Protein AF-A0AA36N9N3-F1 (afdb_monomer)

Solvent-accessible surface area (backbone atoms only — not comparable to full-atom values): 29214 Å² total; per-residue (Å²): 139,83,88,82,84,86,78,86,77,82,86,80,82,90,84,90,79,78,95,84,73,91,81,84,90,79,92,77,88,78,84,74,77,82,76,82,70,76,74,69,83,76,78,81,73,62,64,37,37,37,30,51,44,44,46,69,36,32,34,34,67,83,74,54,77,22,31,22,44,39,57,76,48,20,25,28,52,82,56,46,81,46,64,62,75,78,37,65,89,43,48,57,68,55,52,49,47,83,46,40,66,73,33,34,61,45,57,94,61,55,50,84,70,86,76,60,86,42,84,55,78,52,80,93,44,63,49,76,76,13,13,32,69,64,73,63,80,93,68,90,70,96,53,47,71,51,72,74,36,19,72,54,75,46,76,64,41,35,71,38,13,22,38,50,40,39,47,79,47,101,76,60,42,74,66,55,35,45,54,54,21,33,21,69,53,25,49,22,29,29,42,32,68,86,34,32,27,30,14,18,56,47,61,54,31,24,60,65,42,69,78,47,82,76,55,53,15,44,46,69,70,80,64,80,46,64,62,88,44,67,93,78,30,53,23,35,33,34,32,59,51,44,38,27,41,66,36,17,56,49,66,95,59,34,58,92,49,68,69,60,51,38,49,47,45,9,38,54,72,43,43,89,55,71,86,81,81,81,64,84,42,78,43,64,64,48,100,82,75,49,83,48,75,65,69,70,77,74,72,84,71,82,71,92,64,59,74,31,73,45,56,73,83,46,90,44,43,30,32,57,12,34,60,75,77,54,67,38,75,59,63,57,70,84,51,83,79,83,58,80,46,28,33,57,45,49,28,29,52,68,66,78,96,52,39,44,40,50,41,14,49,52,52,17,53,43,58,48,40,74,78,46,50,44,41,69,30,48,47,64,72,89,56,86,72,68,58,30,36,35,42,31,73,43,92,58,57,60,39,27,29,57,4,51,42,84,84,23,23,40,34,39,28,17,73,38,35,34,65,96,26,19,67,59,42,33,46,26,50,36,17,32,50,9,50,64,65,67,60,17,16,48,31,20,64,37,69,39,98,91,35,57,51,76,42,85,76,64,64,91,78,49,55,82,94,47,47,75,69,58,44,58,35,90,45,32,56,69,37,54,77,74,58,58,98,84,57,90,53,71,58,65,82,64,74,78,73,75,81,79,79,78,130

Radius of gyration: 30.16 Å; Cα contacts (8 Å, |Δi|>4): 975; chains: 1; bounding box: 63×49×123 Å

Structure (mmCIF, N/CA/C/O backbone):
data_AF-A0AA36N9N3-F1
#
_entry.id   AF-A0AA36N9N3-F1
#
loop_
_atom_site.group_PDB
_atom_site.id
_atom_site.type_symbol
_atom_site.label_atom_id
_atom_site.label_alt_id
_atom_site.label_comp_id
_atom_site.label_asym_id
_atom_site.label_entity_id
_atom_site.label_seq_id
_atom_site.pdbx_PDB_ins_code
_atom_site.Cartn_x
_atom_site.Cartn_y
_atom_site.Cartn_z
_atom_site.occupancy
_atom_site.B_iso_or_equiv
_atom_site.auth_seq_id
_atom_site.auth_comp_id
_atom_site.auth_asym_id
_atom_site.auth_atom_id
_atom_site.pdbx_PDB_model_num
ATOM 1 N N . MET A 1 1 ? -24.464 -19.890 56.164 1.00 34.03 1 MET A N 1
ATOM 2 C CA . MET A 1 1 ? -23.177 -20.581 55.940 1.00 34.03 1 MET A CA 1
ATOM 3 C C . MET A 1 1 ? -22.220 -19.560 55.349 1.00 34.03 1 MET A C 1
ATOM 5 O O . MET A 1 1 ? -22.551 -18.966 54.335 1.00 34.03 1 MET A O 1
ATOM 9 N N . ARG A 1 2 ? -21.140 -19.232 56.066 1.00 23.78 2 ARG A N 1
ATOM 10 C CA . ARG A 1 2 ? -20.159 -18.199 55.693 1.00 23.78 2 ARG A CA 1
ATOM 11 C C . ARG A 1 2 ? -18.901 -18.904 55.184 1.00 23.78 2 ARG A C 1
ATOM 13 O O . ARG A 1 2 ? -18.385 -19.763 55.892 1.00 23.78 2 ARG A O 1
ATOM 20 N N . CYS A 1 3 ? -18.446 -18.557 53.982 1.00 22.88 3 CYS A N 1
ATOM 21 C CA . CYS A 1 3 ? -17.214 -19.084 53.398 1.00 22.88 3 CYS A CA 1
ATOM 22 C C . CYS A 1 3 ? -16.002 -18.349 53.986 1.00 22.88 3 CYS A C 1
ATOM 24 O O . CYS A 1 3 ? -15.972 -17.120 54.029 1.00 22.88 3 CYS A O 1
ATOM 26 N N . VAL A 1 4 ? -15.040 -19.132 54.469 1.00 25.53 4 VAL A N 1
ATOM 27 C CA . VAL A 1 4 ? -13.780 -18.711 55.087 1.00 25.53 4 VAL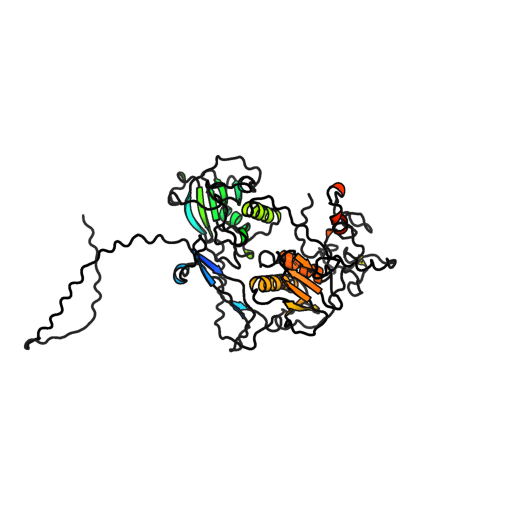 A CA 1
ATOM 28 C C . VAL A 1 4 ? -12.718 -18.571 53.995 1.00 25.53 4 VAL A C 1
ATOM 30 O O . VAL A 1 4 ? -12.548 -19.482 53.188 1.00 25.53 4 VAL A O 1
ATOM 33 N N . LEU A 1 5 ? -12.006 -17.442 53.984 1.00 24.00 5 LEU A N 1
ATOM 34 C CA . LEU A 1 5 ? -10.839 -17.203 53.134 1.00 24.00 5 LEU A CA 1
ATOM 35 C C . LEU A 1 5 ? -9.584 -17.718 53.863 1.00 24.00 5 LEU A C 1
ATOM 37 O O . LEU A 1 5 ? -9.291 -17.273 54.973 1.00 24.00 5 LEU A O 1
ATOM 41 N N . ILE A 1 6 ? -8.864 -18.661 53.256 1.00 27.69 6 ILE A N 1
ATOM 42 C CA . ILE A 1 6 ? -7.607 -19.215 53.777 1.00 27.69 6 ILE A CA 1
ATOM 43 C C . ILE A 1 6 ? -6.457 -18.304 53.333 1.00 27.69 6 ILE A C 1
ATOM 45 O O . ILE A 1 6 ? -6.180 -18.178 52.144 1.00 27.69 6 ILE A O 1
ATOM 49 N N . LEU A 1 7 ? -5.787 -17.670 54.296 1.00 27.50 7 LEU A N 1
ATOM 50 C CA . LEU A 1 7 ? -4.539 -16.932 54.096 1.00 27.50 7 LEU A CA 1
ATOM 51 C C . LEU A 1 7 ? -3.355 -17.878 54.343 1.00 27.50 7 LEU A C 1
ATOM 53 O O . LEU A 1 7 ? -3.098 -18.281 55.476 1.00 27.50 7 LEU A O 1
ATOM 57 N N . CYS A 1 8 ? -2.627 -18.217 53.278 1.00 25.08 8 CYS A N 1
ATOM 58 C CA . CYS A 1 8 ? -1.308 -18.842 53.363 1.00 25.08 8 CYS A CA 1
ATOM 59 C C . CYS A 1 8 ? -0.279 -17.796 53.818 1.00 25.08 8 CYS A C 1
ATOM 61 O O . CYS A 1 8 ? 0.099 -16.912 53.052 1.00 25.08 8 CYS A O 1
ATOM 63 N N . LEU A 1 9 ? 0.190 -17.909 55.061 1.00 29.42 9 LEU A N 1
ATOM 64 C CA . LEU A 1 9 ? 1.391 -17.226 55.537 1.00 29.42 9 LEU A CA 1
ATOM 65 C C . LEU A 1 9 ? 2.616 -18.066 55.164 1.00 29.42 9 LEU A C 1
ATOM 67 O O . LEU A 1 9 ? 2.803 -19.171 55.670 1.00 29.42 9 LEU A O 1
ATOM 71 N N . ILE A 1 10 ? 3.450 -17.525 54.278 1.00 30.34 10 ILE A N 1
ATOM 72 C CA . ILE A 1 10 ? 4.798 -18.029 54.013 1.00 30.34 10 ILE A CA 1
ATOM 73 C C . ILE A 1 10 ? 5.666 -17.650 55.216 1.00 30.34 10 ILE A C 1
ATOM 75 O O . ILE A 1 10 ? 5.854 -16.472 55.518 1.00 30.34 10 ILE A O 1
ATOM 79 N N . ALA A 1 11 ? 6.166 -18.661 55.923 1.00 28.64 11 ALA A N 1
ATOM 80 C CA . ALA A 1 11 ? 7.088 -18.503 57.037 1.00 28.64 11 ALA A CA 1
ATOM 81 C C . ALA A 1 11 ? 8.506 -18.224 56.517 1.00 28.64 11 ALA A C 1
ATOM 83 O O . ALA A 1 11 ? 9.106 -19.074 55.860 1.00 28.64 11 ALA A O 1
ATOM 84 N N . THR A 1 12 ? 9.069 -17.063 56.851 1.00 33.03 12 THR A N 1
ATOM 85 C CA . THR A 1 12 ? 10.507 -16.805 56.715 1.00 33.03 12 THR A CA 1
ATOM 86 C C . THR A 1 12 ? 11.203 -16.973 58.063 1.00 33.03 12 THR A C 1
ATOM 88 O O . THR A 1 12 ? 10.869 -16.320 59.047 1.00 33.03 12 THR A O 1
ATOM 91 N N . ALA A 1 13 ? 12.153 -17.903 58.052 1.00 31.58 13 ALA A N 1
ATOM 92 C CA . ALA A 1 13 ? 13.159 -18.286 59.034 1.00 31.58 13 ALA A CA 1
ATOM 93 C C . ALA A 1 13 ? 13.537 -17.298 60.165 1.00 31.58 13 ALA A C 1
ATOM 95 O O . ALA A 1 13 ? 13.932 -16.164 59.923 1.00 31.58 13 ALA A O 1
ATOM 96 N N . GLY A 1 14 ? 13.641 -17.860 61.378 1.00 32.56 14 GLY A N 1
ATOM 97 C CA . GLY A 1 14 ? 14.922 -17.895 62.094 1.00 32.56 14 GLY A CA 1
ATOM 98 C C . GLY A 1 14 ? 15.170 -16.867 63.201 1.00 32.56 14 GLY A C 1
ATOM 99 O O . GLY A 1 14 ? 15.869 -15.889 62.981 1.00 32.56 14 GLY A O 1
ATOM 100 N N . ALA A 1 15 ? 14.774 -17.192 64.436 1.00 32.19 15 ALA A N 1
ATOM 101 C CA . ALA A 1 15 ? 15.537 -16.826 65.635 1.00 32.19 15 ALA A CA 1
ATOM 102 C C . ALA A 1 15 ? 15.268 -17.842 66.759 1.00 32.19 15 ALA A C 1
ATOM 104 O O . ALA A 1 15 ? 14.127 -18.061 67.161 1.00 32.19 15 ALA A O 1
ATOM 105 N N . ARG A 1 16 ? 16.330 -18.508 67.229 1.00 34.34 16 ARG A N 1
ATOM 106 C CA . ARG A 1 16 ? 16.330 -19.409 68.391 1.00 34.34 16 ARG A CA 1
ATOM 107 C C . ARG A 1 16 ? 16.557 -18.580 69.658 1.00 34.34 16 ARG A C 1
ATOM 109 O O . ARG A 1 16 ? 17.528 -17.834 69.705 1.00 34.34 16 ARG A O 1
ATOM 116 N N . CYS A 1 17 ? 15.758 -18.799 70.700 1.00 34.97 17 CYS A N 1
ATOM 117 C CA . CYS A 1 17 ? 16.059 -18.348 72.062 1.00 34.97 17 CYS A CA 1
ATOM 118 C C . CYS A 1 17 ? 16.070 -19.564 73.004 1.00 34.97 17 CYS A C 1
ATOM 120 O O . CYS A 1 17 ? 15.102 -20.321 73.043 1.00 34.97 17 CYS A O 1
ATOM 122 N N . ASN A 1 18 ? 17.175 -19.766 73.732 1.00 36.22 18 ASN A N 1
ATOM 123 C CA . ASN A 1 18 ? 17.300 -20.772 74.795 1.00 36.22 18 ASN A CA 1
ATOM 124 C C . ASN A 1 18 ? 16.616 -20.288 76.090 1.00 36.22 18 ASN A C 1
ATOM 126 O O . ASN A 1 18 ? 16.544 -19.079 76.325 1.00 36.22 18 ASN A O 1
ATOM 130 N N . PRO A 1 19 ? 16.154 -21.200 76.964 1.00 38.72 19 PRO A N 1
ATOM 131 C CA . PRO A 1 19 ? 15.488 -20.835 78.207 1.00 38.72 19 PRO A CA 1
ATOM 132 C C . PRO A 1 19 ? 16.525 -20.392 79.249 1.00 38.72 19 PRO A C 1
ATOM 134 O O . PRO A 1 19 ? 17.246 -21.215 79.805 1.00 38.72 19 PRO A O 1
ATOM 137 N N . GLY A 1 20 ? 16.590 -19.086 79.515 1.00 48.44 20 GLY A N 1
ATOM 138 C CA . GLY A 1 20 ? 17.347 -18.519 80.638 1.00 48.44 20 GLY A CA 1
ATOM 139 C C . GLY A 1 20 ? 18.315 -17.404 80.247 1.00 48.44 20 GLY A C 1
ATOM 140 O O . GLY A 1 20 ? 19.524 -17.594 80.294 1.00 48.44 20 GLY A O 1
ATOM 141 N N . GLY A 1 21 ? 17.790 -16.231 79.887 1.00 37.22 21 GLY A N 1
ATOM 142 C CA . GLY A 1 21 ? 18.581 -15.013 79.687 1.00 37.22 21 GLY A CA 1
ATOM 143 C C . GLY A 1 21 ? 17.759 -13.895 79.043 1.00 37.22 21 GLY A C 1
ATOM 144 O O . GLY A 1 21 ? 17.067 -14.136 78.059 1.00 37.22 21 GLY A O 1
ATOM 145 N N . GLN A 1 22 ? 17.794 -12.702 79.641 1.00 36.34 22 GLN A N 1
ATOM 146 C CA . GLN A 1 22 ? 17.041 -11.496 79.267 1.00 36.34 22 GLN A CA 1
ATOM 147 C C . GLN A 1 22 ? 17.139 -11.139 77.773 1.00 36.34 22 GLN A C 1
ATOM 149 O O . GLN A 1 22 ? 18.221 -11.152 77.194 1.00 36.34 22 GLN A O 1
ATOM 154 N N . CYS A 1 23 ? 16.006 -10.757 77.175 1.00 36.88 23 CYS A N 1
ATOM 155 C CA . CYS A 1 23 ? 15.946 -10.065 75.887 1.00 36.88 23 CYS A CA 1
ATOM 156 C C . CYS A 1 23 ? 15.558 -8.603 76.144 1.00 36.88 23 CYS A C 1
ATOM 158 O O . CYS A 1 23 ? 14.485 -8.339 76.690 1.00 36.88 23 CYS A O 1
ATOM 160 N N . ASP A 1 24 ? 16.450 -7.680 75.781 1.00 32.53 24 ASP A N 1
ATOM 161 C CA . ASP A 1 24 ? 16.273 -6.235 75.927 1.00 32.53 24 ASP A CA 1
ATOM 162 C C . ASP A 1 24 ? 15.224 -5.665 74.961 1.00 32.53 24 ASP A C 1
ATOM 164 O O . ASP A 1 24 ? 15.046 -6.111 73.826 1.00 32.53 24 ASP A O 1
ATOM 168 N N . SER A 1 25 ? 14.527 -4.641 75.447 1.00 39.62 25 SER A N 1
ATOM 169 C CA . SER A 1 25 ? 13.428 -3.934 74.798 1.00 39.62 25 SER A CA 1
ATOM 170 C C . SER A 1 25 ? 13.877 -3.084 73.604 1.00 39.62 25 SER A C 1
ATOM 172 O O . SER A 1 25 ? 14.555 -2.072 73.777 1.00 39.62 25 SER A O 1
ATOM 174 N N . GLY A 1 26 ? 13.404 -3.431 72.405 1.00 30.14 26 GLY A N 1
ATOM 175 C CA . GLY A 1 26 ? 13.425 -2.572 71.220 1.00 30.14 26 GLY A CA 1
ATOM 176 C C . GLY A 1 26 ? 12.015 -2.106 70.861 1.00 30.14 26 GLY A C 1
ATOM 177 O O . GLY A 1 26 ? 11.265 -2.817 70.196 1.00 30.14 26 GLY A O 1
ATOM 178 N N . SER A 1 27 ? 11.640 -0.912 71.312 1.00 39.69 27 SER A N 1
ATOM 179 C CA . SER A 1 27 ? 10.379 -0.254 70.962 1.00 39.69 27 SER A CA 1
ATOM 180 C C . SER A 1 27 ? 10.393 0.217 69.505 1.00 39.69 27 SER A C 1
ATOM 182 O O . SER A 1 27 ? 11.068 1.189 69.182 1.00 39.69 27 SER A O 1
ATOM 184 N N . ALA A 1 28 ? 9.606 -0.416 68.632 1.00 33.16 28 ALA A N 1
ATOM 185 C CA . ALA A 1 28 ? 9.266 0.134 67.316 1.00 33.16 28 ALA A CA 1
ATOM 186 C C . ALA A 1 28 ? 7.871 -0.327 66.854 1.00 33.16 28 ALA A C 1
ATOM 188 O O . ALA A 1 28 ? 7.717 -1.027 65.856 1.00 33.16 28 ALA A O 1
ATOM 189 N N . PHE A 1 29 ? 6.824 0.082 67.575 1.00 29.06 29 PHE A N 1
ATOM 190 C CA . PHE A 1 29 ? 5.458 0.041 67.047 1.00 29.06 29 PHE A CA 1
ATOM 191 C C . PHE A 1 29 ? 5.221 1.278 66.168 1.00 29.06 29 PHE A C 1
ATOM 193 O O . PHE A 1 29 ? 4.817 2.329 66.658 1.00 29.06 29 PHE A O 1
ATOM 200 N N . ILE A 1 30 ? 5.449 1.158 64.856 1.00 36.28 30 ILE A N 1
ATOM 201 C CA . ILE A 1 30 ? 4.858 2.079 63.876 1.00 36.28 30 ILE A CA 1
ATOM 202 C C . ILE A 1 30 ? 3.537 1.467 63.420 1.00 36.28 30 ILE A C 1
ATOM 204 O O . ILE A 1 30 ? 3.488 0.604 62.544 1.00 36.28 30 ILE A O 1
ATOM 208 N N . GLN A 1 31 ? 2.444 1.929 64.018 1.00 32.94 31 GLN A N 1
ATOM 209 C CA . GLN A 1 31 ? 1.096 1.632 63.555 1.00 32.94 31 GLN A CA 1
ATOM 210 C C . GLN A 1 31 ? 0.845 2.443 62.269 1.00 32.94 31 GLN A C 1
ATOM 212 O O . GLN A 1 31 ? 0.415 3.596 62.311 1.00 32.94 31 GLN A O 1
ATOM 217 N N . ARG A 1 32 ? 1.159 1.876 61.094 1.00 31.94 32 ARG A N 1
ATOM 218 C CA . ARG A 1 32 ? 0.736 2.466 59.814 1.00 31.94 32 ARG A CA 1
ATOM 219 C C . ARG A 1 32 ? -0.788 2.354 59.719 1.00 31.94 32 ARG A C 1
ATOM 221 O O . ARG A 1 32 ? -1.324 1.252 59.648 1.00 31.94 32 ARG A O 1
ATOM 228 N N . ARG A 1 33 ? -1.480 3.500 59.709 1.00 31.23 33 ARG A N 1
ATOM 229 C CA . ARG A 1 33 ? -2.893 3.608 59.309 1.00 31.23 33 ARG A CA 1
ATOM 230 C C . ARG A 1 33 ? -3.090 2.852 57.992 1.00 31.23 33 ARG A C 1
ATOM 232 O O . ARG A 1 33 ? -2.457 3.206 56.998 1.00 31.23 33 ARG A O 1
ATOM 239 N N . SER A 1 34 ? -3.976 1.855 57.965 1.00 32.25 34 SER A N 1
ATOM 240 C CA . SER A 1 34 ? -4.425 1.271 56.702 1.00 32.25 34 SER A CA 1
ATOM 241 C C . SER A 1 34 ? -5.228 2.333 55.955 1.00 32.25 34 SER A C 1
ATOM 243 O O . SER A 1 34 ? -6.368 2.642 56.306 1.00 32.25 34 SER A O 1
ATOM 245 N N . VAL A 1 35 ? -4.623 2.930 54.936 1.00 35.50 35 VAL A N 1
ATOM 246 C CA . VAL A 1 35 ? -5.382 3.669 53.935 1.00 35.50 35 VAL A CA 1
ATOM 247 C C . VAL A 1 35 ? -6.103 2.605 53.117 1.00 35.50 35 VAL A C 1
ATOM 249 O O . VAL A 1 35 ? -5.478 1.925 52.308 1.00 35.50 35 VAL A O 1
ATOM 252 N N . ASN A 1 36 ? -7.406 2.433 53.349 1.00 36.16 36 ASN A N 1
ATOM 253 C CA . ASN A 1 36 ? -8.288 1.750 52.406 1.00 36.16 36 ASN A CA 1
ATOM 254 C C . ASN A 1 36 ? -8.344 2.611 51.137 1.00 36.16 36 ASN A C 1
ATOM 256 O O . ASN A 1 36 ? -9.278 3.383 50.930 1.00 36.16 36 ASN A O 1
ATOM 260 N N . LYS A 1 37 ? -7.308 2.526 50.296 1.00 36.62 37 LYS A N 1
ATOM 261 C CA . LYS A 1 37 ? -7.428 2.926 48.900 1.00 36.62 37 LYS A CA 1
ATOM 262 C C . LYS A 1 37 ? -8.336 1.881 48.277 1.00 36.62 37 LYS A C 1
ATOM 264 O O . LYS A 1 37 ? -7.925 0.750 48.042 1.00 36.62 37 LYS A O 1
ATOM 269 N N . ARG A 1 38 ? -9.595 2.260 48.077 1.00 34.50 38 ARG A N 1
ATOM 270 C CA . ARG A 1 38 ? -10.469 1.608 47.109 1.00 34.50 38 ARG A CA 1
ATOM 271 C C . ARG A 1 38 ? -9.663 1.598 45.805 1.00 34.50 38 ARG A C 1
ATOM 273 O O . ARG A 1 38 ? -9.406 2.665 45.257 1.00 34.50 38 ARG A O 1
ATOM 280 N N . MET A 1 39 ? -9.140 0.439 45.401 1.00 36.53 39 MET A N 1
ATOM 281 C CA . MET A 1 39 ? -8.701 0.264 44.021 1.00 36.53 39 MET A CA 1
ATOM 282 C C . MET A 1 39 ? -9.968 0.466 43.207 1.00 36.53 39 MET A C 1
ATOM 284 O O . MET A 1 39 ? -10.909 -0.320 43.323 1.00 36.53 39 MET A O 1
ATOM 288 N N . GLU A 1 40 ? -10.042 1.586 42.496 1.00 39.34 40 GLU A N 1
ATOM 289 C CA . GLU A 1 40 ? -11.008 1.687 41.415 1.00 39.34 40 GLU A CA 1
ATOM 290 C C . GLU A 1 40 ? -10.722 0.528 40.453 1.00 39.34 40 GLU A C 1
ATOM 292 O O . GLU A 1 40 ? -9.549 0.170 40.284 1.00 39.34 40 GLU A O 1
ATOM 297 N N . PRO A 1 41 ? -11.755 -0.131 39.905 1.00 41.09 41 PRO A N 1
ATOM 298 C CA . PRO A 1 41 ? -11.531 -1.152 38.898 1.00 41.09 41 PRO A CA 1
ATOM 299 C C . PRO A 1 41 ? -10.713 -0.505 37.781 1.00 41.09 41 PRO A C 1
ATOM 301 O O . PRO A 1 41 ? -11.122 0.510 37.222 1.00 41.09 41 PRO A O 1
ATOM 304 N N . VAL A 1 42 ? -9.523 -1.045 37.519 1.00 44.53 42 VAL A N 1
ATOM 305 C CA . VAL A 1 42 ? -8.745 -0.648 36.350 1.00 44.53 42 VAL A CA 1
ATOM 306 C C . VAL A 1 42 ? -9.591 -1.071 35.160 1.00 44.53 42 VAL A C 1
ATOM 308 O O . VAL A 1 42 ? -9.812 -2.262 34.958 1.00 44.53 42 VAL A O 1
ATOM 311 N N . GLU A 1 43 ? -10.150 -0.097 34.449 1.00 55.88 43 GLU A N 1
ATOM 312 C CA . GLU A 1 43 ? -10.822 -0.336 33.180 1.00 55.88 43 GLU A CA 1
ATOM 313 C C . GLU A 1 43 ? -9.757 -0.912 32.240 1.00 55.88 43 GLU A C 1
ATOM 315 O O . GLU A 1 43 ? -8.791 -0.233 31.882 1.00 55.88 43 GLU A O 1
ATOM 320 N N . GLU A 1 44 ? -9.847 -2.214 31.971 1.00 63.91 44 GLU A N 1
ATOM 321 C CA . GLU A 1 44 ? -8.855 -2.934 31.183 1.00 63.91 44 GLU A CA 1
ATOM 322 C C . GLU A 1 44 ? -8.930 -2.406 29.748 1.00 63.91 44 GLU A C 1
ATOM 324 O O . GLU A 1 44 ? -9.912 -2.613 29.033 1.00 63.91 44 GLU A O 1
ATOM 329 N N . LYS A 1 45 ? -7.929 -1.610 29.360 1.00 81.56 45 LYS A N 1
ATOM 330 C CA . LYS A 1 45 ? -7.887 -1.003 28.032 1.00 81.56 45 LYS A CA 1
ATOM 331 C C . LYS A 1 45 ? -7.698 -2.101 26.992 1.00 81.56 45 LYS A C 1
ATOM 333 O O . LYS A 1 45 ? -6.780 -2.910 27.082 1.00 81.56 45 LYS A O 1
ATOM 338 N N . VAL A 1 46 ? -8.537 -2.066 25.966 1.00 90.88 46 VAL A N 1
ATOM 339 C CA . VAL A 1 46 ? -8.429 -2.918 24.783 1.00 90.88 46 VAL A CA 1
ATOM 340 C C . VAL A 1 46 ? -7.191 -2.478 23.989 1.00 90.88 46 VAL A C 1
ATOM 342 O O . VAL A 1 46 ? -7.136 -1.334 23.532 1.00 90.88 46 VAL A O 1
ATOM 345 N N . VAL A 1 47 ? -6.182 -3.350 23.873 1.00 93.94 47 VAL A N 1
ATOM 346 C CA . VAL A 1 47 ? -4.857 -3.033 23.293 1.00 93.94 47 VAL A CA 1
ATOM 347 C C . VAL A 1 47 ? -4.442 -3.981 22.173 1.00 93.94 47 VAL A C 1
ATOM 349 O O . VAL A 1 47 ? -4.879 -5.129 22.158 1.00 93.94 47 VAL A O 1
ATOM 352 N N . SER A 1 48 ? -3.575 -3.522 21.269 1.00 94.06 48 SER A N 1
ATOM 353 C CA . SER A 1 48 ? -2.941 -4.334 20.222 1.00 94.06 48 SER A CA 1
ATOM 354 C C . SER A 1 48 ? -1.484 -3.923 20.003 1.00 94.06 48 SER A C 1
ATOM 356 O O . SER A 1 48 ? -1.081 -2.785 20.272 1.00 94.06 48 SER A O 1
ATOM 358 N N . TRP A 1 49 ? -0.680 -4.852 19.481 1.00 93.69 49 TRP A N 1
ATOM 359 C CA . TRP A 1 49 ? 0.649 -4.520 18.976 1.00 93.69 49 TRP A CA 1
ATOM 360 C C . TRP A 1 49 ? 0.547 -3.716 17.681 1.00 93.69 49 TRP A C 1
ATOM 362 O O . TRP A 1 49 ? -0.267 -4.001 16.806 1.00 93.69 49 TRP A O 1
ATOM 372 N N . THR A 1 50 ? 1.435 -2.741 17.545 1.00 93.12 50 THR A N 1
ATOM 373 C CA . THR A 1 50 ? 1.656 -1.968 16.325 1.00 93.12 50 THR A CA 1
ATOM 374 C C . THR A 1 50 ? 3.133 -2.043 15.963 1.00 93.12 50 THR A C 1
ATOM 376 O O . THR A 1 50 ? 4.004 -2.036 16.838 1.00 93.12 50 THR A O 1
ATOM 379 N N . ALA A 1 51 ? 3.422 -2.142 14.674 1.00 91.62 51 ALA A N 1
ATOM 380 C CA . ALA A 1 51 ? 4.765 -2.228 14.139 1.00 91.62 51 ALA A CA 1
ATOM 381 C C . ALA A 1 51 ? 4.971 -1.134 13.090 1.00 91.62 51 ALA A C 1
ATOM 383 O O . ALA A 1 51 ? 4.178 -0.998 12.156 1.00 91.62 51 ALA A O 1
ATOM 384 N N . GLY A 1 52 ? 6.031 -0.347 13.265 1.00 90.56 52 GLY A N 1
ATOM 385 C CA . GLY A 1 52 ? 6.460 0.651 12.291 1.00 90.56 52 GLY A CA 1
ATOM 386 C C . GLY A 1 52 ? 7.087 0.023 11.046 1.00 90.56 52 GLY A C 1
ATOM 387 O O . GLY A 1 52 ? 7.198 -1.201 10.936 1.00 90.56 52 GLY A O 1
ATOM 388 N N . ALA A 1 53 ? 7.522 0.884 10.129 1.00 91.06 53 ALA A N 1
ATOM 389 C CA . ALA A 1 53 ? 8.260 0.4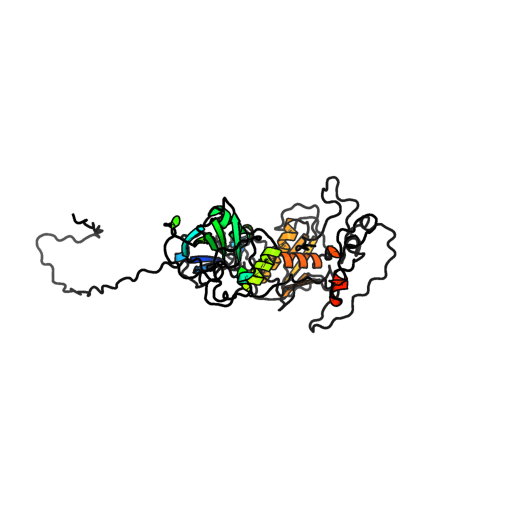58 8.951 1.00 91.06 53 ALA A CA 1
ATOM 390 C C . ALA A 1 53 ? 9.615 -0.158 9.323 1.00 91.06 53 ALA A C 1
ATOM 392 O O . ALA A 1 53 ? 10.203 0.187 10.354 1.00 91.06 53 ALA A O 1
ATOM 393 N N . PHE A 1 54 ? 10.107 -1.059 8.477 1.00 90.94 54 PHE A N 1
ATOM 394 C CA . PHE A 1 54 ? 11.468 -1.579 8.600 1.00 90.94 54 PHE A CA 1
ATOM 395 C C . PHE A 1 54 ? 12.502 -0.524 8.189 1.00 90.94 54 PHE A C 1
ATOM 397 O O . PHE A 1 54 ? 12.374 0.143 7.161 1.00 90.94 54 PHE A O 1
ATOM 404 N N . ASP A 1 55 ? 13.531 -0.378 9.018 1.00 90.25 55 ASP A N 1
ATOM 405 C CA . ASP A 1 55 ? 14.634 0.550 8.810 1.00 90.25 55 ASP A CA 1
ATOM 406 C C . ASP A 1 55 ? 15.639 0.021 7.771 1.00 90.25 55 ASP A C 1
ATOM 408 O O . ASP A 1 55 ? 15.402 -0.943 7.042 1.00 90.25 55 ASP A O 1
ATOM 412 N N . LYS A 1 56 ? 16.785 0.696 7.641 1.00 89.44 56 LYS A N 1
ATOM 413 C CA . LYS A 1 56 ? 17.871 0.258 6.755 1.00 89.44 56 LYS A CA 1
ATOM 414 C C . LYS A 1 56 ? 18.408 -1.112 7.187 1.00 89.44 56 LYS A C 1
ATOM 416 O O . LYS A 1 56 ? 18.436 -1.434 8.371 1.00 89.44 56 LYS A O 1
ATOM 421 N N . CYS A 1 57 ? 18.879 -1.876 6.206 1.00 91.06 57 CYS A N 1
ATOM 422 C CA . CYS A 1 57 ? 19.523 -3.163 6.427 1.00 91.06 57 CYS A CA 1
ATOM 423 C C . CYS A 1 57 ? 20.799 -2.983 7.272 1.00 91.06 57 CYS A C 1
ATOM 425 O O . CYS A 1 57 ? 21.601 -2.077 7.028 1.00 91.06 57 CYS A O 1
ATOM 427 N N . THR A 1 58 ? 20.991 -3.847 8.265 1.00 91.38 58 THR A N 1
ATOM 428 C CA . THR A 1 58 ? 22.114 -3.818 9.207 1.00 91.38 58 THR A CA 1
ATOM 429 C C . THR A 1 58 ? 22.879 -5.134 9.133 1.00 91.38 58 THR A C 1
ATOM 431 O O . THR A 1 58 ? 22.294 -6.214 9.065 1.00 91.38 58 THR A O 1
ATOM 434 N N . ARG A 1 59 ? 24.215 -5.052 9.134 1.00 90.25 59 ARG A N 1
ATOM 435 C CA . ARG A 1 59 ? 25.087 -6.237 9.163 1.00 90.25 59 ARG A CA 1
ATOM 436 C C . ARG A 1 59 ? 25.038 -6.895 10.538 1.00 90.25 59 ARG A C 1
ATOM 438 O O . ARG A 1 59 ? 25.082 -6.186 11.540 1.00 90.25 59 ARG A O 1
ATOM 445 N N . SER A 1 60 ? 25.076 -8.223 10.583 1.00 86.69 60 SER A N 1
ATOM 446 C CA . SER A 1 60 ? 25.355 -8.935 11.833 1.00 86.69 60 SER A CA 1
ATOM 447 C C . SER A 1 60 ? 26.861 -8.983 12.114 1.00 86.69 60 SER A C 1
ATOM 449 O O . SER A 1 60 ? 27.641 -9.197 11.182 1.00 86.69 60 SER A O 1
ATOM 451 N N . CYS A 1 61 ? 27.301 -8.795 13.367 1.00 86.19 61 CYS A N 1
ATOM 452 C CA . CYS A 1 61 ? 28.734 -8.888 13.700 1.00 86.19 61 CYS A CA 1
ATOM 453 C C . CYS A 1 61 ? 29.214 -10.342 13.826 1.00 86.19 61 CYS A C 1
ATOM 455 O O . CYS A 1 61 ? 30.386 -10.633 13.592 1.00 86.19 61 CYS A O 1
ATOM 457 N N . ASN A 1 62 ? 28.313 -11.263 14.162 1.00 82.62 62 ASN A N 1
ATOM 458 C CA . ASN A 1 62 ? 28.606 -12.676 14.407 1.00 82.62 62 ASN A CA 1
ATOM 459 C C . ASN A 1 62 ? 28.587 -13.574 13.146 1.00 82.62 62 ASN A C 1
ATOM 461 O O . ASN A 1 62 ? 28.601 -14.799 13.264 1.00 82.62 62 ASN A O 1
ATOM 465 N N . GLY A 1 63 ? 28.529 -12.991 11.943 1.00 73.38 63 GLY A N 1
ATOM 466 C CA . GLY A 1 63 ? 28.475 -13.737 10.677 1.00 73.38 63 GLY A CA 1
ATOM 467 C C . GLY A 1 63 ? 27.100 -14.317 10.316 1.00 73.38 63 GLY A C 1
ATOM 468 O O . GLY A 1 63 ? 26.996 -15.050 9.334 1.00 73.38 63 GLY A O 1
ATOM 469 N N . GLN A 1 64 ? 26.044 -13.999 11.073 1.00 79.62 64 GLN A N 1
ATOM 470 C CA . GLN A 1 64 ? 24.660 -14.261 10.665 1.00 79.62 64 GLN A CA 1
ATOM 471 C C . GLN A 1 64 ? 24.232 -13.362 9.494 1.00 79.62 64 GLN A C 1
ATOM 473 O O . GLN A 1 64 ? 24.886 -12.369 9.165 1.00 79.62 64 GLN A O 1
ATOM 478 N N . ALA A 1 65 ? 23.105 -13.717 8.871 1.00 82.94 65 ALA A N 1
ATOM 479 C CA . ALA A 1 65 ? 22.501 -12.913 7.817 1.00 82.94 65 ALA A CA 1
ATOM 480 C C . ALA A 1 65 ? 22.210 -11.484 8.304 1.00 82.94 65 ALA A C 1
ATOM 482 O O . ALA A 1 65 ? 21.847 -11.266 9.462 1.00 82.94 65 ALA A O 1
ATOM 483 N N . ALA A 1 66 ? 22.362 -10.515 7.402 1.00 89.06 66 ALA A N 1
ATOM 484 C CA . ALA A 1 66 ? 21.955 -9.144 7.665 1.00 89.06 66 ALA A CA 1
ATOM 485 C C . ALA A 1 66 ? 20.439 -9.065 7.901 1.00 89.06 66 ALA A C 1
ATOM 487 O O . ALA A 1 66 ? 19.669 -9.897 7.406 1.00 89.06 66 ALA A O 1
ATOM 488 N N . PHE A 1 67 ? 20.009 -8.064 8.662 1.00 89.31 67 PHE A N 1
ATOM 489 C CA . PHE A 1 67 ? 18.613 -7.906 9.053 1.00 89.31 67 PHE A CA 1
ATOM 490 C C . PHE A 1 67 ? 18.172 -6.443 9.028 1.00 89.31 67 PHE A C 1
ATOM 492 O O . PHE A 1 67 ? 18.963 -5.526 9.236 1.00 89.31 67 PHE A O 1
ATOM 499 N N . GLU A 1 68 ? 16.887 -6.226 8.776 1.00 89.88 68 GLU A N 1
ATOM 500 C CA . GLU A 1 68 ? 16.214 -4.957 9.028 1.00 89.88 68 GLU A CA 1
ATOM 501 C C . GLU A 1 68 ? 15.473 -5.058 10.362 1.00 89.88 68 GLU A C 1
ATOM 503 O O . GLU A 1 68 ? 14.884 -6.094 10.686 1.00 89.88 68 GLU A O 1
ATOM 508 N N . SER A 1 69 ? 15.483 -3.970 11.124 1.00 90.12 69 SER A N 1
ATOM 509 C CA . SER A 1 69 ? 14.753 -3.831 12.386 1.00 90.12 69 SER A CA 1
ATOM 510 C C . SER A 1 69 ? 13.597 -2.856 12.215 1.00 90.12 69 SER A C 1
ATOM 512 O O . SER A 1 69 ? 13.617 -2.021 11.315 1.00 90.12 69 SER A O 1
ATOM 514 N N . ARG A 1 70 ? 12.599 -2.931 13.093 1.00 90.75 70 ARG A N 1
ATOM 515 C CA . ARG A 1 70 ? 11.524 -1.934 13.170 1.00 90.75 70 ARG A CA 1
ATOM 516 C C . ARG A 1 70 ? 11.159 -1.619 14.608 1.00 90.75 70 ARG A C 1
ATOM 518 O O . ARG A 1 70 ? 11.448 -2.391 15.519 1.00 90.75 70 ARG A O 1
ATOM 525 N N . LYS A 1 71 ? 10.466 -0.503 14.827 1.00 92.00 71 LYS A N 1
ATOM 526 C CA . LYS A 1 71 ? 9.908 -0.176 16.144 1.00 92.00 71 LYS A CA 1
ATOM 527 C C . LYS A 1 71 ? 8.596 -0.931 16.371 1.00 92.00 71 LYS A C 1
ATOM 529 O O . LYS A 1 71 ? 7.713 -0.903 15.517 1.00 92.00 71 LYS A O 1
ATOM 534 N N . LEU A 1 72 ? 8.457 -1.545 17.544 1.00 92.50 72 LEU A N 1
ATOM 535 C CA . LEU A 1 72 ? 7.190 -2.082 18.042 1.00 92.50 72 LEU A CA 1
ATOM 536 C C . LEU A 1 72 ? 6.656 -1.182 19.155 1.00 92.50 72 LEU A C 1
ATOM 538 O O . LEU A 1 72 ? 7.438 -0.727 19.988 1.00 92.50 72 LEU A O 1
ATOM 542 N N . SER A 1 73 ? 5.343 -0.977 19.182 1.00 93.88 73 SER A N 1
ATOM 543 C CA . SER A 1 73 ? 4.633 -0.250 20.238 1.00 93.88 73 SER A CA 1
ATOM 544 C C . SER A 1 73 ? 3.352 -1.000 20.608 1.00 93.88 73 SER A C 1
ATOM 546 O O . SER A 1 73 ? 2.675 -1.549 19.739 1.00 93.88 73 SER A O 1
ATOM 548 N N . CYS A 1 74 ? 2.996 -1.005 21.890 1.00 95.00 74 CYS A N 1
ATOM 549 C CA . CYS A 1 74 ? 1.682 -1.442 22.367 1.00 95.00 74 CYS A CA 1
ATOM 550 C C . CYS A 1 74 ? 0.751 -0.225 22.391 1.00 95.00 74 CYS A C 1
ATOM 552 O O . CYS A 1 74 ? 1.148 0.820 22.906 1.00 95.00 74 CYS A O 1
ATOM 554 N N . GLN A 1 75 ? -0.448 -0.310 21.816 1.00 94.75 75 GLN A N 1
ATOM 555 C CA . GLN A 1 75 ? -1.378 0.825 21.755 1.00 94.75 75 GLN A CA 1
ATOM 556 C C . GLN A 1 75 ? -2.807 0.395 22.092 1.00 94.75 75 GLN A C 1
ATOM 558 O O . GLN A 1 75 ? -3.200 -0.733 21.804 1.00 94.75 75 GLN A O 1
ATOM 563 N N . SER A 1 76 ? -3.585 1.290 22.704 1.00 92.44 76 SER A N 1
ATOM 564 C CA . SER A 1 76 ? -5.027 1.096 22.896 1.00 92.44 76 SER A CA 1
ATOM 565 C C . SER A 1 76 ? -5.791 1.300 21.587 1.00 92.44 76 SER A C 1
ATOM 567 O O . SER A 1 76 ? -5.297 1.970 20.686 1.00 92.44 76 SER A O 1
ATOM 569 N N . MET A 1 77 ? -7.028 0.810 21.494 1.00 88.12 77 MET A N 1
ATOM 570 C CA . MET A 1 77 ? -7.900 1.020 20.320 1.00 88.12 77 MET A CA 1
ATOM 571 C C . MET A 1 77 ? -8.127 2.497 19.953 1.00 88.12 77 MET A C 1
ATOM 573 O O . MET A 1 77 ? -8.477 2.799 18.812 1.00 88.12 77 MET A O 1
ATOM 577 N N . ASP A 1 78 ? -7.906 3.414 20.900 1.00 86.44 78 ASP A N 1
ATOM 578 C CA . ASP A 1 78 ? -7.980 4.863 20.698 1.00 86.44 78 ASP A CA 1
ATOM 579 C C . ASP A 1 78 ? -6.703 5.477 20.094 1.00 86.44 78 ASP A C 1
ATOM 581 O O . ASP A 1 78 ? -6.689 6.670 19.783 1.00 86.44 78 ASP A O 1
ATOM 585 N N . GLY A 1 79 ? -5.640 4.684 19.931 1.00 87.19 79 GLY A N 1
ATOM 586 C CA . GLY A 1 79 ? -4.332 5.118 19.437 1.00 87.19 79 GLY A CA 1
ATOM 587 C C . GLY A 1 79 ? -3.357 5.586 20.521 1.00 87.19 79 GLY A C 1
ATOM 588 O O . GLY A 1 79 ? -2.315 6.152 20.192 1.00 87.19 79 GLY A O 1
ATOM 589 N N . GLU A 1 80 ? -3.661 5.378 21.806 1.00 91.00 80 GLU A N 1
ATOM 590 C CA . GLU A 1 80 ? -2.778 5.793 22.904 1.00 91.00 80 GLU A CA 1
ATOM 591 C C . GLU A 1 80 ? -1.702 4.738 23.179 1.00 91.00 80 GLU A C 1
ATOM 593 O O . GLU A 1 80 ? -2.025 3.580 23.453 1.00 91.00 80 GLU A O 1
ATOM 598 N N . GLU A 1 81 ? -0.428 5.138 23.195 1.00 93.44 81 GLU A N 1
ATOM 599 C CA . GLU A 1 81 ? 0.684 4.247 23.547 1.00 93.44 81 GLU A CA 1
ATOM 600 C C . GLU A 1 81 ? 0.557 3.735 24.990 1.00 93.44 81 GLU A C 1
ATOM 602 O O . GLU A 1 81 ? 0.283 4.491 25.924 1.00 93.44 81 GLU A O 1
ATOM 607 N N . GLN A 1 82 ? 0.731 2.426 25.154 1.00 95.00 82 GLN A N 1
ATOM 608 C CA . GLN A 1 82 ? 0.661 1.707 26.419 1.00 95.00 82 GLN A CA 1
ATOM 609 C C . GLN A 1 82 ? 2.008 1.034 26.727 1.00 95.00 82 GLN A C 1
ATOM 611 O O . GLN A 1 82 ? 2.803 0.767 25.818 1.00 95.00 82 GLN A O 1
ATOM 616 N N . PRO A 1 83 ? 2.276 0.713 28.004 1.00 94.50 83 PRO A N 1
ATOM 617 C CA . PRO A 1 83 ? 3.422 -0.106 28.379 1.00 94.50 83 PRO A CA 1
ATOM 618 C C . PRO A 1 83 ? 3.447 -1.458 27.638 1.00 94.50 83 PRO A C 1
ATOM 620 O O . PRO A 1 83 ? 2.416 -2.095 27.424 1.00 94.50 83 PRO A O 1
ATOM 623 N N . HIS A 1 84 ? 4.638 -1.904 27.224 1.00 91.62 84 HIS A N 1
ATOM 624 C CA . HIS A 1 84 ? 4.814 -3.117 26.406 1.00 91.62 84 HIS A CA 1
ATOM 625 C C . HIS A 1 84 ? 4.352 -4.408 27.097 1.00 91.62 84 HIS A C 1
ATOM 627 O O . HIS A 1 84 ? 3.992 -5.367 26.417 1.00 91.62 84 HIS A O 1
ATOM 633 N N . ASP A 1 85 ? 4.392 -4.454 28.429 1.00 91.25 85 ASP A N 1
ATOM 634 C CA . ASP A 1 85 ? 3.929 -5.580 29.241 1.00 91.25 85 ASP A CA 1
ATOM 635 C C . ASP A 1 85 ? 2.427 -5.835 29.093 1.00 91.25 85 ASP A C 1
ATOM 637 O O . ASP A 1 85 ? 2.008 -6.991 29.098 1.00 91.25 85 ASP A O 1
ATOM 641 N N . VAL A 1 86 ? 1.635 -4.791 28.834 1.00 92.31 86 VAL A N 1
ATOM 642 C CA . VAL A 1 86 ? 0.186 -4.916 28.628 1.00 92.31 86 VAL A CA 1
ATOM 643 C C . VAL A 1 86 ? -0.133 -5.765 27.393 1.00 92.31 86 VAL A C 1
ATOM 645 O O . VAL A 1 86 ? -1.043 -6.583 27.442 1.00 92.31 86 VAL A O 1
ATOM 648 N N . CYS A 1 87 ? 0.647 -5.658 26.312 1.00 91.62 87 CYS A N 1
ATOM 649 C CA . CYS A 1 87 ? 0.436 -6.446 25.091 1.00 91.62 87 CYS A CA 1
ATOM 650 C C . CYS A 1 87 ? 1.145 -7.819 25.094 1.00 91.62 87 CYS A C 1
ATOM 652 O O . CYS A 1 87 ? 1.080 -8.534 24.096 1.00 91.62 87 CYS A O 1
ATOM 654 N N . GLN A 1 88 ? 1.840 -8.231 26.165 1.00 89.19 88 GLN A N 1
ATOM 655 C CA . GLN A 1 88 ? 2.631 -9.480 26.159 1.00 89.19 88 GLN A CA 1
ATOM 656 C C . GLN A 1 88 ? 1.810 -10.752 25.917 1.00 89.19 88 GLN A C 1
ATOM 658 O O . GLN A 1 88 ? 2.359 -11.744 25.444 1.00 89.19 88 GLN A O 1
ATOM 663 N N . HIS A 1 89 ? 0.518 -10.727 26.240 1.00 87.56 89 HIS A N 1
ATOM 664 C CA . HIS A 1 89 ? -0.402 -11.842 26.023 1.00 87.56 89 HIS A CA 1
ATOM 665 C C . HIS A 1 89 ? -0.929 -11.926 24.580 1.00 87.56 89 HIS A C 1
ATOM 667 O O . HIS A 1 89 ? -1.615 -12.888 24.243 1.00 87.56 89 HIS A O 1
ATOM 673 N N . LEU A 1 90 ? -0.631 -10.927 23.743 1.00 89.12 90 LEU A N 1
ATOM 674 C CA . LEU A 1 90 ? -1.095 -10.839 22.363 1.00 89.12 90 LEU A CA 1
ATOM 675 C C . LEU A 1 90 ? -0.018 -11.293 21.372 1.00 89.12 90 LEU A C 1
ATOM 677 O O . LEU A 1 90 ? 1.178 -11.192 21.668 1.00 89.12 90 LEU A O 1
ATOM 681 N N . PRO A 1 91 ? -0.423 -11.723 20.165 1.00 87.12 91 PRO A N 1
ATOM 682 C CA . PRO A 1 91 ? 0.491 -12.068 19.082 1.00 87.12 91 PRO A CA 1
ATOM 683 C C . PRO A 1 91 ? 1.458 -10.919 18.770 1.00 87.12 91 PRO A C 1
ATOM 685 O O . PRO A 1 91 ? 1.065 -9.847 18.303 1.00 87.12 91 PRO A O 1
ATOM 688 N N . LYS A 1 92 ? 2.740 -11.133 19.078 1.00 86.75 92 LYS A N 1
ATOM 689 C CA . LYS A 1 92 ? 3.787 -10.124 18.916 1.00 86.75 92 LYS A CA 1
ATOM 690 C C . LYS A 1 92 ? 4.328 -10.158 17.481 1.00 86.75 92 LYS A C 1
ATOM 692 O O . LYS A 1 92 ? 4.775 -11.216 17.044 1.00 86.75 92 LYS A O 1
ATOM 697 N N . PRO A 1 93 ? 4.362 -9.020 16.770 1.00 87.19 93 PRO A N 1
ATOM 698 C CA . PRO A 1 93 ? 4.906 -8.959 15.419 1.00 87.19 93 PRO A CA 1
ATOM 699 C C . PRO A 1 93 ? 6.426 -9.156 15.423 1.00 87.19 93 PRO A C 1
ATOM 701 O O . PRO A 1 93 ? 7.112 -8.779 16.379 1.00 87.19 93 PRO A O 1
ATOM 704 N N . ALA A 1 94 ? 6.969 -9.677 14.319 1.00 85.75 94 ALA A N 1
ATOM 705 C CA . ALA A 1 94 ? 8.411 -9.843 14.160 1.00 85.75 94 ALA A CA 1
ATOM 706 C C . ALA A 1 94 ? 9.145 -8.505 14.312 1.00 85.75 94 ALA A C 1
ATOM 708 O O . ALA A 1 94 ? 8.782 -7.519 13.670 1.00 85.75 94 ALA A O 1
ATOM 709 N N . LEU A 1 95 ? 10.172 -8.464 15.158 1.00 87.88 95 LEU A N 1
ATOM 710 C CA . LEU A 1 95 ? 10.986 -7.263 15.371 1.00 87.88 95 LEU A CA 1
ATOM 711 C C . LEU A 1 95 ? 12.033 -7.079 14.261 1.00 87.88 95 LEU A C 1
ATOM 713 O O . LEU A 1 95 ? 12.378 -5.949 13.917 1.00 87.88 95 LEU A O 1
ATOM 717 N N . HIS A 1 96 ? 12.491 -8.196 13.695 1.00 87.88 96 HIS A N 1
ATOM 718 C CA . HIS A 1 96 ? 13.535 -8.256 12.682 1.00 87.88 96 HIS A CA 1
ATOM 719 C C . HIS A 1 96 ? 13.073 -9.078 11.483 1.00 87.88 96 HIS A C 1
ATOM 721 O O . HIS A 1 96 ? 12.280 -10.009 11.638 1.00 87.88 96 HIS A O 1
ATOM 727 N N . ARG A 1 97 ? 13.601 -8.762 10.300 1.00 86.44 97 ARG A N 1
ATOM 728 C CA . ARG A 1 97 ? 13.473 -9.593 9.095 1.00 86.44 97 ARG A CA 1
ATOM 729 C C . ARG A 1 97 ? 14.810 -9.668 8.356 1.00 86.44 97 ARG A C 1
ATOM 731 O O . ARG A 1 97 ? 15.585 -8.718 8.452 1.00 86.44 97 ARG A O 1
ATOM 738 N N . PRO A 1 98 ? 15.103 -10.752 7.623 1.00 86.94 98 PRO A N 1
ATOM 739 C CA . PRO A 1 98 ? 16.348 -10.859 6.870 1.00 86.94 98 PRO A CA 1
ATOM 740 C C . PRO A 1 98 ? 16.403 -9.852 5.711 1.00 86.94 98 PRO A C 1
ATOM 742 O O . PRO A 1 98 ? 15.381 -9.531 5.104 1.00 86.94 98 PRO A O 1
ATOM 745 N N . CYS A 1 99 ? 17.609 -9.399 5.374 1.00 88.62 99 CYS A N 1
ATOM 746 C CA . CYS A 1 99 ? 17.897 -8.563 4.207 1.00 88.62 99 CYS A CA 1
ATOM 747 C C . CYS A 1 99 ? 19.279 -8.902 3.617 1.00 88.62 99 CYS A C 1
ATOM 749 O O . CYS A 1 99 ? 20.059 -9.642 4.216 1.00 88.62 99 CYS A O 1
ATOM 751 N N . SER A 1 100 ? 19.593 -8.372 2.428 1.00 89.25 100 SER A N 1
ATOM 752 C CA . SER A 1 100 ? 20.897 -8.554 1.773 1.00 89.25 100 SER A CA 1
ATOM 753 C C . SER A 1 100 ? 21.652 -7.231 1.708 1.00 89.25 100 SER A C 1
ATOM 755 O O . SER A 1 100 ? 21.188 -6.286 1.073 1.00 89.25 100 SER A O 1
ATOM 757 N N . CYS A 1 101 ? 22.853 -7.183 2.290 1.00 89.12 101 CYS A N 1
ATOM 758 C CA . CYS A 1 101 ? 23.753 -6.029 2.170 1.00 89.12 101 CYS A CA 1
ATOM 759 C C . CYS A 1 101 ? 24.362 -5.853 0.773 1.00 89.12 101 CYS A C 1
ATOM 761 O O . CYS A 1 101 ? 25.055 -4.864 0.530 1.00 89.12 101 CYS A O 1
ATOM 763 N N . THR A 1 102 ? 24.150 -6.818 -0.123 1.00 86.94 102 THR A N 1
ATOM 764 C CA . THR A 1 102 ? 24.584 -6.730 -1.519 1.00 86.94 102 THR A CA 1
ATOM 765 C C . THR A 1 102 ? 23.502 -6.100 -2.396 1.00 86.94 102 THR A C 1
ATOM 767 O O . THR A 1 102 ? 23.827 -5.455 -3.392 1.00 86.94 102 THR A O 1
ATOM 770 N N . LEU A 1 103 ? 22.230 -6.230 -2.003 1.00 90.25 103 LEU A N 1
ATOM 771 C CA . LEU A 1 103 ? 21.078 -5.630 -2.686 1.00 90.25 103 LEU A CA 1
ATOM 772 C C . LEU A 1 103 ? 20.638 -4.305 -2.058 1.00 90.25 103 LEU A C 1
ATOM 774 O O . LEU A 1 103 ? 20.153 -3.426 -2.761 1.00 90.25 103 LEU A O 1
ATOM 778 N N . SER A 1 104 ? 20.806 -4.145 -0.748 1.00 91.31 104 SER A N 1
ATOM 779 C CA . SER A 1 104 ? 20.445 -2.942 0.003 1.00 91.31 104 SER A CA 1
ATOM 780 C C . SER A 1 104 ? 21.663 -2.344 0.692 1.00 91.31 104 SER A C 1
ATOM 782 O O . SER A 1 104 ? 22.611 -3.046 1.046 1.00 91.31 104 SER A O 1
ATOM 784 N N . LEU A 1 105 ? 21.632 -1.034 0.937 1.00 90.31 105 LEU A N 1
ATOM 785 C CA . LEU A 1 105 ? 22.716 -0.376 1.655 1.00 90.31 105 LEU A CA 1
ATOM 786 C C . LEU A 1 105 ? 22.725 -0.779 3.124 1.00 90.31 105 LEU A C 1
ATOM 788 O O . LEU A 1 105 ? 21.794 -0.471 3.870 1.00 90.31 105 LEU A O 1
ATOM 792 N N . CYS A 1 106 ? 23.838 -1.379 3.536 1.00 89.38 106 CYS A N 1
ATOM 793 C CA . CYS A 1 106 ? 24.147 -1.604 4.936 1.00 89.38 106 CYS A CA 1
ATOM 794 C C . CYS A 1 106 ? 25.105 -0.560 5.492 1.00 89.38 106 CYS A C 1
ATOM 796 O O . CYS A 1 106 ? 26.092 -0.185 4.854 1.00 89.38 106 CYS A O 1
ATOM 798 N N . GLY A 1 107 ? 24.852 -0.154 6.736 1.00 79.12 107 GLY A N 1
ATOM 799 C CA . GLY A 1 107 ? 25.790 0.660 7.497 1.00 79.12 107 GLY A CA 1
ATOM 800 C C . GLY A 1 107 ? 27.151 -0.026 7.684 1.00 79.12 107 GLY A C 1
ATOM 801 O O . GLY A 1 107 ? 27.289 -1.249 7.620 1.00 79.12 107 GLY A O 1
ATOM 802 N N . ALA A 1 108 ? 28.187 0.778 7.941 1.00 76.88 108 ALA A N 1
ATOM 803 C CA . ALA A 1 108 ? 29.517 0.271 8.295 1.00 76.88 108 ALA A CA 1
ATOM 804 C C . ALA A 1 108 ? 29.539 -0.422 9.669 1.00 76.88 108 ALA A C 1
ATOM 806 O O . ALA A 1 108 ? 30.384 -1.277 9.915 1.00 76.88 108 ALA A O 1
ATOM 807 N N . LYS A 1 109 ? 28.609 -0.051 10.555 1.00 84.25 109 LYS A N 1
ATOM 808 C CA . LYS A 1 109 ? 28.432 -0.681 11.862 1.00 84.25 109 LYS A CA 1
ATOM 809 C C . LYS A 1 109 ? 27.589 -1.944 11.714 1.00 84.25 109 LYS A C 1
ATOM 811 O O . LYS A 1 109 ? 26.630 -1.958 10.946 1.00 84.25 109 LYS A O 1
ATOM 816 N N . CYS A 1 110 ? 27.971 -2.974 12.451 1.00 85.88 110 CYS A N 1
ATOM 817 C CA . CYS A 1 110 ? 27.189 -4.187 12.615 1.00 85.88 110 CYS A CA 1
ATOM 818 C C . CYS A 1 110 ? 26.549 -4.200 14.011 1.00 85.88 110 CYS A C 1
ATOM 820 O O . CYS A 1 110 ? 27.020 -3.504 14.915 1.00 85.88 110 CYS A O 1
ATOM 822 N N . GLU A 1 111 ? 25.490 -4.985 14.173 1.00 85.56 111 GLU A N 1
ATOM 823 C CA . GLU A 1 111 ? 24.799 -5.197 15.444 1.00 85.56 111 GLU A CA 1
ATOM 824 C C . GLU A 1 111 ? 24.587 -6.697 15.669 1.00 85.56 111 GLU A C 1
ATOM 826 O O . GLU A 1 111 ? 24.292 -7.429 14.727 1.00 85.56 111 GLU A O 1
ATOM 831 N N . ASP A 1 112 ? 24.738 -7.156 16.912 1.00 78.31 112 ASP A N 1
ATOM 832 C CA . ASP A 1 112 ? 24.446 -8.537 17.297 1.00 78.31 112 ASP A CA 1
ATOM 833 C C . ASP A 1 112 ? 23.033 -8.612 17.864 1.00 78.31 112 ASP A C 1
ATOM 835 O O . ASP A 1 112 ? 22.776 -8.186 18.993 1.00 78.31 112 ASP A O 1
ATOM 839 N N . VAL A 1 113 ? 22.109 -9.149 17.071 1.00 71.06 113 VAL A N 1
ATOM 840 C CA . VAL A 1 113 ? 20.720 -9.328 17.487 1.00 71.06 113 VAL A CA 1
ATOM 841 C C . VAL A 1 113 ? 20.294 -10.763 17.223 1.00 71.06 113 VAL A C 1
ATOM 843 O O . VAL A 1 113 ? 20.498 -11.292 16.133 1.00 71.06 113 VAL A O 1
ATOM 846 N N . GLU A 1 114 ? 19.684 -11.406 18.220 1.00 62.66 114 GLU A N 1
ATOM 847 C CA . GLU A 1 114 ? 18.998 -12.674 17.990 1.00 62.66 114 GLU A CA 1
ATOM 848 C C . GLU A 1 114 ? 17.791 -12.409 17.087 1.00 62.66 114 GLU A C 1
ATOM 850 O O . GLU A 1 114 ? 16.761 -11.890 17.524 1.00 62.66 114 GLU A O 1
ATOM 855 N N . VAL A 1 115 ? 17.922 -12.763 15.806 1.00 60.44 115 VAL A N 1
ATOM 856 C CA . VAL A 1 115 ? 16.812 -12.762 14.849 1.00 60.44 115 VAL A CA 1
ATOM 857 C C . VAL A 1 115 ? 15.862 -13.899 15.232 1.00 60.44 115 VAL A C 1
ATOM 859 O O . VAL A 1 115 ? 15.877 -14.988 14.660 1.00 60.44 115 VAL A O 1
ATOM 862 N N . ALA A 1 116 ? 15.053 -13.675 16.264 1.00 53.38 116 ALA A N 1
ATOM 863 C CA . ALA A 1 116 ? 13.968 -14.571 16.615 1.00 53.38 116 ALA A CA 1
ATOM 864 C C . ALA A 1 116 ? 12.884 -14.453 15.533 1.00 53.38 116 ALA A C 1
ATOM 866 O O . ALA A 1 116 ? 12.131 -13.479 15.485 1.00 53.38 116 ALA A O 1
ATOM 867 N N . ASN A 1 117 ? 12.818 -15.456 14.656 1.00 48.31 117 ASN A N 1
ATOM 868 C CA . ASN A 1 117 ? 11.727 -15.639 13.706 1.00 48.31 117 ASN A CA 1
ATOM 869 C C . ASN A 1 117 ? 10.453 -16.023 14.469 1.00 48.31 117 ASN A C 1
ATOM 871 O O . ASN A 1 117 ? 10.149 -17.200 14.642 1.00 48.31 117 ASN A O 1
ATOM 875 N N . LEU A 1 118 ? 9.707 -15.029 14.935 1.00 47.53 118 LEU A N 1
ATOM 876 C CA . LEU A 1 118 ? 8.331 -15.211 15.387 1.00 47.53 118 LEU A CA 1
ATOM 877 C C . LEU A 1 118 ? 7.417 -14.463 14.417 1.00 47.53 118 LEU A C 1
ATOM 879 O O . LEU A 1 118 ? 6.868 -13.414 14.736 1.00 47.53 118 LEU A O 1
ATOM 883 N N . ASN A 1 119 ? 7.283 -15.006 13.206 1.00 49.00 119 ASN A N 1
ATOM 884 C CA . ASN A 1 119 ? 6.124 -14.719 12.365 1.00 49.00 119 ASN A CA 1
ATOM 885 C C . ASN A 1 119 ? 5.005 -15.643 12.834 1.00 49.00 119 ASN A C 1
ATOM 887 O O . ASN A 1 119 ? 4.804 -16.722 12.284 1.00 49.00 119 ASN A O 1
ATOM 891 N N . VAL A 1 120 ? 4.330 -15.255 13.910 1.00 51.56 120 VAL A N 1
ATOM 892 C CA . VAL A 1 120 ? 3.016 -15.815 14.210 1.00 51.56 120 VAL A CA 1
ATOM 893 C C . VAL A 1 120 ? 2.025 -14.726 13.855 1.00 51.56 120 VAL A C 1
ATOM 895 O O . VAL A 1 120 ? 1.685 -13.898 14.697 1.00 51.56 120 VAL A O 1
ATOM 898 N N . ASP A 1 121 ? 1.620 -14.696 12.587 1.00 54.97 121 ASP A N 1
ATOM 899 C CA . ASP A 1 121 ? 0.406 -13.986 12.214 1.00 54.97 121 ASP A CA 1
ATOM 900 C C . ASP A 1 121 ? -0.769 -14.807 12.759 1.00 54.97 121 ASP A C 1
ATOM 902 O O . ASP A 1 121 ? -0.918 -15.984 12.414 1.00 54.97 121 ASP A O 1
ATOM 906 N N . PRO A 1 122 ? -1.560 -14.256 13.690 1.00 57.50 122 PRO A N 1
ATOM 907 C CA . PRO A 1 122 ? -2.653 -14.972 14.325 1.00 57.50 122 PRO A CA 1
ATOM 908 C C . PRO A 1 122 ? -3.870 -14.950 13.401 1.00 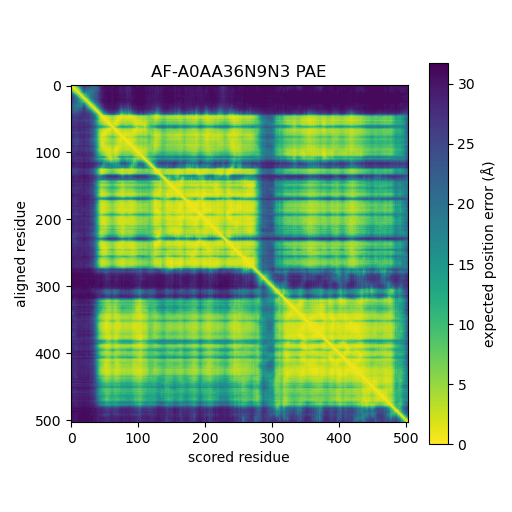57.50 122 PRO A C 1
ATOM 910 O O . PRO A 1 122 ? -4.873 -14.286 13.684 1.00 57.50 122 PRO A O 1
ATOM 913 N N . ASP A 1 123 ? -3.774 -15.637 12.268 1.00 58.34 123 ASP A N 1
ATOM 914 C CA . ASP A 1 123 ? -4.947 -15.863 11.436 1.00 58.34 123 ASP A CA 1
ATOM 915 C C . ASP A 1 123 ? -6.025 -16.577 12.277 1.00 58.34 123 ASP A C 1
ATOM 917 O O . ASP A 1 123 ? -5.739 -17.503 13.045 1.00 58.34 123 ASP A O 1
ATOM 921 N N . GLY A 1 124 ? -7.258 -16.080 12.213 1.00 65.19 124 GLY A N 1
ATOM 922 C CA . GLY A 1 124 ? -8.400 -16.631 12.942 1.00 65.19 124 GLY A CA 1
ATOM 923 C C . GLY A 1 124 ? -8.567 -16.208 14.407 1.00 65.19 124 GLY A C 1
ATOM 924 O O . GLY A 1 124 ? -9.436 -16.766 15.078 1.00 65.19 124 GLY A O 1
ATOM 925 N N . GLN A 1 125 ? -7.794 -15.249 14.937 1.00 85.12 125 GLN A N 1
ATOM 926 C CA . GLN A 1 125 ? -7.973 -14.770 16.319 1.00 85.12 125 GLN A CA 1
ATOM 927 C C . GLN A 1 125 ? -8.746 -13.447 16.389 1.00 85.12 125 GLN A C 1
ATOM 929 O O . GLN A 1 125 ? -8.295 -12.400 15.916 1.00 85.12 125 GLN A O 1
ATOM 934 N N . PHE A 1 126 ? -9.901 -13.486 17.049 1.00 93.25 126 PHE A N 1
ATOM 935 C CA . PHE A 1 126 ? -10.723 -12.322 17.362 1.00 93.25 126 PHE A CA 1
ATOM 936 C C . PHE A 1 126 ? -11.331 -12.455 18.762 1.00 93.25 126 PHE A C 1
ATOM 938 O O . PHE A 1 126 ? -11.486 -13.561 19.282 1.00 93.25 126 PHE A O 1
ATOM 945 N N . GLU A 1 127 ? -11.718 -11.333 19.360 1.00 92.69 127 GLU A N 1
ATOM 946 C CA . GLU A 1 127 ? -12.441 -11.312 20.633 1.00 92.69 127 GLU A CA 1
ATOM 947 C C . GLU A 1 127 ? -13.672 -10.418 20.574 1.00 92.69 127 GLU A C 1
ATOM 949 O O . GLU A 1 127 ? -13.777 -9.529 19.728 1.00 92.69 127 GLU A O 1
ATOM 954 N N . CYS A 1 128 ? -14.617 -10.658 21.482 1.00 93.75 128 CYS A N 1
ATOM 955 C CA . CYS A 1 128 ? -15.829 -9.862 21.549 1.00 93.75 128 CYS A CA 1
ATOM 956 C C . CYS A 1 128 ? -15.627 -8.617 22.412 1.00 93.75 128 CYS A C 1
ATOM 958 O O . CYS A 1 128 ? -15.269 -8.729 23.582 1.00 93.75 128 CYS A O 1
ATOM 960 N N . LEU A 1 129 ? -15.916 -7.444 21.850 1.00 93.94 129 LEU A N 1
ATOM 961 C CA . LEU A 1 129 ? -15.824 -6.162 22.549 1.00 93.94 129 LEU A CA 1
ATOM 962 C C . LEU A 1 129 ? -17.053 -5.875 23.409 1.00 93.94 129 LEU A C 1
ATOM 964 O O . LEU A 1 129 ? -16.959 -5.215 24.441 1.00 93.94 129 LEU A O 1
ATOM 968 N N . GLY A 1 130 ? -18.220 -6.360 22.989 1.00 93.12 130 GLY A N 1
ATOM 969 C CA . GLY A 1 130 ? -19.453 -6.159 23.733 1.00 93.12 130 GLY A CA 1
ATOM 970 C C . GLY A 1 130 ? -20.689 -6.074 22.856 1.00 93.12 130 GLY A C 1
ATOM 971 O O . GLY A 1 130 ? -20.688 -6.382 21.662 1.00 93.12 130 GLY A O 1
ATOM 972 N N . CYS A 1 131 ? -21.758 -5.631 23.501 1.00 92.69 131 CYS A N 1
ATOM 973 C CA . CYS A 1 131 ? -23.032 -5.351 22.881 1.00 92.69 131 CYS A CA 1
ATOM 974 C C . CYS A 1 131 ? -23.233 -3.851 22.661 1.00 92.69 131 CYS A C 1
ATOM 976 O O . CYS A 1 131 ? -23.041 -3.059 23.584 1.00 92.69 131 CYS A O 1
ATOM 978 N N . TYR A 1 132 ? -23.673 -3.467 21.466 1.00 92.62 132 TYR A N 1
ATOM 979 C CA . TYR A 1 132 ? -23.756 -2.083 21.013 1.00 92.62 132 TYR A CA 1
ATOM 980 C C . TYR A 1 132 ? -25.174 -1.727 20.542 1.00 92.62 132 TYR A C 1
ATOM 982 O O . TYR A 1 132 ? -25.945 -2.608 20.145 1.00 92.62 132 TYR A O 1
ATOM 990 N N . PRO A 1 133 ? -25.564 -0.439 20.618 1.00 87.56 133 PRO A N 1
ATOM 991 C CA . PRO A 1 133 ? -26.798 0.025 20.000 1.00 87.56 133 PRO A CA 1
ATOM 992 C C . PRO A 1 133 ? -26.774 -0.136 18.482 1.00 87.56 133 PRO A C 1
ATOM 994 O O . PRO A 1 133 ? -25.760 0.123 17.842 1.00 87.56 133 PRO A O 1
ATOM 997 N N . LEU A 1 134 ? -27.936 -0.455 17.920 1.00 84.38 134 LEU A N 1
ATOM 998 C CA . LEU A 1 134 ? -28.216 -0.286 16.501 1.00 84.38 134 LEU A CA 1
ATOM 999 C C . LEU A 1 134 ? -29.008 1.021 16.348 1.00 84.38 134 LEU A C 1
ATOM 1001 O O . LEU A 1 134 ? -30.127 1.116 16.850 1.00 84.38 134 LEU A O 1
ATOM 1005 N N . SER A 1 135 ? -28.392 2.049 15.768 1.00 67.88 135 SER A N 1
ATOM 1006 C CA . SER A 1 135 ? -28.980 3.389 15.583 1.00 67.88 135 SER A CA 1
ATOM 1007 C C . SER A 1 135 ? -29.899 3.478 14.362 1.00 67.88 135 SER A C 1
ATOM 1009 O O . SER A 1 135 ? -30.810 4.302 14.345 1.00 67.88 135 SER A O 1
ATOM 1011 N N . ASP A 1 136 ? -29.705 2.601 13.376 1.00 69.44 136 ASP A N 1
ATOM 1012 C CA . ASP A 1 136 ? -30.368 2.690 12.076 1.00 69.44 136 ASP A CA 1
ATOM 1013 C C . ASP A 1 136 ? -31.442 1.611 11.902 1.00 69.44 136 ASP A C 1
ATOM 1015 O O . ASP A 1 136 ? -31.256 0.454 12.288 1.00 69.44 136 ASP A O 1
ATOM 1019 N N . ALA A 1 137 ? -32.568 1.980 11.282 1.00 59.03 137 ALA A N 1
ATOM 1020 C CA . ALA A 1 137 ? -33.572 1.015 10.840 1.00 59.03 137 ALA A CA 1
ATOM 1021 C C . ALA A 1 137 ? -32.972 0.078 9.779 1.00 59.03 137 ALA A C 1
ATOM 1023 O O . ALA A 1 137 ? -32.213 0.528 8.918 1.00 59.03 137 ALA A O 1
ATOM 1024 N N . GLU A 1 138 ? -33.326 -1.212 9.813 1.00 59.06 138 GLU A N 1
ATOM 1025 C CA . GLU A 1 138 ? -32.914 -2.169 8.780 1.00 59.06 138 GLU A CA 1
ATOM 1026 C C . GLU A 1 138 ? -33.375 -1.681 7.397 1.00 59.06 138 GLU A C 1
ATOM 1028 O O . GLU A 1 138 ? -34.560 -1.720 7.064 1.00 59.06 138 GLU A O 1
ATOM 1033 N N . LYS A 1 139 ? -32.430 -1.204 6.583 1.00 64.44 139 LYS A N 1
ATOM 1034 C CA . LYS A 1 139 ? -32.650 -0.941 5.158 1.00 64.44 139 LYS A CA 1
ATOM 1035 C C . LYS A 1 139 ? -32.331 -2.201 4.358 1.00 64.44 139 LYS A C 1
ATOM 1037 O O . LYS A 1 139 ? -31.366 -2.896 4.679 1.00 64.44 139 LYS A O 1
ATOM 1042 N N . SER A 1 140 ? -33.124 -2.460 3.315 1.00 65.25 140 SER A N 1
ATOM 1043 C CA . SER A 1 140 ? -32.779 -3.445 2.282 1.00 65.25 140 SER A CA 1
ATOM 1044 C C . SER A 1 140 ? -31.421 -3.084 1.687 1.00 65.25 140 SER A C 1
ATOM 1046 O O . SER A 1 140 ? -31.192 -1.917 1.369 1.00 65.25 140 SER A O 1
ATOM 1048 N N . LEU A 1 141 ? -30.538 -4.071 1.585 1.00 68.88 141 LEU A N 1
ATOM 1049 C CA . LEU A 1 141 ? -29.221 -3.941 0.976 1.00 68.88 141 LEU A CA 1
ATOM 1050 C C . LEU A 1 141 ? -29.237 -4.728 -0.328 1.00 68.88 141 LEU A C 1
ATOM 1052 O O . LEU A 1 141 ? -29.404 -5.947 -0.293 1.00 68.88 141 LEU A O 1
ATOM 1056 N N . ASP A 1 142 ? -29.069 -4.024 -1.442 1.00 70.56 142 ASP A N 1
ATOM 1057 C CA . ASP A 1 142 ? -28.840 -4.644 -2.751 1.00 70.56 142 ASP A CA 1
ATOM 1058 C C . ASP A 1 142 ? -27.332 -4.850 -3.011 1.00 70.56 142 ASP A C 1
ATOM 1060 O O . ASP A 1 142 ? -26.958 -5.662 -3.854 1.00 70.56 142 ASP A O 1
ATOM 1064 N N . ASP A 1 143 ? -26.474 -4.157 -2.250 1.00 83.12 143 ASP A N 1
ATOM 1065 C CA . ASP A 1 143 ? -25.010 -4.162 -2.350 1.00 83.12 143 ASP A CA 1
ATOM 1066 C C . ASP A 1 143 ? -24.370 -4.202 -0.946 1.00 83.12 143 ASP A C 1
ATOM 1068 O O . ASP A 1 143 ? -25.003 -3.849 0.055 1.00 83.12 143 ASP A O 1
ATOM 1072 N N . VAL A 1 144 ? -23.113 -4.646 -0.869 1.00 90.38 144 VAL A N 1
ATOM 1073 C CA . VAL A 1 144 ? -22.300 -4.657 0.350 1.00 90.38 144 VAL A CA 1
ATOM 1074 C C . VAL A 1 144 ? -21.717 -3.290 0.715 1.00 90.38 144 VAL A C 1
ATOM 1076 O O . VAL A 1 144 ? -21.326 -3.083 1.868 1.00 90.38 144 VAL A O 1
ATOM 1079 N N . MET A 1 145 ? -21.647 -2.372 -0.252 1.00 91.69 145 MET A N 1
ATOM 1080 C CA . MET A 1 145 ? -21.210 -0.985 -0.074 1.00 91.69 145 MET A CA 1
ATOM 1081 C C . MET A 1 145 ? -22.419 -0.076 0.180 1.00 91.69 145 MET A C 1
ATOM 1083 O O . MET A 1 145 ? -23.356 -0.031 -0.612 1.00 91.69 145 MET A O 1
ATOM 1087 N N . ASP A 1 146 ? -22.405 0.652 1.299 1.00 88.00 146 ASP A N 1
ATOM 1088 C CA . ASP A 1 146 ? -23.474 1.578 1.688 1.00 88.00 146 ASP A CA 1
ATOM 1089 C C . ASP A 1 146 ? -22.942 3.017 1.742 1.00 88.00 146 ASP A C 1
ATOM 1091 O O . ASP A 1 146 ? -22.232 3.411 2.673 1.00 88.00 146 ASP A O 1
ATOM 1095 N N . ASP A 1 147 ? -23.302 3.831 0.752 1.00 89.31 147 ASP A N 1
ATOM 1096 C CA . ASP A 1 147 ? -22.827 5.215 0.633 1.00 89.31 147 ASP A CA 1
ATOM 1097 C C . ASP A 1 147 ? -23.374 6.152 1.726 1.00 89.31 147 ASP A C 1
ATOM 1099 O O . ASP A 1 147 ? -22.924 7.295 1.852 1.00 89.31 147 ASP A O 1
ATOM 1103 N N . THR A 1 148 ? -24.304 5.683 2.572 1.00 89.44 148 THR A N 1
ATOM 1104 C CA . THR A 1 148 ? -24.903 6.481 3.655 1.00 89.44 148 THR A CA 1
ATOM 1105 C C . THR A 1 148 ? -23.835 7.106 4.562 1.00 89.44 148 THR A C 1
ATOM 1107 O O . THR A 1 148 ? -23.950 8.278 4.932 1.00 89.44 148 THR A O 1
ATOM 1110 N N . CYS A 1 149 ? -22.761 6.374 4.884 1.00 93.06 149 CYS A N 1
ATOM 1111 C CA . CYS A 1 149 ? -21.710 6.883 5.769 1.00 93.06 149 CYS A CA 1
ATOM 1112 C C . CYS A 1 149 ? -20.696 7.810 5.077 1.00 93.06 149 CYS A C 1
ATOM 1114 O O . CYS A 1 149 ? -19.915 8.475 5.767 1.00 93.06 149 CYS A O 1
ATOM 1116 N N . ILE A 1 150 ? -20.718 7.947 3.744 1.00 93.44 150 ILE A N 1
ATOM 1117 C CA . ILE A 1 150 ? -19.817 8.863 3.029 1.00 93.44 150 ILE A CA 1
ATOM 1118 C C . ILE A 1 150 ? -20.077 10.296 3.485 1.00 93.44 150 ILE A C 1
ATOM 1120 O O . ILE A 1 150 ? -19.163 10.974 3.931 1.00 93.44 150 ILE A O 1
ATOM 1124 N N . HIS A 1 151 ? -21.315 10.770 3.509 1.00 91.31 151 HIS A N 1
ATOM 1125 C CA . HIS A 1 151 ? -21.587 12.167 3.877 1.00 91.31 151 HIS A CA 1
ATOM 1126 C C . HIS A 1 151 ? -21.954 12.377 5.353 1.00 91.31 151 HIS A C 1
ATOM 1128 O O . HIS A 1 151 ? -22.255 13.499 5.756 1.00 91.31 151 HIS A O 1
ATOM 1134 N N . HIS A 1 152 ? -21.867 11.329 6.178 1.00 91.12 152 HIS A N 1
ATOM 1135 C CA . HIS A 1 152 ? -22.211 11.391 7.600 1.00 91.12 152 HIS A CA 1
ATOM 1136 C C . HIS A 1 152 ? -21.288 12.321 8.398 1.00 91.12 152 HIS A C 1
ATOM 1138 O O . HIS A 1 152 ? -20.062 12.251 8.290 1.00 91.12 152 HIS A O 1
ATOM 1144 N N . ASN A 1 153 ? -21.864 13.212 9.202 1.00 87.88 153 ASN A N 1
ATOM 1145 C CA . ASN A 1 153 ? -21.113 14.229 9.946 1.00 87.88 153 ASN A CA 1
ATOM 1146 C C . ASN A 1 153 ? -21.709 14.561 11.327 1.00 87.88 153 ASN A C 1
ATOM 1148 O O . ASN A 1 153 ? -21.391 15.608 11.892 1.00 87.88 153 ASN A O 1
ATOM 1152 N N . THR A 1 154 ? -22.562 13.690 11.867 1.00 90.25 154 THR A N 1
ATOM 1153 C CA . THR A 1 154 ? -23.196 13.866 13.182 1.00 90.25 154 THR A CA 1
ATOM 1154 C C . THR A 1 154 ? -22.556 12.961 14.232 1.00 90.25 154 THR A C 1
ATOM 1156 O O . THR A 1 154 ? -21.985 11.934 13.883 1.00 90.25 154 THR A O 1
ATOM 1159 N N . ASP A 1 155 ? -22.726 13.276 15.518 1.00 89.44 155 ASP A N 1
ATOM 1160 C CA . ASP A 1 155 ? -22.254 12.419 16.621 1.00 89.44 155 ASP A CA 1
ATOM 1161 C C . ASP A 1 155 ? -23.007 11.080 16.732 1.00 89.44 155 ASP A C 1
ATOM 1163 O O . ASP A 1 155 ? -22.510 10.145 17.362 1.00 89.44 155 ASP A O 1
ATOM 1167 N N . GLU A 1 156 ? -24.188 10.968 16.115 1.00 90.50 156 GLU A N 1
ATOM 1168 C CA . GLU A 1 156 ? -24.925 9.705 16.061 1.00 90.50 156 GLU A CA 1
ATOM 1169 C C . GLU A 1 156 ? -24.115 8.634 15.312 1.00 90.50 156 GLU A C 1
ATOM 1171 O O . GLU A 1 156 ? -23.576 8.930 14.241 1.00 90.50 156 GLU A O 1
ATOM 1176 N N . PRO A 1 157 ? -24.009 7.395 15.828 1.00 92.25 157 PRO A N 1
ATOM 1177 C CA . PRO A 1 157 ? -23.218 6.353 15.181 1.00 92.25 157 PRO A CA 1
ATOM 1178 C C . PRO A 1 157 ? -23.780 5.981 13.803 1.00 92.25 157 PRO A C 1
ATOM 1180 O O . PRO A 1 157 ? -24.898 5.474 13.713 1.00 92.25 157 PRO A O 1
ATOM 1183 N N . CYS A 1 158 ? -22.999 6.159 12.737 1.00 92.31 158 CYS A N 1
ATOM 1184 C CA . CYS A 1 158 ? -23.350 5.667 11.408 1.00 92.31 158 CYS A CA 1
ATOM 1185 C C . CYS A 1 158 ? -23.190 4.151 11.377 1.00 92.31 158 CYS A C 1
ATOM 1187 O O . CYS A 1 158 ? -22.126 3.628 11.724 1.00 92.31 158 CYS A O 1
ATOM 1189 N N . ASN A 1 159 ? -24.247 3.432 11.007 1.00 91.12 159 ASN A N 1
ATOM 1190 C CA . ASN A 1 159 ? -24.265 1.975 10.983 1.00 91.12 159 ASN A CA 1
ATOM 1191 C C . ASN A 1 159 ? -23.857 1.333 12.324 1.00 91.12 159 ASN A C 1
ATOM 1193 O O . ASN A 1 159 ? -23.342 0.214 12.356 1.00 91.12 159 ASN A O 1
ATOM 1197 N N . GLY A 1 160 ? -24.133 2.002 13.450 1.00 90.12 160 GLY A N 1
ATOM 1198 C CA . GLY A 1 160 ? -23.742 1.538 14.788 1.00 90.12 160 GLY A CA 1
ATOM 11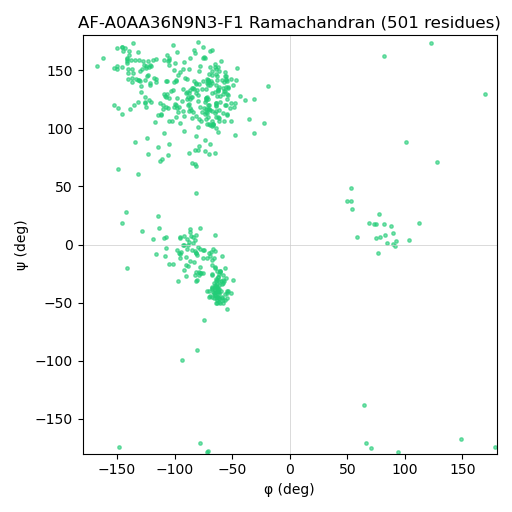99 C C . GLY A 1 160 ? -22.249 1.713 15.107 1.00 90.12 160 GLY A C 1
ATOM 1200 O O . GLY A 1 160 ? -21.750 1.076 16.032 1.00 90.12 160 GLY A O 1
ATOM 1201 N N . GLY A 1 161 ? -21.536 2.558 14.354 1.00 92.44 161 GLY A N 1
ATOM 1202 C CA . GLY A 1 161 ? -20.088 2.764 14.481 1.00 92.44 161 GLY A CA 1
ATOM 1203 C C . GLY A 1 161 ? -19.251 1.788 13.646 1.00 92.44 161 GLY A C 1
ATOM 1204 O O . GLY A 1 161 ? -18.054 1.648 13.882 1.00 92.44 161 GLY A O 1
ATOM 1205 N N . LEU A 1 162 ? -19.878 1.102 12.682 1.00 95.44 162 LEU A N 1
ATOM 1206 C CA . LEU A 1 162 ? -19.248 0.192 11.719 1.00 95.44 162 LEU A CA 1
ATOM 1207 C C . LEU A 1 162 ? -19.590 0.674 10.294 1.00 95.44 162 LEU A C 1
ATOM 1209 O O . LEU A 1 162 ? -20.525 0.161 9.678 1.00 95.44 162 LEU A O 1
ATOM 1213 N N . PRO A 1 163 ? -18.912 1.728 9.803 1.00 95.19 163 PRO A N 1
ATOM 1214 C CA . PRO A 1 163 ? -19.423 2.553 8.709 1.00 95.19 163 PRO A CA 1
ATOM 1215 C C . PRO A 1 163 ? -19.060 2.077 7.298 1.00 95.19 163 PRO A C 1
ATOM 1217 O O . PRO A 1 163 ? -19.413 2.767 6.348 1.00 95.19 163 PRO A O 1
ATOM 1220 N N . PHE A 1 164 ? -18.321 0.975 7.149 1.00 95.62 164 PHE A N 1
ATOM 1221 C CA . PHE A 1 164 ? -17.809 0.540 5.848 1.00 95.62 164 PHE A CA 1
ATOM 1222 C C . PHE A 1 164 ? -18.769 -0.463 5.205 1.00 95.62 164 PHE A C 1
ATOM 1224 O O . PHE A 1 164 ? -19.777 -0.073 4.641 1.00 95.62 164 PHE A O 1
ATOM 1231 N N . PHE A 1 165 ? -18.507 -1.761 5.291 1.00 95.00 165 PHE A N 1
ATOM 1232 C CA . PHE A 1 165 ? -19.317 -2.741 4.566 1.00 95.00 165 PHE A CA 1
ATOM 1233 C C . PHE A 1 165 ? -20.470 -3.289 5.396 1.00 95.00 165 PHE A C 1
ATOM 1235 O O . PHE A 1 165 ? -20.364 -3.428 6.619 1.00 95.00 165 PHE A O 1
ATOM 1242 N N . ARG A 1 166 ? -21.550 -3.670 4.710 1.00 92.94 166 ARG A N 1
ATOM 1243 C CA . ARG A 1 166 ? -22.704 -4.360 5.290 1.00 92.94 166 ARG A CA 1
ATOM 1244 C C . ARG A 1 166 ? -23.068 -5.560 4.428 1.00 92.94 166 ARG A C 1
ATOM 1246 O O . ARG A 1 166 ? -23.375 -5.402 3.263 1.00 92.94 166 ARG A O 1
ATOM 1253 N N . MET A 1 167 ? -23.087 -6.765 4.979 1.00 90.19 167 MET A N 1
ATOM 1254 C CA . MET A 1 167 ? -23.406 -7.978 4.219 1.00 90.19 167 MET A CA 1
ATOM 1255 C C . MET A 1 167 ? -24.541 -8.742 4.896 1.00 90.19 167 MET A C 1
ATOM 1257 O O . MET A 1 167 ? -24.417 -9.152 6.051 1.00 90.19 167 MET A O 1
ATOM 1261 N N . LYS A 1 168 ? -25.635 -8.985 4.168 1.00 85.69 168 LYS A N 1
ATOM 1262 C CA . LYS A 1 168 ? -26.761 -9.802 4.635 1.00 85.69 168 LYS A CA 1
ATOM 1263 C C . LYS A 1 168 ? -26.768 -11.145 3.912 1.00 85.69 168 LYS A C 1
ATOM 1265 O O . LYS A 1 168 ? -26.747 -11.199 2.688 1.00 85.69 168 LYS A O 1
ATOM 1270 N N . SER A 1 169 ? -26.803 -12.237 4.668 1.00 76.06 169 SER A N 1
ATOM 1271 C CA . SER A 1 169 ? -26.944 -13.589 4.121 1.00 76.06 169 SER A CA 1
ATOM 1272 C C . SER A 1 169 ? -27.611 -14.507 5.143 1.00 76.06 169 SER A C 1
ATOM 1274 O O . SER A 1 169 ? -27.478 -14.325 6.351 1.00 76.06 169 SER A O 1
ATOM 1276 N N . ASN A 1 170 ? -28.312 -15.530 4.655 1.00 70.19 170 ASN A N 1
ATOM 1277 C CA . ASN A 1 170 ? -29.073 -16.479 5.474 1.00 70.19 170 ASN A CA 1
ATOM 1278 C C . ASN A 1 170 ? -28.181 -17.369 6.364 1.00 70.19 170 ASN A C 1
ATOM 1280 O O . ASN A 1 170 ? -28.683 -18.207 7.110 1.00 70.19 170 ASN A O 1
ATOM 1284 N N . SER A 1 171 ? -26.855 -17.258 6.244 1.00 73.12 171 SER A N 1
ATOM 1285 C CA . SER A 1 171 ? -25.882 -18.093 6.959 1.00 73.12 171 SER A CA 1
ATOM 1286 C C . SER A 1 171 ? -24.640 -17.314 7.405 1.00 73.12 171 SER A C 1
ATOM 1288 O O . SER A 1 171 ? -23.563 -17.896 7.526 1.00 73.12 171 SER A O 1
ATOM 1290 N N . VAL A 1 172 ? -24.759 -16.001 7.649 1.00 85.25 172 VAL A N 1
ATOM 1291 C CA . VAL A 1 172 ? -23.639 -15.218 8.199 1.00 85.25 172 VAL A CA 1
ATOM 1292 C C . VAL A 1 172 ? -23.308 -15.718 9.604 1.00 85.25 172 VAL A C 1
ATOM 1294 O O . VAL A 1 172 ? -24.095 -15.578 10.538 1.00 85.25 172 VAL A O 1
ATOM 1297 N N . THR A 1 173 ? -22.108 -16.273 9.757 1.00 90.62 173 THR A N 1
ATOM 1298 C CA . THR A 1 173 ? -21.523 -16.589 11.063 1.00 90.62 173 THR A CA 1
ATOM 1299 C C . THR A 1 173 ? -20.562 -15.484 11.495 1.00 90.62 173 THR A C 1
ATOM 1301 O O . THR A 1 173 ? -20.109 -14.682 10.675 1.00 90.62 173 THR A O 1
ATOM 1304 N N . VAL A 1 174 ? -20.184 -15.477 12.777 1.00 91.50 174 VAL A N 1
ATOM 1305 C CA . VAL A 1 174 ? -19.121 -14.594 13.287 1.00 91.50 174 VAL A CA 1
ATOM 1306 C C . VAL A 1 174 ? -17.825 -14.785 12.488 1.00 91.50 174 VAL A C 1
ATOM 1308 O O . VAL A 1 174 ? -17.203 -13.802 12.104 1.00 91.50 174 VAL A O 1
ATOM 1311 N N . GLY A 1 175 ? -17.465 -16.031 12.154 1.00 91.94 175 GLY A N 1
ATOM 1312 C CA . GLY A 1 175 ? -16.268 -16.340 11.363 1.00 91.94 175 GLY A CA 1
ATOM 1313 C C . GLY A 1 175 ? -16.348 -15.859 9.911 1.00 91.94 175 GLY A C 1
ATOM 1314 O O . GLY A 1 175 ? -15.370 -15.347 9.378 1.00 91.94 175 GLY A O 1
ATOM 1315 N N . THR A 1 176 ? -17.518 -15.956 9.275 1.00 92.69 176 THR A N 1
ATOM 1316 C CA . THR A 1 176 ? -17.720 -15.432 7.912 1.00 92.69 176 THR A CA 1
ATOM 1317 C C . THR A 1 176 ? -17.636 -13.907 7.888 1.00 92.69 176 THR A C 1
ATOM 1319 O O . THR A 1 176 ? -17.021 -13.342 6.990 1.00 92.69 176 THR A O 1
ATOM 1322 N N . CYS A 1 177 ? -18.221 -13.240 8.889 1.00 94.81 177 CYS A N 1
ATOM 1323 C CA . CYS A 1 177 ? -18.140 -11.787 9.019 1.00 94.81 177 CYS A CA 1
ATOM 1324 C C . CYS A 1 177 ? -16.703 -11.323 9.305 1.00 94.81 177 CYS A C 1
ATOM 1326 O O . CYS A 1 177 ? -16.229 -10.382 8.679 1.00 94.81 177 CYS A O 1
ATOM 1328 N N . TYR A 1 178 ? -15.989 -12.042 10.176 1.00 94.50 178 TYR A N 1
ATOM 1329 C CA . TYR A 1 178 ? -14.566 -11.834 10.441 1.00 94.50 178 TYR A CA 1
ATOM 1330 C C . TYR A 1 178 ? -13.731 -11.887 9.157 1.00 94.50 178 TYR A C 1
ATOM 1332 O O . TYR A 1 178 ? -13.042 -10.920 8.847 1.00 94.50 178 TYR A O 1
ATOM 1340 N N . ALA A 1 179 ? -13.830 -12.978 8.390 1.00 92.50 179 ALA A N 1
ATOM 1341 C CA . ALA A 1 179 ? -13.054 -13.152 7.164 1.00 92.50 179 ALA A CA 1
ATOM 1342 C C . ALA A 1 179 ? -13.382 -12.077 6.116 1.00 92.50 179 ALA A C 1
ATOM 1344 O O . ALA A 1 179 ? -12.482 -11.545 5.474 1.00 92.50 179 ALA A O 1
ATOM 1345 N N . PHE A 1 180 ? -14.662 -11.717 5.978 1.00 93.38 180 PHE A N 1
ATOM 1346 C CA . PHE A 1 180 ? -15.092 -10.666 5.060 1.00 93.38 180 PHE A CA 1
ATOM 1347 C C . PHE A 1 180 ? -14.526 -9.292 5.443 1.00 93.38 180 PHE A C 1
ATOM 1349 O O . PHE A 1 180 ? -13.935 -8.618 4.602 1.00 93.38 180 PHE A O 1
ATOM 1356 N N . CYS A 1 181 ? -14.661 -8.876 6.705 1.00 95.88 181 CYS A N 1
ATOM 1357 C CA . CYS A 1 181 ? -14.170 -7.569 7.138 1.00 95.88 181 CYS A CA 1
ATOM 1358 C C . CYS A 1 181 ? -12.636 -7.502 7.142 1.00 95.88 181 CYS A C 1
ATOM 1360 O O . CYS A 1 181 ? -12.074 -6.541 6.620 1.00 95.88 181 CYS A O 1
ATOM 1362 N N . LEU A 1 182 ? -11.956 -8.536 7.650 1.00 94.00 182 LEU A N 1
ATOM 1363 C CA . LEU A 1 182 ? -10.492 -8.583 7.665 1.00 94.00 182 LEU A CA 1
ATOM 1364 C C . LEU A 1 182 ? -9.910 -8.607 6.247 1.00 94.00 182 LEU A C 1
ATOM 1366 O O . LEU A 1 182 ? -8.950 -7.889 5.977 1.00 94.00 182 LEU A O 1
ATOM 1370 N N . GLY A 1 183 ? -10.550 -9.348 5.335 1.00 91.94 183 GLY A N 1
ATOM 1371 C CA . GLY A 1 183 ? -10.221 -9.347 3.911 1.00 91.94 183 GLY A CA 1
ATOM 1372 C C . GLY A 1 183 ? -10.330 -7.957 3.279 1.00 91.94 183 GLY A C 1
ATOM 1373 O O . GLY A 1 183 ? -9.551 -7.621 2.403 1.00 91.94 183 GLY A O 1
ATOM 1374 N N . ASN A 1 184 ? -11.215 -7.094 3.774 1.00 92.94 184 ASN A N 1
ATOM 1375 C CA . ASN A 1 184 ? -11.302 -5.695 3.344 1.00 92.94 184 ASN A CA 1
ATOM 1376 C C . ASN A 1 184 ? -10.351 -4.754 4.121 1.00 92.94 184 ASN A C 1
ATOM 1378 O O . ASN A 1 184 ? -10.512 -3.536 4.084 1.00 92.94 184 ASN A O 1
ATOM 1382 N N . GLY A 1 185 ? -9.388 -5.294 4.876 1.00 93.06 185 GLY A N 1
ATOM 1383 C CA . GLY A 1 185 ? -8.427 -4.514 5.660 1.00 93.06 185 GLY A CA 1
ATOM 1384 C C . GLY A 1 185 ? -9.010 -3.862 6.917 1.00 93.06 185 GLY A C 1
ATOM 1385 O O . GLY A 1 185 ? -8.403 -2.940 7.465 1.00 93.06 185 GLY A O 1
ATOM 1386 N N . LEU A 1 186 ? -10.174 -4.321 7.386 1.00 95.81 186 LEU A N 1
ATOM 1387 C CA . LEU A 1 186 ? -10.902 -3.764 8.526 1.00 95.81 186 LEU A CA 1
ATOM 1388 C C . LEU A 1 186 ? -10.730 -4.642 9.773 1.00 95.81 186 LEU A C 1
ATOM 1390 O O . LEU A 1 186 ? -10.886 -5.859 9.730 1.00 95.81 186 LEU A O 1
ATOM 1394 N N . ASP A 1 187 ? -10.415 -4.019 10.906 1.00 95.50 187 ASP A N 1
ATOM 1395 C CA . ASP A 1 187 ? -10.074 -4.705 12.160 1.00 95.50 187 ASP A CA 1
ATOM 1396 C C . ASP A 1 187 ? -11.258 -4.856 13.131 1.00 95.50 187 ASP A C 1
ATOM 1398 O O . ASP A 1 187 ? -11.142 -5.553 14.144 1.00 95.50 187 ASP A O 1
ATOM 1402 N N . LEU A 1 188 ? -12.400 -4.235 12.820 1.00 96.94 188 LEU A N 1
ATOM 1403 C CA . LEU A 1 188 ? -13.646 -4.365 13.570 1.00 96.94 188 LEU A CA 1
ATOM 1404 C C . LEU A 1 188 ? -14.738 -4.974 12.703 1.00 96.94 188 LEU A C 1
ATOM 1406 O O . LEU A 1 188 ? -14.892 -4.652 11.523 1.00 96.94 188 LEU A O 1
ATOM 1410 N N . PHE A 1 189 ? -15.561 -5.803 13.327 1.00 96.75 189 PHE A N 1
ATOM 1411 C CA . PHE A 1 189 ? -16.712 -6.394 12.671 1.00 96.75 189 PHE A CA 1
ATOM 1412 C C . PHE A 1 189 ? -17.825 -6.660 13.673 1.00 96.75 189 PHE A C 1
ATOM 1414 O O . PHE A 1 189 ? -17.583 -6.844 14.865 1.00 96.75 189 PHE A O 1
ATOM 1421 N N . GLY A 1 190 ? -19.064 -6.676 13.204 1.00 94.88 190 GLY A N 1
ATOM 1422 C CA . GLY A 1 190 ? -20.212 -6.903 14.059 1.00 94.88 190 GLY A CA 1
ATOM 1423 C C . GLY A 1 190 ? -21.326 -7.665 13.373 1.00 94.88 190 GLY A C 1
ATOM 1424 O O . GLY A 1 190 ? -21.471 -7.621 12.157 1.00 94.88 190 GLY A O 1
ATOM 1425 N N . LEU A 1 191 ? -22.109 -8.374 14.179 1.00 92.56 191 LEU A N 1
ATOM 1426 C CA . LEU A 1 191 ? -23.243 -9.169 13.730 1.00 92.56 191 LEU A CA 1
ATOM 1427 C C . LEU A 1 191 ? -24.513 -8.661 14.408 1.00 92.56 191 LEU A C 1
ATOM 1429 O O . LEU A 1 191 ? -24.594 -8.624 15.643 1.00 92.56 191 LEU A O 1
ATOM 1433 N N . THR A 1 192 ? -25.496 -8.263 13.605 1.00 90.44 192 THR A N 1
ATOM 1434 C CA . THR A 1 192 ? -26.813 -7.872 14.113 1.00 90.44 192 THR A CA 1
ATOM 1435 C C . THR A 1 192 ? -27.626 -9.100 14.526 1.00 90.44 192 THR A C 1
ATOM 1437 O O . THR A 1 192 ? -27.376 -10.217 14.066 1.00 90.44 192 THR A O 1
ATOM 1440 N N . ALA A 1 193 ? -28.651 -8.898 15.357 1.00 83.75 193 ALA A N 1
ATOM 1441 C CA . ALA A 1 193 ? -29.623 -9.952 15.669 1.00 83.75 193 ALA A CA 1
ATOM 1442 C C . ALA A 1 193 ? -30.342 -10.498 14.411 1.00 83.75 193 ALA A C 1
ATOM 1444 O O . ALA A 1 193 ? -30.753 -11.655 14.390 1.00 83.75 193 ALA A O 1
ATOM 1445 N N . GLY A 1 194 ? -30.454 -9.684 13.354 1.00 80.00 194 GLY A N 1
ATOM 1446 C CA . GLY A 1 194 ? -31.066 -10.038 12.069 1.00 80.00 194 GLY A CA 1
ATOM 1447 C C . GLY A 1 194 ? -30.145 -10.761 11.075 1.00 80.00 194 GLY A C 1
ATOM 1448 O O . GLY A 1 194 ? -30.549 -10.968 9.930 1.00 80.00 194 GLY A O 1
ATOM 1449 N N . GLY A 1 195 ? -28.918 -11.130 11.467 1.00 84.56 195 GLY A N 1
ATOM 1450 C CA . GLY A 1 195 ? -27.977 -11.849 10.596 1.00 84.56 195 GLY A CA 1
ATOM 1451 C C . GLY A 1 195 ? -27.270 -10.970 9.555 1.00 84.56 195 GLY A C 1
ATOM 1452 O O . GLY A 1 195 ? -26.879 -11.455 8.495 1.00 84.56 195 GLY A O 1
ATOM 1453 N N . GLU A 1 196 ? -27.112 -9.675 9.836 1.00 90.56 196 GLU A N 1
ATOM 1454 C CA . GLU A 1 196 ? -26.331 -8.744 9.013 1.00 90.56 196 GLU A CA 1
ATOM 1455 C C . GLU A 1 196 ? -24.922 -8.575 9.602 1.00 90.56 196 GLU A C 1
ATOM 1457 O O . GLU A 1 196 ? -24.771 -8.235 10.777 1.00 90.56 196 GLU A O 1
ATOM 1462 N N . CYS A 1 197 ? -23.895 -8.805 8.784 1.00 93.81 197 CYS A N 1
ATOM 1463 C CA . CYS A 1 197 ? -22.505 -8.472 9.084 1.00 93.81 197 CYS A CA 1
ATOM 1464 C C . CYS A 1 197 ? -22.247 -6.990 8.802 1.00 93.81 197 CYS A C 1
ATOM 1466 O O . CYS A 1 197 ? -22.682 -6.485 7.770 1.00 93.81 197 CYS A O 1
ATOM 1468 N N . ARG A 1 198 ? -21.504 -6.311 9.675 1.00 94.88 198 ARG A N 1
ATOM 1469 C CA . ARG A 1 198 ? -21.059 -4.922 9.502 1.00 94.88 198 ARG A CA 1
ATOM 1470 C C . ARG A 1 198 ? -19.567 -4.806 9.763 1.00 94.88 198 ARG A C 1
ATOM 1472 O O . ARG A 1 198 ? -19.083 -5.426 10.705 1.00 94.88 198 ARG A O 1
ATOM 1479 N N . CYS A 1 199 ? -18.864 -3.986 8.992 1.00 97.06 199 CYS A N 1
ATOM 1480 C CA . CYS A 1 199 ? -17.419 -3.808 9.115 1.00 97.06 199 CYS A CA 1
ATOM 1481 C C . CYS A 1 199 ? -17.037 -2.381 9.530 1.00 97.06 199 CYS A C 1
ATOM 1483 O O . CYS A 1 199 ? -17.631 -1.396 9.090 1.00 97.06 199 CYS A O 1
ATOM 1485 N N . GLY A 1 200 ? -16.013 -2.271 10.372 1.00 96.56 200 GLY A N 1
ATOM 1486 C CA . GLY A 1 200 ? -15.514 -1.023 10.944 1.00 96.56 200 GLY A CA 1
ATOM 1487 C C . GLY A 1 200 ? -13.997 -1.028 11.070 1.00 96.56 200 GLY A C 1
ATOM 1488 O O . GLY A 1 200 ? -13.359 -2.069 10.960 1.00 96.56 200 GLY A O 1
ATOM 1489 N N . ALA A 1 201 ? -13.416 0.125 11.373 1.00 96.12 201 ALA A N 1
ATOM 1490 C CA . ALA A 1 201 ? -11.992 0.221 11.663 1.00 96.12 201 ALA A CA 1
ATOM 1491 C C . ALA A 1 201 ? -11.762 0.973 12.969 1.00 96.12 201 ALA A C 1
ATOM 1493 O O . ALA A 1 201 ? -12.394 2.004 13.210 1.00 96.12 201 ALA A O 1
ATOM 1494 N N . SER A 1 202 ? -10.860 0.480 13.813 1.00 94.88 202 SER A N 1
ATOM 1495 C CA . SER A 1 202 ? -10.439 1.232 14.998 1.00 94.88 202 SER A CA 1
ATOM 1496 C C . SER A 1 202 ? -9.500 2.372 14.618 1.00 94.88 202 SER A C 1
ATOM 1498 O O . SER A 1 202 ? -9.002 2.435 13.491 1.00 94.88 202 SER A O 1
ATOM 1500 N N . ARG A 1 203 ? -9.192 3.270 15.564 1.00 93.00 203 ARG A N 1
ATOM 1501 C CA . ARG A 1 203 ? -8.201 4.334 15.324 1.00 93.00 203 ARG A CA 1
ATOM 1502 C C . ARG A 1 203 ? -6.789 3.794 15.089 1.00 93.00 203 ARG A C 1
ATOM 1504 O O . ARG A 1 203 ? -5.960 4.510 14.533 1.00 93.00 203 ARG A O 1
ATOM 1511 N N . LEU A 1 204 ? -6.506 2.554 15.499 1.00 92.56 204 LEU A N 1
ATOM 1512 C CA . LEU A 1 204 ? -5.217 1.906 15.247 1.00 92.56 204 LEU A CA 1
ATOM 1513 C C . LEU A 1 204 ? -4.988 1.608 13.768 1.00 92.56 204 LEU A C 1
ATOM 1515 O O . LEU A 1 204 ? -3.842 1.578 13.320 1.00 92.56 204 LEU A O 1
ATOM 1519 N N . ASN A 1 205 ? -6.066 1.441 13.006 1.00 93.94 205 ASN A N 1
ATOM 1520 C CA . ASN A 1 205 ? -6.012 1.178 11.581 1.00 93.94 205 ASN A CA 1
ATOM 1521 C C . ASN A 1 205 ? -5.824 2.474 10.784 1.00 93.94 205 ASN A C 1
ATOM 1523 O O . ASN A 1 205 ? -6.704 2.972 10.078 1.00 93.94 205 ASN A O 1
ATOM 1527 N N . LYS A 1 206 ? -4.635 3.051 10.925 1.00 90.88 206 LYS A N 1
ATOM 1528 C CA . LYS A 1 206 ? -4.203 4.266 10.234 1.00 90.88 206 LYS A CA 1
ATOM 1529 C C . LYS A 1 206 ? -4.208 4.116 8.716 1.00 90.88 206 LYS A C 1
ATOM 1531 O O . LYS A 1 206 ? -4.342 5.124 8.037 1.00 90.88 206 LYS A O 1
ATOM 1536 N N . ALA A 1 207 ? -4.104 2.903 8.177 1.00 88.88 207 ALA A N 1
ATOM 1537 C CA . ALA A 1 207 ? -4.238 2.642 6.746 1.00 88.88 207 ALA A CA 1
ATOM 1538 C C . ALA A 1 207 ? -5.633 3.030 6.226 1.00 88.88 207 ALA A C 1
ATOM 1540 O O . ALA A 1 207 ? -5.739 3.688 5.192 1.00 88.88 207 ALA A O 1
ATOM 1541 N N . VAL A 1 208 ? -6.684 2.696 6.982 1.00 92.06 208 VAL A N 1
ATOM 1542 C CA . VAL A 1 208 ? -8.073 3.063 6.669 1.00 92.06 208 VAL A CA 1
ATOM 1543 C C . VAL A 1 208 ? -8.296 4.563 6.862 1.00 92.06 208 VAL A C 1
ATOM 1545 O O . VAL A 1 208 ? -8.857 5.236 5.997 1.00 92.06 208 VAL A O 1
ATOM 1548 N N . TRP A 1 209 ? -7.808 5.115 7.975 1.00 91.31 209 TRP A N 1
ATOM 1549 C CA . TRP A 1 209 ? -8.057 6.514 8.340 1.00 91.31 209 TRP A CA 1
ATOM 1550 C C . TRP A 1 209 ? -7.037 7.519 7.793 1.00 91.31 209 TRP A C 1
ATOM 1552 O O . TRP A 1 209 ? -7.209 8.724 7.965 1.00 91.31 209 TRP A O 1
ATOM 1562 N N . ARG A 1 210 ? -5.989 7.052 7.109 1.00 84.81 210 ARG A N 1
ATOM 1563 C CA . ARG A 1 210 ? -4.882 7.852 6.550 1.00 84.81 210 ARG A CA 1
ATOM 1564 C C . ARG A 1 210 ? -4.214 8.754 7.588 1.00 84.81 210 ARG A C 1
ATOM 1566 O O . ARG A 1 210 ? -4.081 9.957 7.374 1.00 84.81 210 ARG A O 1
ATOM 1573 N N . ASP A 1 211 ? -3.883 8.170 8.738 1.00 82.06 211 ASP A N 1
ATOM 1574 C CA . ASP A 1 211 ? -3.322 8.863 9.910 1.00 82.06 211 ASP A CA 1
ATOM 1575 C C . ASP A 1 211 ? -4.206 9.991 10.486 1.00 82.06 211 ASP A C 1
ATOM 1577 O O . ASP A 1 211 ? -3.794 10.698 11.409 1.00 82.06 211 ASP A O 1
ATOM 1581 N N . ALA A 1 212 ? -5.433 10.161 9.982 1.00 86.25 212 ALA A N 1
ATOM 1582 C CA . ALA A 1 212 ? -6.387 11.136 10.482 1.00 86.25 212 ALA A CA 1
ATOM 1583 C C . ALA A 1 212 ? -7.289 10.526 11.559 1.00 86.25 212 ALA A C 1
ATOM 1585 O O . ALA A 1 212 ? -7.511 9.318 11.627 1.00 86.25 212 ALA A O 1
ATOM 1586 N N . LYS A 1 213 ? -7.855 11.388 12.404 1.00 90.69 213 LYS A N 1
ATOM 1587 C CA . LYS A 1 213 ? -8.915 10.973 13.320 1.00 90.69 213 LYS A CA 1
ATOM 1588 C C . LYS A 1 213 ? -10.202 10.707 12.518 1.00 90.69 213 LYS A C 1
ATOM 1590 O O . LYS A 1 213 ? -10.535 11.538 11.667 1.00 90.69 213 LYS A O 1
ATOM 1595 N N . PRO A 1 214 ? -10.951 9.626 12.807 1.00 92.88 214 PRO A N 1
ATOM 1596 C CA . PRO A 1 214 ? -12.255 9.401 12.192 1.00 92.88 214 PRO A CA 1
ATOM 1597 C C . PRO A 1 214 ? -13.207 10.581 12.433 1.00 92.88 214 PRO A C 1
ATOM 1599 O O . PRO A 1 214 ? -13.145 11.255 13.468 1.00 92.88 214 PRO A O 1
ATOM 1602 N N . ARG A 1 215 ? -14.107 10.830 11.476 1.00 92.88 215 ARG A N 1
ATOM 1603 C CA . ARG A 1 215 ? -15.177 11.826 11.638 1.00 92.88 215 ARG A CA 1
ATOM 1604 C C . ARG A 1 215 ? -16.144 11.399 12.758 1.00 92.88 215 ARG A C 1
ATOM 1606 O O . ARG A 1 215 ? -16.261 10.200 13.026 1.00 92.88 215 ARG A O 1
ATOM 1613 N N . PRO A 1 216 ? -16.864 12.348 13.390 1.00 89.81 216 PRO A N 1
ATOM 1614 C CA . PRO A 1 216 ? -17.900 12.022 14.368 1.00 89.81 216 PRO A CA 1
ATOM 1615 C C . PRO A 1 216 ? -18.896 10.983 13.839 1.00 89.81 216 PRO A C 1
ATOM 1617 O O . PRO A 1 216 ? -19.221 10.975 12.651 1.00 89.81 216 PRO A O 1
ATOM 1620 N N . GLY A 1 217 ? -19.331 10.080 14.719 1.00 90.12 217 GLY A N 1
ATOM 1621 C CA . GLY A 1 217 ? -20.273 9.010 14.384 1.00 90.12 217 GLY A CA 1
ATOM 1622 C C . GLY A 1 217 ? -19.684 7.827 13.604 1.00 90.12 217 GLY A C 1
ATOM 1623 O O . GLY A 1 217 ? -20.374 6.828 13.436 1.00 90.12 217 GLY A O 1
ATOM 1624 N N . LEU A 1 218 ? -18.426 7.882 13.148 1.00 94.06 218 LEU A N 1
ATOM 1625 C CA . LEU A 1 218 ? -17.775 6.761 12.443 1.00 94.06 218 LEU A CA 1
ATOM 1626 C C . LEU A 1 218 ? -17.003 5.812 13.368 1.00 94.06 218 LEU A C 1
ATOM 1628 O O . LEU A 1 218 ? -16.407 4.842 12.909 1.00 94.06 218 LEU A O 1
ATOM 1632 N N . GLU A 1 219 ? -16.998 6.106 14.663 1.00 91.25 219 GLU A N 1
ATOM 1633 C CA . GLU A 1 219 ? -16.299 5.333 15.682 1.00 91.25 219 GLU A CA 1
ATOM 1634 C C . GLU A 1 219 ? -17.285 4.509 16.495 1.00 91.25 219 GLU A C 1
ATOM 1636 O O . GLU A 1 219 ? -18.452 4.883 16.654 1.00 91.25 219 GLU A O 1
ATOM 1641 N N . LEU A 1 220 ? -16.799 3.407 17.064 1.00 91.56 220 LEU A N 1
ATOM 1642 C CA . LEU A 1 220 ? -17.605 2.618 17.979 1.00 91.56 220 LEU A CA 1
ATOM 1643 C C . LEU A 1 220 ? -18.017 3.464 19.198 1.00 91.56 220 LEU A C 1
ATOM 1645 O O . LEU A 1 220 ? -17.152 4.037 19.868 1.00 91.56 220 LEU A O 1
ATOM 1649 N N . PRO A 1 221 ? -19.321 3.529 19.531 1.00 90.81 221 PRO A N 1
ATOM 1650 C CA . PRO A 1 221 ? -19.776 4.170 20.759 1.00 90.81 221 PRO A CA 1
ATOM 1651 C C . PRO A 1 221 ? -19.394 3.321 21.982 1.00 90.81 221 PRO A C 1
ATOM 1653 O O . PRO A 1 221 ? -18.782 2.265 21.869 1.00 90.81 221 PRO A O 1
ATOM 1656 N N . LYS A 1 222 ? -19.772 3.740 23.192 1.00 88.94 222 LYS A N 1
ATOM 1657 C CA . LYS A 1 222 ? -19.551 2.900 24.380 1.00 88.94 222 LYS A CA 1
ATOM 1658 C C . LYS A 1 222 ? -20.432 1.638 24.340 1.00 88.94 222 LYS A C 1
ATOM 1660 O O . LYS A 1 222 ? -21.616 1.751 24.001 1.00 88.94 222 LYS A O 1
ATOM 1665 N N . PRO A 1 223 ? -19.906 0.463 24.733 1.00 89.81 223 PRO A N 1
ATOM 1666 C CA . PRO A 1 223 ? -20.707 -0.751 24.821 1.00 89.81 223 PRO A CA 1
ATOM 1667 C C . PRO A 1 223 ? -21.799 -0.609 25.894 1.00 89.81 223 PRO A C 1
ATOM 1669 O O . PRO A 1 223 ? -21.613 0.038 26.925 1.00 89.81 223 PRO A O 1
ATOM 1672 N N . ARG A 1 224 ? -22.954 -1.237 25.657 1.00 86.44 224 ARG A N 1
ATOM 1673 C CA . ARG A 1 224 ? -24.099 -1.310 26.584 1.00 86.44 224 ARG A CA 1
ATOM 1674 C C . ARG A 1 224 ? -24.112 -2.581 27.435 1.00 86.44 224 ARG A C 1
ATOM 1676 O O . ARG A 1 224 ? -24.898 -2.669 28.374 1.00 86.44 224 ARG A O 1
ATOM 1683 N N . GLY A 1 225 ? -23.279 -3.567 27.111 1.00 85.56 225 GLY A N 1
ATOM 1684 C CA . GLY A 1 225 ? -23.213 -4.838 27.828 1.00 85.56 225 GLY A CA 1
ATOM 1685 C C . GLY A 1 225 ? -22.200 -5.806 27.224 1.00 85.56 225 GLY A C 1
ATOM 1686 O O . GLY A 1 225 ? -21.470 -5.454 26.300 1.00 85.56 225 GLY A O 1
ATOM 1687 N N . SER A 1 226 ? -22.171 -7.033 27.743 1.00 86.94 226 SER A N 1
ATOM 1688 C CA . SER A 1 226 ? -21.343 -8.128 27.229 1.00 86.94 226 SER A CA 1
ATOM 1689 C C . SER A 1 226 ? -22.010 -8.850 26.053 1.00 86.94 226 SER A C 1
ATOM 1691 O O . SER A 1 226 ? -23.209 -8.728 25.809 1.00 86.94 226 SER A O 1
ATOM 1693 N N . CYS A 1 227 ? -21.237 -9.674 25.350 1.00 81.44 227 CYS A N 1
ATOM 1694 C CA . CYS A 1 227 ? -21.721 -10.465 24.214 1.00 81.44 227 CYS A CA 1
ATOM 1695 C C . CYS A 1 227 ? -22.490 -11.739 24.594 1.00 81.44 227 CYS A C 1
ATOM 1697 O O . CYS A 1 227 ? -22.954 -12.457 23.714 1.00 81.44 227 CYS A O 1
ATOM 1699 N N . THR A 1 228 ? -22.618 -12.043 25.887 1.00 73.12 228 THR A N 1
ATOM 1700 C CA . THR A 1 228 ? -23.164 -13.313 26.401 1.00 73.12 228 THR A CA 1
ATOM 1701 C C . THR A 1 228 ? -24.684 -13.441 26.269 1.00 73.12 228 THR A C 1
ATOM 1703 O O . THR A 1 228 ? -25.232 -14.488 26.594 1.00 73.12 228 THR A O 1
ATOM 1706 N N . MET A 1 229 ? -25.371 -12.396 25.802 1.00 63.78 229 MET A N 1
ATOM 1707 C CA . MET A 1 229 ? -26.824 -12.363 25.620 1.00 63.78 229 MET A CA 1
ATOM 1708 C C . MET A 1 229 ? -27.158 -12.322 24.120 1.00 63.78 229 MET A C 1
ATOM 1710 O O . MET A 1 229 ? -27.518 -11.267 23.600 1.00 63.78 229 MET A O 1
ATOM 1714 N N . GLU A 1 230 ? -26.996 -13.449 23.413 1.00 60.16 230 GLU A N 1
ATOM 1715 C CA . GLU A 1 230 ? -27.110 -13.504 21.941 1.00 60.16 230 GLU A CA 1
ATOM 1716 C C . GLU A 1 230 ? -28.435 -12.943 21.405 1.00 60.16 230 GLU A C 1
ATOM 1718 O O . GLU A 1 230 ? -28.426 -12.208 20.423 1.00 60.16 230 GLU A O 1
ATOM 1723 N N . GLU A 1 231 ? -29.556 -13.226 22.073 1.00 64.25 231 GLU A N 1
ATOM 1724 C CA . GLU A 1 231 ? -30.895 -12.812 21.622 1.00 64.25 231 GLU A CA 1
ATOM 1725 C C . GLU A 1 231 ? -31.271 -11.370 22.003 1.00 64.25 231 GLU A C 1
ATOM 1727 O O . GLU A 1 231 ? -32.228 -10.815 21.472 1.00 64.25 231 GLU A O 1
ATOM 1732 N N . GLN A 1 232 ? -30.543 -10.746 22.934 1.00 77.25 232 GLN A N 1
ATOM 1733 C CA . GLN A 1 232 ? -30.881 -9.413 23.461 1.00 77.25 232 GLN A CA 1
ATOM 1734 C C . GLN A 1 232 ? -29.941 -8.325 22.957 1.00 77.25 232 GLN A C 1
ATOM 1736 O O . GLN A 1 232 ? -30.125 -7.153 23.288 1.00 77.25 232 GLN A O 1
ATOM 1741 N N . CYS A 1 233 ? -28.925 -8.704 22.183 1.00 87.88 233 CYS A N 1
ATOM 1742 C CA . CYS A 1 233 ? -27.942 -7.768 21.693 1.00 87.88 233 CYS A CA 1
ATOM 1743 C C . CYS A 1 233 ? -28.262 -7.296 20.267 1.00 87.88 233 CYS A C 1
ATOM 1745 O O . CYS A 1 233 ? -28.162 -8.101 19.340 1.00 87.88 233 CYS A O 1
ATOM 1747 N N . PRO A 1 234 ? -28.581 -6.003 20.051 1.00 89.06 234 PRO A N 1
ATOM 1748 C CA . PRO A 1 234 ? -28.888 -5.492 18.715 1.00 89.06 234 PRO A CA 1
ATOM 1749 C C . PRO A 1 234 ? -27.713 -5.626 17.741 1.00 89.06 234 PRO A C 1
ATOM 1751 O O . PRO A 1 234 ? -27.917 -5.947 16.571 1.00 89.06 234 PRO A O 1
ATOM 1754 N N . LEU A 1 235 ? -26.494 -5.395 18.235 1.00 91.75 235 LEU A N 1
ATOM 1755 C CA . LEU A 1 235 ? -25.251 -5.481 17.477 1.00 91.75 235 LEU A CA 1
ATOM 1756 C C . LEU A 1 235 ? -24.130 -5.997 18.384 1.00 91.75 235 LEU A C 1
ATOM 1758 O O . LEU A 1 235 ? -23.703 -5.307 19.311 1.00 91.75 235 LEU A O 1
ATOM 1762 N N . ARG A 1 236 ? -23.645 -7.210 18.119 1.00 93.69 236 ARG A N 1
ATOM 1763 C CA . ARG A 1 236 ? -22.452 -7.758 18.779 1.00 93.69 236 ARG A CA 1
ATOM 1764 C C . ARG A 1 236 ? -21.233 -7.343 17.985 1.00 93.69 236 ARG A C 1
ATOM 1766 O O . ARG A 1 236 ? -21.209 -7.598 16.787 1.00 93.69 236 ARG A O 1
ATOM 1773 N N . VAL A 1 237 ? -20.248 -6.732 18.633 1.00 95.75 237 VAL A N 1
ATOM 1774 C CA . VAL A 1 237 ? -19.038 -6.244 17.959 1.00 95.75 237 VAL A CA 1
ATOM 1775 C C . VAL A 1 237 ? -17.821 -6.993 18.468 1.00 95.75 237 VAL A C 1
ATOM 1777 O O . VAL A 1 237 ? -17.682 -7.259 19.663 1.00 95.75 237 VAL A O 1
ATOM 1780 N N . TYR A 1 238 ? -16.937 -7.308 17.539 1.00 95.94 238 TYR A N 1
ATOM 1781 C CA . TYR A 1 238 ? -15.713 -8.052 17.726 1.00 95.94 238 TYR A CA 1
ATOM 1782 C C . TYR A 1 238 ? -14.547 -7.262 17.140 1.00 95.94 238 TYR A C 1
ATOM 1784 O O . TYR A 1 238 ? -14.726 -6.415 16.258 1.00 95.94 238 TYR A O 1
ATOM 1792 N N . ARG A 1 239 ? -13.344 -7.569 17.619 1.00 95.00 239 ARG A N 1
ATOM 1793 C CA . ARG A 1 239 ? -12.102 -7.067 17.036 1.00 95.00 239 ARG A CA 1
ATOM 1794 C C . ARG A 1 239 ? -11.166 -8.197 16.666 1.00 95.00 239 ARG A C 1
ATOM 1796 O O . ARG A 1 239 ? -11.148 -9.237 17.324 1.00 95.00 239 ARG A O 1
ATOM 1803 N N . TRP A 1 240 ? -10.341 -7.948 15.665 1.00 94.75 240 TRP A N 1
ATOM 1804 C CA . TRP A 1 240 ? -9.177 -8.765 15.366 1.00 94.75 240 TRP A CA 1
ATOM 1805 C C . TRP A 1 240 ? -8.073 -8.572 16.423 1.00 94.75 240 TRP A C 1
ATOM 1807 O O . TRP A 1 240 ? -7.863 -7.465 16.922 1.00 94.75 240 TRP A O 1
ATOM 1817 N N . LEU A 1 241 ? -7.385 -9.659 16.788 1.00 92.38 241 LEU A N 1
ATOM 1818 C CA . LEU A 1 241 ? -6.367 -9.674 17.851 1.00 92.38 241 LEU A CA 1
ATOM 1819 C C . LEU A 1 241 ? -4.923 -9.555 17.353 1.00 92.38 241 LEU A C 1
ATOM 1821 O O . LEU A 1 241 ? -3.996 -9.511 18.165 1.00 92.38 241 LEU A O 1
ATOM 1825 N N . GLY A 1 242 ? -4.709 -9.545 16.039 1.00 90.44 242 GLY A N 1
ATOM 1826 C CA . GLY A 1 242 ? -3.362 -9.505 15.493 1.00 90.44 242 GLY A CA 1
ATOM 1827 C C . GLY A 1 242 ? -2.710 -8.123 15.484 1.00 90.44 242 GLY A C 1
ATOM 1828 O O . GLY A 1 242 ? -3.314 -7.116 15.870 1.00 90.44 242 GLY A O 1
ATOM 1829 N N . PRO A 1 243 ? -1.424 -8.084 15.102 1.00 91.44 243 PRO A N 1
ATOM 1830 C CA . PRO A 1 243 ? -0.632 -6.870 15.155 1.00 91.44 243 PRO A CA 1
ATOM 1831 C C . PRO A 1 243 ? -0.827 -5.995 13.916 1.00 91.44 243 PRO A C 1
ATOM 1833 O O . PRO A 1 243 ? -0.703 -6.462 12.788 1.00 91.44 243 PRO A O 1
ATOM 1836 N N . PHE A 1 244 ? -1.006 -4.691 14.104 1.00 91.31 244 PHE A N 1
ATOM 1837 C CA . PHE A 1 244 ? -1.024 -3.751 12.983 1.00 91.31 244 PHE A CA 1
ATOM 1838 C C . PHE A 1 244 ? 0.395 -3.558 12.448 1.00 91.31 244 PHE A C 1
ATOM 1840 O O . PHE A 1 244 ? 1.288 -3.134 13.186 1.00 91.31 244 PHE A O 1
ATOM 1847 N N . ALA A 1 245 ? 0.610 -3.837 11.167 1.00 86.69 245 ALA A N 1
ATOM 1848 C CA . ALA A 1 245 ? 1.894 -3.664 10.503 1.00 86.69 245 ALA A CA 1
ATOM 1849 C C . ALA A 1 245 ? 1.819 -2.481 9.539 1.00 86.69 245 ALA A C 1
ATOM 1851 O O . ALA A 1 245 ? 0.901 -2.391 8.726 1.00 86.69 245 ALA A O 1
ATOM 1852 N N . SER A 1 246 ? 2.769 -1.551 9.658 1.00 81.19 246 SER A N 1
ATOM 1853 C CA . SER A 1 246 ? 2.865 -0.368 8.792 1.00 81.19 246 SER A CA 1
ATOM 1854 C C . SER A 1 246 ? 1.556 0.436 8.729 1.00 81.19 246 SER A C 1
ATOM 1856 O O . SER A 1 246 ? 1.181 0.980 7.693 1.00 81.19 246 SER A O 1
ATOM 1858 N N . GLY A 1 247 ? 0.867 0.513 9.874 1.00 84.25 247 GLY A N 1
ATOM 1859 C CA . GLY A 1 247 ? -0.333 1.324 10.074 1.00 84.25 247 GLY A CA 1
ATOM 1860 C C . GLY A 1 247 ? -1.667 0.627 9.801 1.00 84.25 247 GLY A C 1
ATOM 1861 O O . GLY A 1 247 ? -2.692 1.265 10.000 1.00 84.25 247 GLY A O 1
ATOM 1862 N N . GLY A 1 248 ? -1.705 -0.641 9.387 1.00 90.38 248 GLY A N 1
ATOM 1863 C CA . GLY A 1 248 ? -2.967 -1.327 9.088 1.00 90.38 248 GLY A CA 1
ATOM 1864 C C . GLY A 1 248 ? -2.948 -2.822 9.377 1.00 90.38 248 GLY A C 1
ATOM 1865 O O . GLY A 1 248 ? -1.980 -3.356 9.923 1.00 90.38 248 GLY A O 1
ATOM 1866 N N . VAL A 1 249 ? -4.038 -3.493 9.003 1.00 91.31 249 VAL A N 1
ATOM 1867 C CA . VAL A 1 249 ? -4.083 -4.959 8.926 1.00 91.31 249 VAL A CA 1
ATOM 1868 C C . VAL A 1 249 ? -2.990 -5.427 7.945 1.00 91.31 249 VAL A C 1
ATOM 1870 O O . VAL A 1 249 ? -2.852 -4.822 6.882 1.00 91.31 249 VAL A O 1
ATOM 1873 N N . PRO A 1 250 ? -2.188 -6.460 8.259 1.00 87.94 250 PRO A N 1
ATOM 1874 C CA . PRO A 1 250 ? -1.190 -7.002 7.347 1.00 87.94 250 PRO A CA 1
ATOM 1875 C C . PRO A 1 250 ? -1.789 -7.372 5.991 1.00 87.94 250 PRO A C 1
ATOM 1877 O O . PRO A 1 250 ? -2.834 -8.005 5.906 1.00 87.94 250 PRO A O 1
ATOM 1880 N N . GLU A 1 251 ? -1.100 -6.990 4.923 1.00 81.38 251 GLU A N 1
ATOM 1881 C CA . GLU A 1 251 ? -1.613 -7.083 3.556 1.00 81.38 251 GLU A CA 1
ATOM 1882 C C . GLU A 1 251 ? -1.939 -8.513 3.105 1.00 81.38 251 GLU A C 1
ATOM 1884 O O . GLU A 1 251 ? -2.923 -8.728 2.415 1.00 81.38 251 GLU A O 1
ATOM 1889 N N . HIS A 1 252 ? -1.168 -9.510 3.547 1.00 82.50 252 HIS A N 1
ATOM 1890 C CA . HIS A 1 252 ? -1.409 -10.915 3.197 1.00 82.50 252 HIS A CA 1
ATOM 1891 C C . HIS A 1 252 ? -2.729 -11.477 3.761 1.00 82.50 252 HIS A C 1
ATOM 1893 O O . HIS A 1 252 ? -3.128 -12.574 3.381 1.00 82.50 252 HIS A O 1
ATOM 1899 N N . LEU A 1 253 ? -3.380 -10.754 4.681 1.00 87.25 253 LEU A N 1
ATOM 1900 C CA . LEU A 1 253 ? -4.707 -11.076 5.217 1.00 87.25 253 LEU A CA 1
ATOM 1901 C C . LEU A 1 253 ? -5.830 -10.344 4.466 1.00 87.25 253 LEU A C 1
ATOM 1903 O O . LEU A 1 253 ? -7.004 -10.581 4.747 1.00 87.25 253 LEU A O 1
ATOM 1907 N N . GLN A 1 254 ? -5.483 -9.441 3.548 1.00 87.50 254 GLN A N 1
ATOM 1908 C CA . GLN A 1 254 ? -6.425 -8.650 2.768 1.00 87.50 254 GLN A CA 1
ATOM 1909 C C . GLN A 1 254 ? -6.658 -9.297 1.398 1.00 87.50 254 GLN A C 1
ATOM 1911 O O . GLN A 1 254 ? -5.760 -9.877 0.793 1.00 87.50 254 GLN A O 1
ATOM 1916 N N . ALA A 1 255 ? -7.880 -9.172 0.897 1.00 84.06 255 ALA A N 1
ATOM 1917 C CA . ALA A 1 255 ? -8.241 -9.431 -0.482 1.00 84.06 255 ALA A CA 1
ATOM 1918 C C . ALA A 1 255 ? -8.139 -8.106 -1.247 1.00 84.06 255 ALA A C 1
ATOM 1920 O O . ALA A 1 255 ? -8.876 -7.160 -0.970 1.00 84.06 255 ALA A O 1
ATOM 1921 N N . GLU A 1 256 ? -7.207 -8.019 -2.193 1.00 71.75 256 GLU A N 1
ATOM 1922 C CA . GLU A 1 256 ? -7.039 -6.814 -3.003 1.00 71.75 256 GLU A CA 1
ATOM 1923 C C . GLU A 1 256 ? -8.285 -6.557 -3.865 1.00 71.75 256 GLU A C 1
ATOM 1925 O O . GLU A 1 256 ? -8.664 -7.375 -4.704 1.00 71.75 256 GLU A O 1
ATOM 1930 N N . ASN A 1 257 ? -8.923 -5.401 -3.670 1.00 81.56 257 ASN A N 1
ATOM 1931 C CA . ASN A 1 257 ? -10.024 -4.929 -4.503 1.00 81.56 257 ASN A CA 1
ATOM 1932 C C . ASN A 1 257 ? -10.020 -3.394 -4.553 1.00 81.56 257 ASN A C 1
ATOM 1934 O O . ASN A 1 257 ? -10.154 -2.710 -3.537 1.00 81.56 257 ASN A O 1
ATOM 1938 N N . GLU A 1 258 ? -9.837 -2.841 -5.749 1.00 76.81 258 GLU A N 1
ATOM 1939 C CA . GLU A 1 258 ? -9.667 -1.400 -5.935 1.00 76.81 258 GLU A CA 1
ATOM 1940 C C . GLU A 1 258 ? -10.961 -0.609 -5.710 1.00 76.81 258 GLU A C 1
ATOM 1942 O O . GLU A 1 258 ? -10.931 0.429 -5.049 1.00 76.81 258 GLU A O 1
ATOM 1947 N N . GLU A 1 259 ? -12.102 -1.125 -6.167 1.00 83.06 259 GLU A N 1
ATOM 1948 C CA . GLU A 1 259 ? -13.410 -0.500 -5.955 1.00 83.06 259 GLU A CA 1
ATOM 1949 C C . GLU A 1 259 ? -13.733 -0.407 -4.456 1.00 83.06 259 GLU A C 1
ATOM 1951 O O . GLU A 1 259 ? -14.078 0.663 -3.949 1.00 83.06 259 GLU A O 1
ATOM 1956 N N . GLN A 1 260 ? -13.503 -1.495 -3.717 1.00 88.25 260 GLN A N 1
ATOM 1957 C CA . GLN A 1 260 ? -13.668 -1.534 -2.262 1.00 88.25 260 GLN A CA 1
ATOM 1958 C C . GLN A 1 260 ? -12.705 -0.568 -1.558 1.00 88.25 260 GLN A C 1
ATOM 1960 O O . GLN A 1 260 ? -13.104 0.150 -0.639 1.00 88.25 260 GLN A O 1
ATOM 1965 N N . ASN A 1 261 ? -11.457 -0.465 -2.020 1.00 85.25 261 ASN A N 1
ATOM 1966 C CA . ASN A 1 261 ? -10.486 0.495 -1.493 1.00 85.25 261 ASN A CA 1
ATOM 1967 C C . ASN A 1 261 ? -10.893 1.957 -1.748 1.00 85.25 261 ASN A C 1
ATOM 1969 O O . ASN A 1 261 ? -10.703 2.812 -0.876 1.00 85.25 261 ASN A O 1
ATOM 1973 N N . ILE A 1 262 ? -11.453 2.270 -2.920 1.00 85.12 262 ILE A N 1
ATOM 1974 C CA . ILE A 1 262 ? -11.998 3.599 -3.242 1.00 85.12 262 ILE A CA 1
ATOM 1975 C C . ILE A 1 262 ? -13.199 3.908 -2.346 1.00 85.12 262 ILE A C 1
ATOM 1977 O O . ILE A 1 262 ? -13.303 5.018 -1.810 1.00 85.12 262 ILE A O 1
ATOM 1981 N N . TYR A 1 263 ? -14.073 2.928 -2.127 1.00 91.69 263 TYR A N 1
ATOM 1982 C CA . TYR A 1 263 ? -15.209 3.057 -1.225 1.00 91.69 263 TYR A CA 1
ATOM 1983 C C . TYR A 1 263 ? -14.766 3.342 0.221 1.00 91.69 263 TYR A C 1
ATOM 1985 O O . TYR A 1 263 ? -15.189 4.345 0.804 1.00 91.69 263 TYR A O 1
ATOM 1993 N N . ILE A 1 264 ? -13.827 2.558 0.771 1.00 92.81 264 ILE A N 1
ATOM 1994 C CA . ILE A 1 264 ? -13.246 2.793 2.107 1.00 92.81 264 ILE A CA 1
ATOM 1995 C C . ILE A 1 264 ? -12.687 4.216 2.204 1.00 92.81 264 ILE A C 1
ATOM 1997 O O . ILE A 1 264 ? -12.966 4.940 3.164 1.00 92.81 264 ILE A O 1
ATOM 2001 N N . GLN A 1 265 ? -11.935 4.660 1.191 1.00 88.94 265 GLN A N 1
ATOM 2002 C CA . GLN A 1 265 ? -11.393 6.017 1.158 1.00 88.94 265 GLN A CA 1
ATOM 2003 C C . GLN A 1 265 ? -12.485 7.090 1.090 1.00 88.94 265 GLN A C 1
ATOM 2005 O O . GLN A 1 265 ? -12.320 8.154 1.692 1.00 88.94 265 GLN A O 1
ATOM 2010 N N . SER A 1 266 ? -13.589 6.832 0.390 1.00 91.06 266 SER A N 1
ATOM 2011 C CA . SER A 1 266 ? -14.722 7.755 0.294 1.00 91.06 266 SER A CA 1
ATOM 2012 C C . SER A 1 266 ? -15.407 7.936 1.647 1.00 91.06 266 SER A C 1
ATOM 2014 O O . SER A 1 266 ? -15.610 9.072 2.092 1.00 91.06 266 SER A O 1
ATOM 2016 N N . VAL A 1 267 ? -15.655 6.832 2.362 1.00 94.25 267 VAL A N 1
ATOM 2017 C CA . VAL A 1 267 ? -16.188 6.845 3.733 1.00 94.25 267 VAL A CA 1
ATOM 2018 C C . VAL A 1 267 ? -15.223 7.546 4.693 1.00 94.25 267 VAL A C 1
ATOM 2020 O O . VAL A 1 267 ? -15.640 8.415 5.460 1.00 94.25 267 VAL A O 1
ATOM 2023 N N . ALA A 1 268 ? -13.923 7.251 4.631 1.00 92.56 268 ALA A N 1
ATOM 2024 C CA . ALA A 1 268 ? -12.937 7.876 5.511 1.00 92.56 268 ALA A CA 1
ATOM 2025 C C . ALA A 1 268 ? -12.796 9.393 5.263 1.00 92.56 268 ALA A C 1
ATOM 2027 O O . ALA A 1 268 ? -12.763 10.176 6.214 1.00 92.56 268 ALA A O 1
ATOM 2028 N N . ARG A 1 269 ? -12.753 9.836 3.993 1.00 89.62 269 ARG A N 1
ATOM 2029 C CA . ARG A 1 269 ? -12.591 11.259 3.617 1.00 89.62 269 ARG A CA 1
ATOM 2030 C C . ARG A 1 269 ? -13.871 12.079 3.752 1.00 89.62 269 ARG A C 1
ATOM 2032 O O . ARG A 1 269 ? -13.801 13.301 3.860 1.00 89.62 269 ARG A O 1
ATOM 2039 N N . GLY A 1 270 ? -15.024 11.431 3.688 1.00 90.94 270 GLY A N 1
ATOM 2040 C CA . GLY A 1 270 ? -16.321 12.087 3.740 1.00 90.94 270 GLY A CA 1
ATOM 2041 C C . GLY A 1 270 ? -16.835 12.677 2.431 1.00 90.94 270 GLY A C 1
ATOM 2042 O O . GLY A 1 270 ? -17.718 13.539 2.422 1.00 90.94 270 GLY A O 1
ATOM 2043 N N . LYS A 1 271 ? -16.248 12.243 1.320 1.00 89.00 271 LYS A N 1
ATOM 2044 C CA . LYS A 1 271 ? -16.585 12.673 -0.034 1.00 89.00 271 LYS A CA 1
ATOM 2045 C C . LYS A 1 271 ? -16.306 11.530 -0.993 1.00 89.00 271 LYS A C 1
ATOM 2047 O O . LYS A 1 271 ? -15.369 10.774 -0.744 1.00 89.00 271 LYS A O 1
ATOM 2052 N N . GLN A 1 272 ? -17.053 11.465 -2.091 1.00 85.56 272 GLN A N 1
ATOM 2053 C CA . GLN A 1 272 ? -16.769 10.507 -3.152 1.00 85.56 272 GLN A CA 1
ATOM 2054 C C . GLN A 1 272 ? -15.328 10.696 -3.630 1.00 85.56 272 GLN A C 1
ATOM 2056 O O . GLN A 1 272 ? -14.936 11.787 -4.060 1.00 85.56 272 GLN A O 1
ATOM 2061 N N . VAL A 1 273 ? -14.532 9.645 -3.500 1.00 79.25 273 VAL A N 1
ATOM 2062 C CA . VAL A 1 273 ? -13.239 9.531 -4.159 1.00 79.25 273 VAL A CA 1
ATOM 2063 C C . VAL A 1 273 ? -13.517 8.883 -5.501 1.00 79.25 273 VAL A C 1
ATOM 2065 O O . VAL A 1 273 ? -14.163 7.843 -5.571 1.00 79.25 273 VAL A O 1
ATOM 2068 N N . LEU A 1 274 ? -13.085 9.540 -6.567 1.00 65.69 274 LEU A N 1
ATOM 2069 C CA . LEU A 1 274 ? -13.020 8.916 -7.880 1.00 65.69 274 LEU A CA 1
ATOM 2070 C C . LEU A 1 274 ? -11.663 8.224 -7.986 1.00 65.69 274 LEU A C 1
ATOM 2072 O O . LEU A 1 274 ? -10.710 8.664 -7.336 1.00 65.69 274 LEU A O 1
ATOM 2076 N N . GLN A 1 275 ? -11.594 7.146 -8.765 1.00 59.72 275 GLN A N 1
ATOM 2077 C CA . GLN A 1 275 ? -10.322 6.530 -9.128 1.00 59.72 275 GLN A CA 1
ATOM 2078 C C . GLN A 1 275 ? -9.411 7.639 -9.672 1.00 59.72 275 GLN A C 1
ATOM 2080 O O . GLN A 1 275 ? -9.813 8.393 -10.559 1.00 59.72 275 GLN A O 1
ATOM 2085 N N . GLU A 1 276 ? -8.248 7.832 -9.049 1.00 53.50 276 GLU A N 1
ATOM 2086 C CA . GLU A 1 276 ? -7.250 8.762 -9.573 1.00 53.50 276 GLU A CA 1
ATOM 2087 C C . GLU A 1 276 ? -6.640 8.057 -10.792 1.00 53.50 276 GLU A C 1
ATOM 2089 O O . GLU A 1 276 ? -6.057 6.988 -10.648 1.00 53.50 276 GLU A O 1
ATOM 2094 N N . GLU A 1 277 ? -6.883 8.588 -11.992 1.00 49.06 277 GLU A N 1
ATOM 2095 C CA . GLU A 1 277 ? -6.321 8.043 -13.229 1.00 49.06 277 GLU A CA 1
ATOM 2096 C C . GLU A 1 277 ? -4.823 8.370 -13.278 1.00 49.06 277 GLU A C 1
ATOM 2098 O O . GLU A 1 277 ? -4.426 9.529 -13.126 1.00 49.06 277 GLU A O 1
ATOM 2103 N N . ASP A 1 278 ? -3.987 7.350 -13.463 1.00 48.47 278 ASP A N 1
ATOM 2104 C CA . ASP A 1 278 ? -2.539 7.516 -13.576 1.00 48.47 278 ASP A CA 1
ATOM 2105 C C . ASP A 1 278 ? -2.175 8.077 -14.967 1.00 48.47 278 ASP A C 1
ATOM 2107 O O . ASP A 1 278 ? -2.759 7.712 -15.993 1.00 48.47 278 ASP 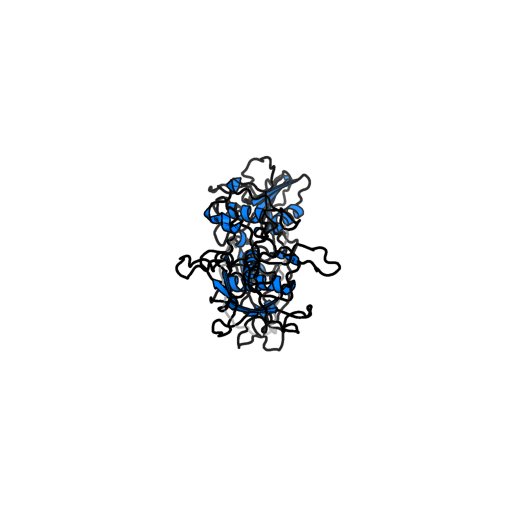A O 1
ATOM 2111 N N . THR A 1 279 ? -1.203 8.992 -15.025 1.00 48.59 279 THR A N 1
ATOM 2112 C CA . THR A 1 279 ? -0.711 9.606 -16.270 1.00 48.59 279 THR A CA 1
ATOM 2113 C C . THR A 1 279 ? 0.662 9.073 -16.646 1.00 48.59 279 THR A C 1
ATOM 2115 O O . THR A 1 279 ? 1.613 9.153 -15.872 1.00 48.59 279 THR A O 1
ATOM 2118 N N . ASP A 1 280 ? 0.812 8.634 -17.895 1.00 44.50 280 ASP A N 1
ATOM 2119 C CA . ASP A 1 280 ? 2.120 8.334 -18.462 1.00 44.50 280 ASP A CA 1
ATOM 2120 C C . ASP A 1 280 ? 2.770 9.655 -18.888 1.00 44.50 280 ASP A C 1
ATOM 2122 O O . ASP A 1 280 ? 2.414 10.270 -19.906 1.00 44.50 280 ASP A O 1
ATOM 2126 N N . HIS A 1 281 ? 3.684 10.152 -18.058 1.00 45.56 281 HIS A N 1
ATOM 2127 C CA . HIS A 1 281 ? 4.468 11.335 -18.376 1.00 45.56 281 HIS A CA 1
ATOM 2128 C C . HIS A 1 281 ? 5.621 10.953 -19.315 1.00 45.56 281 HIS A C 1
ATOM 2130 O O . HIS A 1 281 ? 6.783 10.875 -18.922 1.00 45.56 281 HIS A O 1
ATOM 2136 N N . SER A 1 282 ? 5.311 10.837 -20.607 1.00 37.41 282 SER A N 1
ATOM 2137 C CA . SER A 1 282 ? 6.310 10.979 -21.685 1.00 37.41 282 SER A CA 1
ATOM 2138 C C . SER A 1 282 ? 6.909 12.398 -21.760 1.00 37.41 282 SER A C 1
ATOM 2140 O O . SER A 1 282 ? 7.851 12.646 -22.513 1.00 37.41 282 SER A O 1
ATOM 2142 N N . VAL A 1 283 ? 6.389 13.329 -20.953 1.00 32.72 283 VAL A N 1
ATOM 2143 C CA . VAL A 1 283 ? 6.821 14.722 -20.848 1.00 32.72 283 VAL A CA 1
ATOM 2144 C C . VAL A 1 283 ? 7.408 14.948 -19.457 1.00 32.72 283 VAL A C 1
ATOM 2146 O O . VAL A 1 283 ? 6.693 14.910 -18.455 1.00 32.72 283 VAL A O 1
ATOM 2149 N N . LEU A 1 284 ? 8.722 15.162 -19.394 1.00 33.53 284 LEU A N 1
ATOM 2150 C CA . LEU A 1 284 ? 9.415 15.551 -18.170 1.00 33.53 284 LEU A CA 1
ATOM 2151 C C . LEU A 1 284 ? 8.869 16.913 -17.710 1.00 33.53 284 LEU A C 1
ATOM 2153 O O . LEU A 1 284 ? 9.110 17.936 -18.341 1.00 33.53 284 LEU A O 1
ATOM 2157 N N . GLU A 1 285 ? 8.124 16.930 -16.606 1.00 30.08 285 GLU A N 1
ATOM 2158 C CA . GLU A 1 285 ? 7.885 18.167 -15.862 1.00 30.08 285 GLU A CA 1
ATOM 2159 C C . GLU A 1 285 ? 9.185 18.574 -15.166 1.00 30.08 285 GLU A C 1
ATOM 2161 O O . GLU A 1 285 ? 9.703 17.829 -14.321 1.00 30.08 285 GLU A O 1
ATOM 2166 N N . ASN A 1 286 ? 9.687 19.762 -15.498 1.00 31.72 286 ASN A N 1
ATOM 2167 C CA . ASN A 1 286 ? 10.808 20.365 -14.787 1.00 31.72 286 ASN A CA 1
ATOM 2168 C C . ASN A 1 286 ? 10.409 20.751 -13.355 1.00 31.72 286 ASN A C 1
ATOM 2170 O O . ASN A 1 286 ? 9.228 20.776 -13.003 1.00 31.72 286 ASN A O 1
ATOM 2174 N N . GLU A 1 287 ? 11.406 21.068 -12.521 1.00 34.97 287 GLU A N 1
ATOM 2175 C CA . GLU A 1 287 ? 11.251 21.349 -11.081 1.00 34.97 287 GLU A CA 1
ATOM 2176 C C . GLU A 1 287 ? 10.294 22.518 -10.754 1.00 34.97 287 GLU A C 1
ATOM 2178 O O . GLU A 1 287 ? 9.861 22.645 -9.611 1.00 34.97 287 GLU A O 1
ATOM 2183 N N . ASP A 1 288 ? 9.880 23.277 -11.775 1.00 31.33 288 ASP A N 1
ATOM 2184 C CA . ASP A 1 288 ? 8.996 24.443 -11.693 1.00 31.33 288 ASP A CA 1
ATOM 2185 C C . ASP A 1 288 ? 7.570 24.195 -12.238 1.00 31.33 288 ASP A C 1
ATOM 2187 O O . ASP A 1 288 ? 6.779 25.131 -12.359 1.00 31.33 288 ASP A O 1
ATOM 2191 N N . GLY A 1 289 ? 7.219 22.954 -12.604 1.00 33.03 289 GLY A N 1
ATOM 2192 C CA . GLY A 1 289 ? 5.877 22.610 -13.101 1.00 33.03 289 GLY A CA 1
ATOM 2193 C C . GLY A 1 289 ? 5.537 23.183 -14.485 1.00 33.03 289 GLY A C 1
ATOM 2194 O O . GLY A 1 289 ? 4.364 23.263 -14.848 1.00 33.03 289 GLY A O 1
ATOM 2195 N N . GLN A 1 290 ? 6.541 23.595 -15.267 1.00 25.62 290 GLN A N 1
ATOM 2196 C CA . GLN A 1 290 ? 6.361 23.942 -16.677 1.00 25.62 290 GLN A CA 1
ATOM 2197 C C . GLN A 1 290 ? 6.634 22.732 -17.576 1.00 25.62 290 GLN A C 1
ATOM 2199 O O . GLN A 1 290 ? 7.624 22.018 -17.404 1.00 25.62 290 GLN A O 1
ATOM 2204 N N . LEU A 1 291 ? 5.728 22.531 -18.537 1.00 32.16 291 LEU A N 1
ATOM 2205 C CA . LEU A 1 291 ? 5.811 21.537 -19.604 1.00 32.16 291 LEU A CA 1
ATOM 2206 C C . LEU A 1 291 ? 6.976 21.900 -20.537 1.00 32.16 291 LEU A C 1
ATOM 2208 O O . LEU A 1 291 ? 6.837 22.807 -21.360 1.00 32.16 291 LEU A O 1
ATOM 2212 N N . GLU A 1 292 ? 8.115 21.216 -20.434 1.00 26.81 292 GLU A N 1
ATOM 2213 C CA . GLU A 1 292 ? 9.085 21.226 -21.531 1.00 26.81 292 GLU A CA 1
ATOM 2214 C C . GLU A 1 292 ? 8.627 20.267 -22.626 1.00 26.81 292 GLU A C 1
ATOM 2216 O O . GLU A 1 292 ? 8.082 19.206 -22.348 1.00 26.81 292 GLU A O 1
ATOM 2221 N N . GLY A 1 293 ? 8.776 20.700 -23.879 1.00 27.97 293 GLY A N 1
ATOM 2222 C CA . GLY A 1 293 ? 8.187 20.076 -25.059 1.00 27.97 293 GLY A CA 1
ATOM 2223 C C . GLY A 1 293 ? 8.356 18.560 -25.119 1.00 27.97 293 GLY A C 1
ATOM 2224 O O . GLY A 1 293 ? 9.408 18.024 -24.775 1.00 27.97 293 GLY A O 1
ATOM 2225 N N . ALA A 1 294 ? 7.299 17.900 -25.603 1.00 26.95 294 ALA A N 1
ATOM 2226 C CA . ALA A 1 294 ? 7.299 16.493 -25.969 1.00 26.95 294 ALA A CA 1
ATOM 2227 C C . ALA A 1 294 ? 8.628 16.135 -26.639 1.00 26.95 294 ALA A C 1
ATOM 2229 O O . ALA A 1 294 ? 9.020 16.776 -27.621 1.00 26.95 294 ALA A O 1
ATOM 2230 N N . LEU A 1 295 ? 9.325 15.127 -26.104 1.00 29.30 295 LEU A N 1
ATOM 2231 C CA . LEU A 1 295 ? 10.365 14.466 -26.877 1.00 29.30 295 LEU A CA 1
ATOM 2232 C C . LEU A 1 295 ? 9.701 14.079 -28.191 1.00 29.30 295 LEU A C 1
ATOM 2234 O O . LEU A 1 295 ? 8.692 13.377 -28.180 1.00 29.30 295 LEU A O 1
ATOM 2238 N N . ALA A 1 296 ? 10.212 14.659 -29.278 1.00 26.02 296 ALA A N 1
ATOM 2239 C CA . ALA A 1 296 ? 9.666 14.496 -30.608 1.00 26.02 296 ALA A CA 1
ATOM 2240 C C . ALA A 1 296 ? 9.317 13.025 -30.823 1.00 26.02 296 ALA A C 1
ATOM 2242 O O . ALA A 1 296 ? 10.174 12.165 -30.596 1.00 26.02 296 ALA A O 1
ATOM 2243 N N . GLU A 1 297 ? 8.071 12.771 -31.241 1.00 28.86 297 GLU A N 1
ATOM 2244 C CA . GLU A 1 297 ? 7.692 11.567 -31.975 1.00 28.86 297 GLU A CA 1
ATOM 2245 C C . GLU A 1 297 ? 8.876 11.223 -32.883 1.00 28.86 297 GLU A C 1
ATOM 2247 O O . GLU A 1 297 ? 9.166 12.002 -33.801 1.00 28.86 297 GLU A O 1
ATOM 2252 N N . PRO A 1 298 ? 9.654 10.159 -32.603 1.00 29.84 298 PRO A N 1
ATOM 2253 C CA . PRO A 1 298 ? 10.678 9.754 -33.538 1.00 29.84 298 PRO A CA 1
ATOM 2254 C C . PRO A 1 298 ? 9.903 9.408 -34.794 1.00 29.84 298 PRO A C 1
ATOM 2256 O O . PRO A 1 298 ? 9.052 8.518 -34.729 1.00 29.84 298 PRO A O 1
ATOM 2259 N N . GLU A 1 299 ? 10.154 10.172 -35.859 1.00 25.97 299 GLU A N 1
ATOM 2260 C CA . GLU A 1 299 ? 9.576 9.997 -37.186 1.00 25.97 299 GLU A CA 1
ATOM 2261 C C . GLU A 1 299 ? 9.316 8.516 -37.423 1.00 25.97 299 GLU A C 1
ATOM 2263 O O . GLU A 1 299 ? 10.224 7.700 -37.231 1.00 25.97 299 GLU A O 1
ATOM 2268 N N . ALA A 1 300 ? 8.069 8.189 -37.767 1.00 29.88 300 ALA A N 1
ATOM 2269 C CA . ALA A 1 300 ? 7.625 6.850 -38.099 1.00 29.88 300 ALA A CA 1
ATOM 2270 C C . ALA A 1 300 ? 8.608 6.222 -39.097 1.00 29.88 300 ALA A C 1
ATOM 2272 O O . ALA A 1 300 ? 8.530 6.423 -40.310 1.00 29.88 300 ALA A O 1
ATOM 2273 N N . LEU A 1 301 ? 9.580 5.476 -38.573 1.00 29.23 301 LEU A N 1
ATOM 2274 C CA . LEU A 1 301 ? 10.387 4.570 -39.359 1.00 29.23 301 LEU A CA 1
ATOM 2275 C C . LEU A 1 301 ? 9.405 3.498 -39.785 1.00 29.23 301 LEU A C 1
ATOM 2277 O O . LEU A 1 301 ? 9.039 2.676 -38.957 1.00 29.23 301 LEU A O 1
ATOM 2281 N N . LEU A 1 302 ? 8.948 3.577 -41.036 1.00 33.56 302 LEU A N 1
ATOM 2282 C CA . LEU A 1 302 ? 8.212 2.546 -41.765 1.00 33.56 302 LEU A CA 1
ATOM 2283 C C . LEU A 1 302 ? 8.657 1.152 -41.287 1.00 33.56 302 LEU A C 1
ATOM 2285 O O . LEU A 1 302 ? 9.703 0.653 -41.708 1.00 33.56 302 LEU A O 1
ATOM 2289 N N . GLN A 1 303 ? 7.911 0.564 -40.347 1.00 42.44 303 GLN A N 1
ATOM 2290 C CA . GLN A 1 303 ? 8.226 -0.750 -39.798 1.00 42.44 303 GLN A CA 1
ATOM 2291 C C . GLN A 1 303 ? 7.696 -1.774 -40.801 1.00 42.44 303 GLN A C 1
ATOM 2293 O O . GLN A 1 303 ? 6.494 -1.878 -41.015 1.00 42.44 303 GLN A O 1
ATOM 2298 N N . ASN A 1 304 ? 8.607 -2.478 -41.473 1.00 42.88 304 ASN A N 1
ATOM 2299 C CA . ASN A 1 304 ? 8.287 -3.490 -42.488 1.00 42.88 304 ASN A CA 1
ATOM 2300 C C . ASN A 1 304 ? 7.948 -4.870 -41.883 1.00 42.88 304 ASN A C 1
ATOM 2302 O O . ASN A 1 304 ? 7.759 -5.823 -42.636 1.00 42.88 304 ASN A O 1
ATOM 2306 N N . GLU A 1 305 ? 7.903 -4.996 -40.554 1.00 54.41 305 GLU A N 1
ATOM 2307 C CA . GLU A 1 305 ? 7.713 -6.263 -39.838 1.00 54.41 305 GLU A CA 1
ATOM 2308 C C . GLU A 1 305 ? 6.610 -6.134 -38.789 1.00 54.41 305 GLU A C 1
ATOM 2310 O O . GLU A 1 305 ? 6.384 -5.050 -38.240 1.00 54.41 305 GLU A O 1
ATOM 2315 N N . ALA A 1 306 ? 5.912 -7.240 -38.525 1.00 57.22 306 ALA A N 1
ATOM 2316 C CA . ALA A 1 306 ? 4.792 -7.232 -37.608 1.00 57.22 306 ALA A CA 1
ATOM 2317 C C . ALA A 1 306 ? 5.263 -6.980 -36.156 1.00 57.22 306 ALA A C 1
ATOM 2319 O O . ALA A 1 306 ? 6.334 -7.436 -35.750 1.00 57.22 306 ALA A O 1
ATOM 2320 N N . PRO A 1 307 ? 4.465 -6.284 -35.333 1.00 55.88 307 PRO A N 1
ATOM 2321 C CA . PRO A 1 307 ? 4.800 -5.895 -33.961 1.00 55.88 307 PRO A CA 1
ATOM 2322 C C . PRO A 1 307 ? 5.336 -6.992 -33.033 1.00 55.88 307 PRO A C 1
ATOM 2324 O O . PRO A 1 307 ? 6.100 -6.677 -32.121 1.00 55.88 307 PRO A O 1
ATOM 2327 N N . TRP A 1 308 ? 4.911 -8.236 -33.249 1.00 59.00 308 TRP A N 1
ATOM 2328 C CA . TRP A 1 308 ? 5.260 -9.439 -32.485 1.00 59.00 308 TRP A CA 1
ATOM 2329 C C . TRP A 1 308 ? 6.491 -10.180 -33.014 1.00 59.00 308 TRP A C 1
ATOM 2331 O O . TRP A 1 308 ? 7.008 -11.070 -32.340 1.00 59.00 308 TRP A O 1
ATOM 2341 N N . ASP A 1 309 ? 6.981 -9.807 -34.196 1.00 55.66 309 ASP A N 1
ATOM 2342 C CA . ASP A 1 309 ? 8.265 -10.265 -34.733 1.00 55.66 309 ASP A CA 1
ATOM 2343 C C . ASP A 1 309 ? 9.430 -9.403 -34.203 1.00 55.66 309 ASP A C 1
ATOM 2345 O O . ASP A 1 309 ? 10.601 -9.717 -34.423 1.00 55.66 309 ASP A O 1
ATOM 2349 N N . ARG A 1 310 ? 9.121 -8.337 -33.441 1.00 56.47 310 ARG A N 1
ATOM 2350 C CA . ARG A 1 310 ? 10.107 -7.454 -32.811 1.00 56.47 310 ARG A CA 1
ATOM 2351 C C . ARG A 1 310 ? 10.919 -8.215 -31.766 1.00 56.47 310 ARG A C 1
ATOM 2353 O O . ARG A 1 310 ? 10.423 -8.551 -30.692 1.00 56.47 310 ARG A O 1
ATOM 2360 N N . LEU A 1 311 ? 12.213 -8.391 -32.031 1.00 53.72 311 LEU A N 1
ATOM 2361 C CA . LEU A 1 311 ? 13.157 -8.796 -30.996 1.00 53.72 311 LEU A CA 1
ATOM 2362 C C . LEU A 1 311 ? 13.168 -7.724 -29.897 1.00 53.72 311 LEU A C 1
ATOM 2364 O O . LEU A 1 311 ? 13.490 -6.560 -30.138 1.00 53.72 311 LEU A O 1
ATOM 2368 N N . CYS A 1 312 ? 12.869 -8.120 -28.660 1.00 55.25 312 CYS A N 1
ATOM 2369 C CA . CYS A 1 312 ? 12.877 -7.240 -27.483 1.00 55.25 312 CYS A CA 1
ATOM 2370 C C . CYS A 1 312 ? 14.266 -6.686 -27.101 1.00 55.25 312 CYS A C 1
ATOM 2372 O O . CYS A 1 312 ? 14.430 -6.058 -26.054 1.00 55.25 312 CYS A O 1
ATOM 2374 N N . ASN A 1 313 ? 15.267 -6.919 -27.947 1.00 51.56 313 ASN A N 1
ATOM 2375 C CA . ASN A 1 313 ? 16.678 -6.670 -27.695 1.00 51.56 313 ASN A CA 1
ATOM 2376 C C . ASN A 1 313 ? 17.181 -5.425 -28.446 1.00 51.56 313 ASN A C 1
ATOM 2378 O O . ASN A 1 313 ? 18.243 -4.903 -28.107 1.00 51.56 313 ASN A O 1
ATOM 2382 N N . ASP A 1 314 ? 16.430 -4.950 -29.446 1.00 51.03 314 ASP A N 1
ATOM 2383 C CA . ASP A 1 314 ? 16.755 -3.741 -30.203 1.00 51.03 314 ASP A CA 1
ATOM 2384 C C . ASP A 1 314 ? 16.204 -2.492 -29.494 1.00 51.03 314 ASP A C 1
ATOM 2386 O O . ASP A 1 314 ? 15.347 -2.588 -28.623 1.00 51.03 314 ASP A O 1
ATOM 2390 N N . ASN A 1 315 ? 16.723 -1.298 -29.796 1.00 52.03 315 ASN A N 1
ATOM 2391 C CA . ASN A 1 315 ? 16.311 -0.051 -29.137 1.00 52.03 315 ASN A CA 1
ATOM 2392 C C . ASN A 1 315 ? 15.425 0.791 -30.079 1.00 52.03 315 ASN A C 1
ATOM 2394 O O . ASN A 1 315 ? 15.933 1.228 -31.113 1.00 52.03 315 ASN A O 1
ATOM 2398 N N . PRO A 1 316 ? 14.147 1.071 -29.748 1.00 50.25 316 PRO A N 1
ATOM 2399 C CA . PRO A 1 316 ? 13.441 0.694 -28.515 1.00 50.25 316 PRO A CA 1
ATOM 2400 C C . PRO A 1 316 ? 12.897 -0.750 -28.521 1.00 50.25 316 PRO A C 1
ATOM 2402 O O . PRO A 1 316 ? 12.438 -1.233 -27.487 1.00 50.25 316 PRO A O 1
ATOM 2405 N N . GLY A 1 317 ? 12.980 -1.451 -29.658 1.00 59.03 317 GLY A N 1
ATOM 2406 C CA . GLY A 1 317 ? 12.577 -2.855 -29.769 1.00 59.03 317 GLY A CA 1
ATOM 2407 C C . GLY A 1 317 ? 11.081 -3.017 -29.534 1.00 59.03 317 GLY A C 1
ATOM 2408 O O . GLY A 1 317 ? 10.287 -2.211 -30.016 1.00 59.03 317 GLY A O 1
ATOM 2409 N N . CYS A 1 318 ? 10.705 -4.056 -28.789 1.00 57.66 318 CYS A N 1
ATOM 2410 C CA . CYS A 1 318 ? 9.322 -4.358 -28.415 1.00 57.66 318 CYS A CA 1
ATOM 2411 C C . CYS A 1 318 ? 8.786 -3.484 -27.256 1.00 57.66 318 CYS A C 1
ATOM 2413 O O . CYS A 1 318 ? 7.621 -3.615 -26.886 1.00 57.66 318 CYS A O 1
ATOM 2415 N N . ASN A 1 319 ? 9.623 -2.618 -26.667 1.00 62.53 319 ASN A N 1
ATOM 2416 C CA . ASN A 1 319 ? 9.286 -1.839 -25.479 1.00 62.53 319 ASN A CA 1
ATOM 2417 C C . ASN A 1 319 ? 8.906 -0.398 -25.829 1.00 62.53 319 ASN A C 1
ATOM 2419 O O . ASN A 1 319 ? 9.438 0.211 -26.758 1.00 62.53 319 ASN A O 1
ATOM 2423 N N . ALA A 1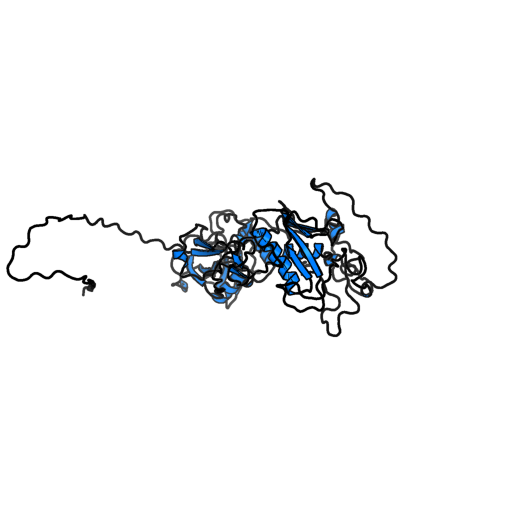 320 ? 8.031 0.175 -25.007 1.00 69.19 320 ALA A N 1
ATOM 2424 C CA . ALA A 1 320 ? 7.641 1.571 -25.121 1.00 69.19 320 ALA A CA 1
ATOM 2425 C C . ALA A 1 320 ? 8.775 2.532 -24.731 1.00 69.19 320 ALA A C 1
ATOM 2427 O O . ALA A 1 320 ? 8.994 3.555 -25.380 1.00 69.19 320 ALA A O 1
ATOM 2428 N N . GLY A 1 321 ? 9.514 2.181 -23.676 1.00 74.44 321 GLY A N 1
ATOM 2429 C CA . GLY A 1 321 ? 10.727 2.869 -23.244 1.00 74.44 321 GLY A CA 1
ATOM 2430 C C . GLY A 1 321 ? 11.991 2.070 -23.556 1.00 74.44 321 GLY A C 1
ATOM 2431 O O . GLY A 1 321 ? 11.954 0.860 -23.767 1.00 74.44 321 GLY A O 1
ATOM 2432 N N . LYS A 1 322 ? 13.148 2.739 -23.533 1.00 78.62 322 LYS A N 1
ATOM 2433 C CA . LYS A 1 322 ? 14.444 2.064 -23.682 1.00 78.62 322 LYS A CA 1
ATOM 2434 C C . LYS A 1 322 ? 14.662 1.083 -22.513 1.00 78.62 322 LYS A C 1
ATOM 2436 O O . LYS A 1 322 ? 14.579 1.517 -21.363 1.00 78.62 322 LYS A O 1
ATOM 2441 N N . PRO A 1 323 ? 14.978 -0.198 -22.761 1.00 78.69 323 PRO A N 1
ATOM 2442 C CA . PRO A 1 323 ? 15.126 -1.178 -21.690 1.00 78.69 323 PRO A CA 1
ATOM 2443 C C . PRO A 1 323 ? 16.421 -0.995 -20.888 1.00 78.69 323 PRO A C 1
ATOM 2445 O O . PRO A 1 323 ? 17.413 -0.417 -21.352 1.00 78.69 323 PRO A O 1
ATOM 2448 N N . TRP A 1 324 ? 16.430 -1.558 -19.679 1.00 86.12 324 TRP A N 1
ATOM 2449 C CA . TRP A 1 324 ? 17.650 -1.768 -18.904 1.00 86.12 324 TRP A CA 1
ATOM 2450 C C . TRP A 1 324 ? 18.381 -3.008 -19.418 1.00 86.12 324 TRP A C 1
ATOM 2452 O O . TRP A 1 324 ? 17.814 -4.091 -19.497 1.00 86.12 324 TRP A O 1
ATOM 2462 N N . THR A 1 325 ? 19.640 -2.834 -19.814 1.00 83.31 325 THR A N 1
ATOM 2463 C CA . THR A 1 325 ? 20.404 -3.833 -20.584 1.00 83.31 325 THR A CA 1
ATOM 2464 C C . THR A 1 325 ? 21.652 -4.345 -19.871 1.00 83.31 325 THR A C 1
ATOM 2466 O O . THR A 1 325 ? 22.410 -5.122 -20.446 1.00 83.31 325 THR A O 1
ATOM 2469 N N . ASP A 1 326 ? 21.867 -3.936 -18.619 1.00 85.81 326 ASP A N 1
ATOM 2470 C CA . ASP A 1 326 ? 23.035 -4.324 -17.830 1.00 85.81 326 ASP A CA 1
ATOM 2471 C C . ASP A 1 326 ? 22.832 -5.748 -17.284 1.00 85.81 326 ASP A C 1
ATOM 2473 O O . ASP A 1 326 ? 22.318 -5.950 -16.181 1.00 85.81 326 ASP A O 1
ATOM 2477 N N . ARG A 1 327 ? 23.172 -6.737 -18.123 1.00 88.06 327 ARG A N 1
ATOM 2478 C CA . ARG A 1 327 ? 22.967 -8.168 -17.869 1.00 88.06 327 ARG A CA 1
ATOM 2479 C C . ARG A 1 327 ? 24.163 -8.825 -17.181 1.00 88.06 327 ARG A C 1
ATOM 2481 O O . ARG A 1 327 ? 25.314 -8.532 -17.504 1.00 88.06 327 ARG A O 1
ATOM 2488 N N . VAL A 1 328 ? 23.891 -9.759 -16.273 1.00 90.50 328 VAL A N 1
ATOM 2489 C CA . VAL A 1 328 ? 24.884 -10.615 -15.608 1.00 90.50 328 VAL A CA 1
ATOM 2490 C C . VAL A 1 328 ? 24.453 -12.077 -15.691 1.00 90.50 328 VAL A C 1
ATOM 2492 O O . VAL A 1 328 ? 23.280 -12.390 -15.539 1.00 90.50 328 VAL A O 1
ATOM 2495 N N . SER A 1 329 ? 25.400 -12.986 -15.921 1.00 89.75 329 SER A N 1
ATOM 2496 C CA . SER A 1 329 ? 25.127 -14.418 -16.137 1.00 89.75 329 SER A CA 1
ATOM 2497 C C . SER A 1 329 ? 25.016 -15.243 -14.849 1.00 89.75 329 SER A C 1
ATOM 2499 O O . SER A 1 329 ? 25.054 -16.465 -14.896 1.00 89.75 329 SER A O 1
ATOM 2501 N N . ALA A 1 330 ? 25.024 -14.594 -13.687 1.00 90.31 330 ALA A N 1
ATOM 2502 C CA . ALA A 1 330 ? 24.909 -15.249 -12.393 1.00 90.31 330 ALA A CA 1
ATOM 2503 C C . ALA A 1 330 ? 24.023 -14.400 -11.489 1.00 90.31 330 ALA A C 1
ATOM 2505 O O . ALA A 1 330 ? 24.121 -13.168 -11.514 1.00 90.31 330 ALA A O 1
ATOM 2506 N N . ALA A 1 331 ? 23.204 -15.060 -10.672 1.00 89.62 331 ALA A N 1
ATOM 2507 C CA . ALA A 1 331 ? 22.372 -14.388 -9.690 1.00 89.62 331 ALA A CA 1
ATOM 2508 C C . ALA A 1 331 ? 23.230 -13.494 -8.776 1.00 89.62 331 ALA A C 1
ATOM 2510 O O . ALA A 1 331 ? 24.185 -13.978 -8.156 1.00 89.62 331 ALA A O 1
ATOM 2511 N N . PRO A 1 332 ? 22.914 -12.191 -8.664 1.00 89.06 332 PRO A N 1
ATOM 2512 C CA . PRO A 1 332 ? 23.546 -11.337 -7.672 1.00 89.06 332 PRO A CA 1
ATOM 2513 C C . PRO A 1 332 ? 23.378 -11.918 -6.262 1.00 89.06 332 PRO A C 1
ATOM 2515 O O . PRO A 1 332 ? 22.348 -12.503 -5.932 1.00 89.06 332 PRO A O 1
ATOM 2518 N N . GLU A 1 333 ? 24.384 -11.747 -5.406 1.00 84.75 333 GLU A N 1
ATOM 2519 C CA . GLU A 1 333 ? 24.359 -12.291 -4.045 1.00 84.75 333 GLU A CA 1
ATOM 2520 C C . GLU A 1 333 ? 23.106 -11.842 -3.266 1.00 84.75 333 GLU A C 1
ATOM 2522 O O . GLU A 1 333 ? 22.772 -10.655 -3.192 1.00 84.75 333 GLU A O 1
ATOM 2527 N N . GLY A 1 334 ? 22.412 -12.806 -2.659 1.00 80.12 334 GLY A N 1
ATOM 2528 C CA . GLY A 1 334 ? 21.139 -12.585 -1.969 1.00 80.12 334 GLY A CA 1
ATOM 2529 C C . GLY A 1 334 ? 19.899 -12.734 -2.858 1.00 80.12 334 GLY A C 1
ATOM 2530 O O . GLY A 1 334 ? 18.787 -12.600 -2.352 1.00 80.12 334 GLY A O 1
ATOM 2531 N N . VAL A 1 335 ? 20.069 -13.043 -4.145 1.00 87.12 335 VAL A N 1
ATOM 2532 C CA . VAL A 1 335 ? 18.997 -13.457 -5.061 1.00 87.12 335 VAL A CA 1
ATOM 2533 C C . VAL A 1 335 ? 19.029 -14.979 -5.207 1.00 87.12 335 VAL A C 1
ATOM 2535 O O . VAL A 1 335 ? 20.098 -15.583 -5.271 1.00 87.12 335 VAL A O 1
ATOM 2538 N N . VAL A 1 336 ? 17.857 -15.617 -5.235 1.00 86.69 336 VAL A N 1
ATOM 2539 C CA . VAL A 1 336 ? 17.760 -17.056 -5.520 1.00 86.69 336 VAL A CA 1
ATOM 2540 C C . VAL A 1 336 ? 18.036 -17.279 -7.005 1.00 86.69 336 VAL A C 1
ATOM 2542 O O . VAL A 1 336 ? 17.381 -16.664 -7.849 1.00 86.69 336 VAL A O 1
ATOM 2545 N N . ASP A 1 337 ? 18.986 -18.161 -7.310 1.00 90.00 337 ASP A N 1
ATOM 2546 C CA . ASP A 1 337 ? 19.363 -18.478 -8.686 1.00 90.00 337 ASP A CA 1
ATOM 2547 C C . ASP A 1 337 ? 18.263 -19.301 -9.378 1.00 90.00 337 ASP A C 1
ATOM 2549 O O . ASP A 1 337 ? 17.941 -20.411 -8.948 1.00 90.00 337 ASP A O 1
ATOM 2553 N N . ARG A 1 338 ? 17.613 -18.710 -10.382 1.00 89.50 338 ARG A N 1
ATOM 2554 C CA . ARG A 1 338 ? 16.421 -19.238 -11.076 1.00 89.50 338 ARG A CA 1
ATOM 2555 C C . ARG A 1 338 ? 16.439 -18.983 -12.580 1.00 89.50 338 ARG A C 1
ATOM 2557 O O . ARG A 1 338 ? 15.687 -19.637 -13.295 1.00 89.50 338 ARG A O 1
ATOM 2564 N N . TRP A 1 339 ? 17.233 -18.022 -13.040 1.00 87.44 339 TRP A N 1
ATOM 2565 C CA . TRP A 1 339 ? 17.203 -17.511 -14.408 1.00 87.44 339 TRP A CA 1
ATOM 2566 C C . TRP A 1 339 ? 18.577 -17.676 -15.057 1.00 87.44 339 TRP A C 1
ATOM 2568 O O . TRP A 1 339 ? 19.589 -17.683 -14.364 1.00 87.44 339 TRP A O 1
ATOM 2578 N N . GLU A 1 340 ? 18.621 -17.806 -16.384 1.00 84.88 340 GLU A N 1
ATOM 2579 C CA . GLU A 1 340 ? 19.884 -17.977 -17.125 1.00 84.88 340 GLU A CA 1
ATOM 2580 C C . GLU A 1 340 ? 20.791 -16.742 -17.035 1.00 84.88 340 GLU A C 1
ATOM 2582 O O . GLU A 1 340 ? 22.018 -16.850 -16.984 1.00 84.88 340 GLU A O 1
ATOM 2587 N N . ASP A 1 341 ? 20.180 -15.562 -17.011 1.00 86.00 341 ASP A N 1
ATOM 2588 C CA . ASP A 1 341 ? 20.833 -14.288 -16.780 1.00 86.00 341 ASP A CA 1
ATOM 2589 C C . ASP A 1 341 ? 19.904 -13.336 -16.014 1.00 86.00 341 ASP A C 1
ATOM 2591 O O . ASP A 1 341 ? 18.727 -13.619 -15.786 1.00 86.00 341 ASP A O 1
ATOM 2595 N N . TYR A 1 342 ? 20.461 -12.213 -15.571 1.00 89.25 342 TYR A N 1
ATOM 2596 C CA . TYR A 1 342 ? 19.782 -11.227 -14.739 1.00 89.25 342 TYR A CA 1
ATOM 2597 C C . TYR A 1 342 ? 20.028 -9.822 -15.257 1.00 89.25 342 TYR A C 1
ATOM 2599 O O . TYR A 1 342 ? 21.151 -9.502 -15.635 1.00 89.25 342 TYR A O 1
ATOM 2607 N N . VAL A 1 343 ? 19.020 -8.953 -15.197 1.00 91.81 343 VAL A N 1
ATOM 2608 C CA . VAL A 1 343 ? 19.164 -7.516 -15.481 1.00 91.81 343 VAL A CA 1
ATOM 2609 C C . VAL A 1 343 ? 19.295 -6.760 -14.164 1.00 91.81 343 VAL A C 1
ATOM 2611 O O . VAL A 1 343 ? 18.381 -6.790 -13.344 1.00 91.81 343 VAL A O 1
ATOM 2614 N N . VAL A 1 344 ? 20.406 -6.051 -13.955 1.00 93.44 344 VAL A N 1
ATOM 2615 C CA . VAL A 1 344 ? 20.628 -5.274 -12.726 1.00 93.44 344 VAL A CA 1
ATOM 2616 C C . VAL A 1 344 ? 20.233 -3.816 -12.941 1.00 93.44 344 VAL A C 1
ATOM 2618 O O . VAL A 1 344 ? 20.845 -3.110 -13.739 1.00 93.44 344 VAL A O 1
ATOM 2621 N N . ILE A 1 345 ? 19.242 -3.345 -12.183 1.00 95.12 345 ILE A N 1
ATOM 2622 C CA . ILE A 1 345 ? 18.822 -1.942 -12.159 1.00 95.12 345 ILE A CA 1
ATOM 2623 C C . ILE A 1 345 ? 19.381 -1.287 -10.888 1.00 95.12 345 ILE A C 1
ATOM 2625 O O . ILE A 1 345 ? 18.890 -1.557 -9.784 1.00 95.12 345 ILE A O 1
ATOM 2629 N N . PRO A 1 346 ? 20.415 -0.430 -11.000 1.00 95.69 346 PRO A N 1
ATOM 2630 C CA . PRO A 1 346 ? 20.881 0.345 -9.862 1.00 95.69 346 PRO A CA 1
ATOM 2631 C C . PRO A 1 346 ? 19.830 1.400 -9.505 1.00 95.69 346 PRO A C 1
ATOM 2633 O O . PRO A 1 346 ? 19.254 2.032 -10.395 1.00 95.69 346 PRO A O 1
ATOM 2636 N N . TYR A 1 347 ? 19.600 1.627 -8.213 1.00 96.69 347 TYR A N 1
ATOM 2637 C CA . TYR A 1 347 ? 18.726 2.699 -7.746 1.00 96.69 347 TYR A CA 1
ATOM 2638 C C . TYR A 1 347 ? 19.254 3.379 -6.484 1.00 96.69 347 TYR A C 1
ATOM 2640 O O . TYR A 1 347 ? 20.039 2.797 -5.743 1.00 96.69 347 TYR A O 1
ATOM 2648 N N . TYR A 1 348 ? 18.791 4.594 -6.202 1.00 95.88 348 TYR A N 1
ATOM 2649 C CA . TYR A 1 348 ? 18.996 5.244 -4.907 1.00 95.88 348 TYR A CA 1
ATOM 2650 C C . TYR A 1 348 ? 17.782 6.090 -4.506 1.00 95.88 348 TYR A C 1
ATOM 2652 O O . TYR A 1 348 ? 16.892 6.370 -5.313 1.00 95.88 348 TYR A O 1
ATOM 2660 N N . PHE A 1 349 ? 17.745 6.493 -3.237 1.00 95.56 349 PHE A N 1
ATOM 2661 C CA . PHE A 1 349 ? 16.696 7.346 -2.683 1.00 95.56 349 PHE A CA 1
ATOM 2662 C C . PHE A 1 349 ? 17.152 8.806 -2.634 1.00 95.56 349 PHE A C 1
ATOM 2664 O O . PHE A 1 349 ? 18.063 9.122 -1.876 1.00 95.56 349 PHE A O 1
ATOM 2671 N N . MET A 1 350 ? 16.466 9.694 -3.359 1.00 94.00 350 MET A N 1
ATOM 2672 C CA . MET A 1 350 ? 16.661 11.154 -3.329 1.00 94.00 350 MET A CA 1
ATOM 2673 C C . MET A 1 350 ? 15.935 11.803 -2.136 1.00 94.00 350 MET A C 1
ATOM 2675 O O . MET A 1 350 ? 15.192 12.773 -2.297 1.00 94.00 350 MET A O 1
ATOM 2679 N N . PHE A 1 351 ? 16.039 11.194 -0.955 1.00 92.44 351 PHE A N 1
ATOM 2680 C CA . PHE A 1 351 ? 15.455 11.690 0.293 1.00 92.44 351 PHE A CA 1
ATOM 2681 C C . PHE A 1 351 ? 16.009 10.931 1.504 1.00 92.44 351 PHE A C 1
ATOM 2683 O O . PHE A 1 351 ? 16.369 9.751 1.429 1.00 92.44 351 PHE A O 1
ATOM 2690 N N . GLU A 1 352 ? 16.012 11.583 2.663 1.00 89.06 352 GLU A N 1
ATOM 2691 C CA . GLU A 1 352 ? 16.476 11.015 3.930 1.00 89.06 352 GLU A CA 1
ATOM 2692 C C . GLU A 1 352 ? 15.343 10.903 4.959 1.00 89.06 352 GLU A C 1
ATOM 2694 O O . GLU A 1 352 ? 14.322 11.573 4.855 1.00 89.06 352 GLU A O 1
ATOM 2699 N N . GLY A 1 353 ? 15.520 10.037 5.962 1.00 86.56 353 GLY A N 1
ATOM 2700 C CA . GLY A 1 353 ? 14.652 9.995 7.148 1.00 86.56 353 GLY A CA 1
ATOM 2701 C C . GLY A 1 353 ? 13.255 9.379 6.980 1.00 86.56 353 GLY A C 1
ATOM 2702 O O . GLY A 1 353 ? 12.488 9.407 7.934 1.00 86.56 353 GLY A O 1
ATOM 2703 N N . ASP A 1 354 ? 12.920 8.806 5.821 1.00 92.00 354 ASP A N 1
ATOM 2704 C CA . ASP A 1 354 ? 11.591 8.232 5.555 1.00 92.00 354 ASP A CA 1
ATOM 2705 C C . ASP A 1 354 ? 11.655 6.708 5.349 1.00 92.00 354 ASP A C 1
ATOM 2707 O O . ASP A 1 354 ? 11.758 6.210 4.223 1.00 92.00 354 ASP A O 1
ATOM 2711 N N . SER A 1 355 ? 11.642 5.958 6.457 1.00 92.00 355 SER A N 1
ATOM 2712 C CA . SER A 1 355 ? 11.663 4.487 6.440 1.00 92.00 355 SER A CA 1
ATOM 2713 C C . SER A 1 355 ? 10.393 3.896 5.815 1.00 92.00 355 SER A C 1
ATOM 2715 O O . SER A 1 355 ? 10.483 2.889 5.121 1.00 92.00 355 SER A O 1
ATOM 2717 N N . THR A 1 356 ? 9.232 4.545 5.969 1.00 91.06 356 THR A N 1
ATOM 2718 C CA . THR A 1 356 ? 7.956 4.086 5.390 1.00 91.06 356 THR A CA 1
ATOM 2719 C C . THR A 1 356 ? 8.007 4.075 3.865 1.00 91.06 356 THR A C 1
ATOM 2721 O O . THR A 1 356 ? 7.719 3.051 3.244 1.00 91.06 356 THR A O 1
ATOM 2724 N N . ARG A 1 357 ? 8.443 5.181 3.250 1.00 93.69 357 ARG A N 1
ATOM 2725 C CA . ARG A 1 357 ? 8.570 5.279 1.791 1.00 93.69 357 ARG A CA 1
ATOM 2726 C C . ARG A 1 357 ? 9.676 4.370 1.252 1.00 93.69 357 ARG A C 1
ATOM 2728 O O . ARG A 1 357 ? 9.508 3.763 0.196 1.00 93.69 357 ARG A O 1
ATOM 2735 N N . ARG A 1 358 ? 10.790 4.227 1.983 1.00 94.44 358 ARG A N 1
ATOM 2736 C CA . ARG A 1 358 ? 11.885 3.306 1.621 1.00 94.44 358 ARG A CA 1
ATOM 2737 C C . ARG A 1 358 ? 11.437 1.851 1.629 1.00 94.44 358 ARG A C 1
ATOM 2739 O O . ARG A 1 358 ? 11.704 1.137 0.665 1.00 94.44 358 ARG A O 1
ATOM 2746 N N . GLU A 1 359 ? 10.752 1.426 2.687 1.00 93.62 359 GLU A N 1
ATOM 2747 C CA . GLU A 1 359 ? 10.193 0.081 2.775 1.00 93.62 359 GLU A CA 1
ATOM 2748 C C . GLU A 1 359 ? 9.216 -0.175 1.625 1.00 93.62 359 GLU A C 1
ATOM 2750 O O . GLU A 1 359 ? 9.320 -1.208 0.968 1.00 93.62 359 GLU A O 1
ATOM 2755 N N . ALA A 1 360 ? 8.314 0.770 1.351 1.00 92.88 360 ALA A N 1
ATOM 2756 C CA . ALA A 1 360 ? 7.326 0.636 0.287 1.00 92.88 360 ALA A CA 1
ATOM 2757 C C . ALA A 1 360 ? 7.977 0.442 -1.093 1.00 92.88 360 ALA A C 1
ATOM 2759 O O . ALA A 1 360 ? 7.599 -0.469 -1.828 1.00 92.88 360 ALA A O 1
ATOM 2760 N N . PHE A 1 361 ? 9.003 1.238 -1.420 1.00 96.19 361 PHE A N 1
ATOM 2761 C CA . PHE A 1 361 ? 9.755 1.078 -2.667 1.00 96.19 361 PHE A CA 1
ATOM 2762 C C . PHE A 1 361 ? 10.488 -0.263 -2.735 1.00 96.19 361 PHE A C 1
ATOM 2764 O O . PHE A 1 361 ? 10.408 -0.951 -3.748 1.00 96.19 361 PHE A O 1
ATOM 2771 N N . ARG A 1 362 ? 11.178 -0.669 -1.659 1.00 95.12 362 ARG A N 1
ATOM 2772 C CA . ARG A 1 362 ? 11.879 -1.965 -1.608 1.00 95.12 362 ARG A CA 1
ATOM 2773 C C . ARG A 1 362 ? 10.910 -3.136 -1.771 1.00 95.12 362 ARG A C 1
ATOM 2775 O O . ARG A 1 362 ? 11.227 -4.086 -2.478 1.00 95.12 362 ARG A O 1
ATOM 2782 N N . ALA A 1 363 ? 9.733 -3.064 -1.153 1.00 91.62 363 ALA A N 1
ATOM 2783 C CA . ALA A 1 363 ? 8.694 -4.078 -1.292 1.00 91.62 363 ALA A CA 1
ATOM 2784 C C . ALA A 1 363 ? 8.147 -4.145 -2.727 1.00 91.62 363 ALA A C 1
ATOM 2786 O O . ALA A 1 363 ? 8.022 -5.237 -3.273 1.00 91.62 363 ALA A O 1
ATOM 2787 N N . ALA A 1 364 ? 7.891 -2.997 -3.359 1.00 94.19 364 ALA A N 1
ATOM 2788 C CA . ALA A 1 364 ? 7.461 -2.921 -4.756 1.00 94.19 364 ALA A CA 1
ATOM 2789 C C . ALA A 1 364 ? 8.528 -3.456 -5.729 1.00 94.19 364 ALA A C 1
ATOM 2791 O O . ALA A 1 364 ? 8.230 -4.264 -6.604 1.00 94.19 364 ALA A O 1
ATOM 2792 N N . ALA A 1 365 ? 9.794 -3.079 -5.537 1.00 95.38 365 ALA A N 1
ATOM 2793 C CA . ALA A 1 365 ? 10.921 -3.622 -6.294 1.00 95.38 365 ALA A CA 1
ATOM 2794 C C . ALA A 1 365 ? 11.039 -5.144 -6.116 1.00 95.38 365 ALA A C 1
ATOM 2796 O O . ALA A 1 365 ? 11.263 -5.876 -7.079 1.00 95.38 365 ALA A O 1
ATOM 2797 N N . LYS A 1 366 ? 10.820 -5.644 -4.894 1.00 91.69 366 LYS A N 1
ATOM 2798 C CA . LYS A 1 366 ? 10.828 -7.078 -4.603 1.00 91.69 366 LYS A CA 1
ATOM 2799 C C . LYS A 1 366 ? 9.728 -7.849 -5.345 1.00 91.69 366 LYS A C 1
ATOM 2801 O O . LYS A 1 366 ? 9.999 -8.971 -5.760 1.00 91.69 366 LYS A O 1
ATOM 2806 N N . MET A 1 367 ? 8.545 -7.266 -5.572 1.00 89.12 367 MET A N 1
ATOM 2807 C CA . MET A 1 367 ? 7.489 -7.909 -6.377 1.00 89.12 367 MET A CA 1
ATOM 2808 C C . MET A 1 367 ? 7.998 -8.273 -7.777 1.00 89.12 367 MET A C 1
ATOM 2810 O O . MET A 1 367 ? 7.772 -9.385 -8.250 1.00 89.12 367 MET A O 1
ATOM 2814 N N . TRP A 1 368 ? 8.759 -7.370 -8.399 1.00 90.94 368 TRP A N 1
ATOM 2815 C CA . TRP A 1 368 ? 9.413 -7.617 -9.682 1.00 90.94 368 TRP A CA 1
ATOM 2816 C C . TRP A 1 368 ? 10.525 -8.666 -9.579 1.00 90.94 368 TRP A C 1
ATOM 2818 O O . TRP A 1 368 ? 10.573 -9.588 -10.392 1.00 90.94 368 TRP A O 1
ATOM 2828 N N . MET A 1 369 ? 11.388 -8.576 -8.564 1.00 90.12 369 MET A N 1
ATOM 2829 C CA . MET A 1 369 ? 12.499 -9.523 -8.364 1.00 90.12 369 MET A CA 1
ATOM 2830 C C . MET A 1 369 ? 12.034 -10.957 -8.088 1.00 90.12 369 MET A C 1
ATOM 2832 O O . MET A 1 369 ? 12.736 -11.912 -8.414 1.00 90.12 369 MET A O 1
ATOM 2836 N N . ASP A 1 370 ? 10.865 -11.127 -7.469 1.00 85.75 370 ASP A N 1
ATOM 2837 C CA . ASP A 1 370 ? 10.343 -12.448 -7.124 1.00 85.75 370 ASP A CA 1
ATOM 2838 C C . ASP A 1 370 ? 9.792 -13.207 -8.340 1.00 85.75 370 ASP A C 1
ATOM 2840 O O . ASP A 1 370 ? 9.781 -14.440 -8.310 1.00 85.75 370 ASP A O 1
ATOM 2844 N N . GLN A 1 371 ? 9.375 -12.489 -9.391 1.00 86.06 371 GLN A N 1
ATOM 2845 C CA . GLN A 1 371 ? 8.686 -13.037 -10.569 1.00 86.06 371 GLN A CA 1
ATOM 2846 C C . GLN A 1 371 ? 9.473 -12.892 -11.879 1.00 86.06 371 GLN A C 1
ATOM 2848 O O . GLN A 1 371 ? 9.067 -13.439 -12.899 1.00 86.06 371 GLN A O 1
ATOM 2853 N N . THR A 1 372 ? 10.592 -12.166 -11.878 1.00 87.06 372 THR A N 1
ATOM 2854 C CA . THR A 1 372 ? 11.375 -11.879 -13.090 1.00 87.06 372 THR A CA 1
ATOM 2855 C C . THR A 1 372 ? 12.873 -12.047 -12.844 1.00 87.06 372 THR A C 1
ATOM 2857 O O . THR A 1 372 ? 13.316 -12.233 -11.708 1.00 87.06 372 THR A O 1
ATOM 2860 N N . CYS A 1 373 ? 13.675 -11.950 -13.906 1.00 86.44 373 CYS A N 1
ATOM 2861 C CA . CYS A 1 373 ? 15.136 -11.904 -13.816 1.00 86.44 373 CYS A CA 1
ATOM 2862 C C . CYS A 1 373 ? 15.698 -10.508 -13.486 1.00 86.44 373 CYS A C 1
ATOM 2864 O O . CYS A 1 373 ? 16.910 -10.285 -13.538 1.00 86.44 373 CYS A O 1
ATOM 2866 N N . ILE A 1 374 ? 14.837 -9.543 -13.159 1.00 92.81 374 ILE A N 1
ATOM 2867 C CA . ILE A 1 374 ? 15.236 -8.171 -12.849 1.00 92.81 374 ILE A CA 1
ATOM 2868 C C . ILE A 1 374 ? 15.662 -8.087 -11.385 1.00 92.81 374 ILE A C 1
ATOM 2870 O O . ILE A 1 374 ? 14.979 -8.585 -10.495 1.00 92.81 374 ILE A O 1
ATOM 2874 N N . VAL A 1 375 ? 16.791 -7.431 -11.124 1.00 94.94 375 VAL A N 1
ATOM 2875 C CA . VAL A 1 375 ? 17.360 -7.255 -9.785 1.00 94.94 375 VAL A CA 1
ATOM 2876 C C . VAL A 1 375 ? 17.570 -5.778 -9.507 1.00 94.94 375 VAL A C 1
ATOM 2878 O O . VAL A 1 375 ? 18.383 -5.123 -10.158 1.00 94.94 375 VAL A O 1
ATOM 2881 N N . PHE A 1 376 ? 16.887 -5.259 -8.490 1.00 95.81 376 PHE A N 1
ATOM 2882 C CA . PHE A 1 376 ? 17.107 -3.900 -8.006 1.00 95.81 376 PHE A CA 1
ATOM 2883 C C . PHE A 1 376 ? 18.224 -3.882 -6.966 1.00 95.81 376 PHE A C 1
ATOM 2885 O O . PHE A 1 376 ? 18.206 -4.655 -6.007 1.00 95.81 376 PHE A O 1
ATOM 2892 N N . LYS A 1 377 ? 19.191 -2.979 -7.147 1.00 95.12 377 LYS A N 1
ATOM 2893 C CA . LYS A 1 377 ? 20.331 -2.820 -6.237 1.00 95.12 377 LYS A CA 1
ATOM 2894 C C . LYS A 1 377 ? 20.454 -1.380 -5.751 1.00 95.12 377 LYS A C 1
ATOM 2896 O O . LYS A 1 377 ? 20.619 -0.472 -6.561 1.00 95.12 377 LYS A O 1
ATOM 2901 N N . GLU A 1 378 ? 20.399 -1.185 -4.436 1.00 95.25 378 GLU A N 1
ATOM 2902 C CA . GLU A 1 378 ? 20.486 0.126 -3.790 1.00 95.25 378 GLU A CA 1
ATOM 2903 C C . GLU A 1 378 ? 21.929 0.648 -3.780 1.00 95.25 378 GLU A C 1
ATOM 2905 O O . GLU A 1 378 ? 22.865 -0.058 -3.396 1.00 95.25 378 GLU A O 1
ATOM 2910 N N . TYR A 1 379 ? 22.088 1.917 -4.140 1.00 93.62 379 TYR A N 1
ATOM 2911 C CA . TYR A 1 379 ? 23.330 2.676 -4.102 1.00 93.62 379 TYR A CA 1
ATOM 2912 C C . TYR A 1 379 ? 23.175 3.942 -3.251 1.00 93.62 379 TYR A C 1
ATOM 2914 O O . TYR A 1 379 ? 22.052 4.402 -3.023 1.00 93.62 379 TYR A O 1
ATOM 2922 N N . PRO A 1 380 ? 24.284 4.503 -2.737 1.00 90.62 380 PRO A N 1
ATOM 2923 C CA . PRO A 1 380 ? 24.266 5.783 -2.031 1.00 90.62 380 PRO A CA 1
ATOM 2924 C C . PRO A 1 380 ? 23.854 6.940 -2.955 1.00 90.62 380 PRO A C 1
ATOM 2926 O O . PRO A 1 380 ? 24.124 6.881 -4.149 1.00 90.62 380 PRO A O 1
ATOM 2929 N N . ASP A 1 381 ? 23.241 7.995 -2.410 1.00 83.56 381 ASP A N 1
ATOM 2930 C CA . ASP A 1 381 ? 22.813 9.190 -3.172 1.00 83.56 381 ASP A CA 1
ATOM 2931 C C . ASP A 1 381 ? 23.999 9.920 -3.837 1.00 83.56 381 ASP A C 1
ATOM 2933 O O . ASP A 1 381 ? 23.903 10.412 -4.956 1.00 83.56 381 ASP A O 1
ATOM 2937 N N . ASP A 1 382 ? 25.181 9.879 -3.219 1.00 79.12 382 ASP A N 1
ATOM 2938 C CA . ASP A 1 382 ? 26.416 10.473 -3.745 1.00 79.12 382 ASP A CA 1
ATOM 2939 C C . ASP A 1 382 ? 27.100 9.641 -4.849 1.00 79.12 382 ASP A C 1
ATOM 2941 O O . ASP A 1 382 ? 28.258 9.889 -5.202 1.00 79.12 382 ASP A O 1
ATOM 2945 N N . THR A 1 383 ? 26.408 8.651 -5.421 1.00 78.00 383 THR A N 1
ATOM 2946 C CA . THR A 1 383 ? 26.965 7.841 -6.501 1.00 78.00 383 THR A CA 1
ATOM 2947 C C . THR A 1 383 ? 27.097 8.624 -7.813 1.00 78.00 383 THR A C 1
ATOM 2949 O O . THR A 1 383 ? 26.216 9.376 -8.218 1.00 78.00 383 THR A O 1
ATOM 2952 N N . THR A 1 384 ? 28.198 8.412 -8.539 1.00 83.75 384 THR A N 1
ATOM 2953 C CA . THR A 1 384 ? 28.389 8.943 -9.902 1.00 83.75 384 THR A CA 1
ATOM 2954 C C . THR A 1 384 ? 27.869 7.993 -10.985 1.00 83.75 384 THR A C 1
ATOM 2956 O O . THR A 1 384 ? 28.064 8.245 -12.176 1.00 83.75 384 THR A O 1
ATOM 2959 N N . LEU A 1 385 ? 27.228 6.885 -10.590 1.00 85.81 385 LEU A N 1
ATOM 2960 C CA . LEU A 1 385 ? 26.681 5.901 -11.516 1.00 85.81 385 LEU A CA 1
ATOM 2961 C C . LEU A 1 385 ? 25.571 6.525 -12.359 1.00 85.81 385 LEU A C 1
ATOM 2963 O O . LEU A 1 385 ? 24.556 6.990 -11.846 1.00 85.81 385 LEU A O 1
ATOM 2967 N N . THR A 1 386 ? 25.754 6.481 -13.674 1.00 84.19 386 THR A N 1
ATOM 2968 C CA . THR A 1 386 ? 24.730 6.848 -14.644 1.00 84.19 386 THR A CA 1
ATOM 2969 C C . THR A 1 386 ? 24.726 5.832 -15.781 1.00 84.19 386 THR A C 1
ATOM 2971 O O . THR A 1 386 ? 25.797 5.418 -16.234 1.00 84.19 386 THR A O 1
ATOM 2974 N N . PRO A 1 387 ? 23.550 5.440 -16.281 1.00 90.06 387 PRO A N 1
ATOM 2975 C CA . PRO A 1 387 ? 22.217 5.806 -15.788 1.00 90.06 387 PRO A CA 1
ATOM 2976 C C . PRO A 1 387 ? 21.784 5.001 -14.551 1.00 90.06 387 PRO A C 1
ATOM 2978 O O . PRO A 1 387 ? 22.169 3.849 -14.380 1.00 90.06 387 PRO A O 1
ATOM 2981 N N . ILE A 1 388 ? 20.969 5.621 -13.692 1.00 94.50 388 ILE A N 1
ATOM 2982 C CA . ILE A 1 388 ? 20.499 5.060 -12.415 1.00 94.50 388 ILE A CA 1
ATOM 2983 C C . ILE A 1 388 ? 19.026 5.406 -12.161 1.00 94.50 388 ILE A C 1
ATOM 2985 O O . ILE A 1 388 ? 18.555 6.463 -12.584 1.00 94.50 388 ILE A O 1
ATOM 2989 N N . LEU A 1 389 ? 18.284 4.528 -11.488 1.00 96.75 389 LEU A N 1
ATOM 2990 C CA . LEU A 1 389 ? 16.904 4.787 -11.084 1.00 96.75 389 LEU A CA 1
ATOM 2991 C C . LEU A 1 389 ? 16.852 5.631 -9.797 1.00 96.75 389 LEU A C 1
ATOM 2993 O O . LEU A 1 389 ? 17.493 5.322 -8.797 1.00 96.75 389 LEU A O 1
ATOM 2997 N N . LYS A 1 390 ? 16.061 6.698 -9.803 1.00 96.00 390 LYS A N 1
ATOM 2998 C CA . LYS A 1 390 ? 15.953 7.667 -8.711 1.00 96.00 390 LYS A CA 1
ATOM 2999 C C . LYS A 1 390 ? 14.580 7.562 -8.065 1.00 96.00 390 LYS A C 1
ATOM 3001 O O . LYS A 1 390 ? 13.586 7.943 -8.678 1.00 96.00 390 LYS A O 1
ATOM 3006 N N . ALA A 1 391 ? 14.507 7.086 -6.828 1.00 96.50 391 ALA A N 1
ATOM 3007 C CA . ALA A 1 391 ? 13.281 7.155 -6.037 1.00 96.50 391 ALA A CA 1
ATOM 3008 C C . ALA A 1 391 ? 13.217 8.528 -5.349 1.00 96.50 391 ALA A C 1
ATOM 3010 O O . ALA A 1 391 ? 14.000 8.804 -4.438 1.00 96.50 391 ALA A O 1
ATOM 3011 N N . LYS A 1 392 ? 12.314 9.406 -5.794 1.00 94.62 392 LYS A N 1
ATOM 3012 C CA . LYS A 1 392 ? 12.196 10.796 -5.322 1.00 94.62 392 LYS A CA 1
ATOM 3013 C C . LYS A 1 392 ? 10.937 10.967 -4.481 1.00 94.62 392 LYS A C 1
ATOM 3015 O O . LYS A 1 392 ? 9.847 10.617 -4.920 1.00 94.62 392 LYS A O 1
ATOM 3020 N N . SER A 1 393 ? 11.058 11.546 -3.288 1.00 93.12 393 SER A N 1
ATOM 3021 C CA . SER A 1 393 ? 9.885 11.956 -2.511 1.00 93.12 393 SER A CA 1
ATOM 3022 C C . SER A 1 393 ? 9.224 13.175 -3.153 1.00 93.12 393 SER A C 1
ATOM 3024 O O . SER A 1 393 ? 9.921 14.112 -3.545 1.00 93.12 393 SER A O 1
ATOM 3026 N N . ALA A 1 394 ? 7.895 13.203 -3.192 1.00 87.75 394 ALA A N 1
ATOM 3027 C CA . ALA A 1 394 ? 7.123 14.362 -3.633 1.00 87.75 394 ALA A CA 1
ATOM 3028 C C . ALA A 1 394 ? 6.002 14.690 -2.630 1.00 87.75 394 ALA A C 1
ATOM 3030 O O . ALA A 1 394 ? 5.689 13.886 -1.748 1.00 87.75 394 ALA A O 1
ATOM 3031 N N . SER A 1 395 ? 5.411 15.881 -2.746 1.00 79.25 395 SER A N 1
ATOM 3032 C CA . SER A 1 395 ? 4.227 16.282 -1.970 1.00 79.25 395 SER A CA 1
ATOM 3033 C C . SER A 1 395 ? 2.919 15.756 -2.572 1.00 79.25 395 SER A C 1
ATOM 3035 O O . SER A 1 395 ? 1.945 15.564 -1.847 1.00 79.25 395 SER A O 1
ATOM 3037 N N . SER A 1 396 ? 2.895 15.503 -3.882 1.00 79.31 396 SER A N 1
ATOM 3038 C CA . SER A 1 396 ? 1.755 14.979 -4.637 1.00 79.31 396 SER A CA 1
ATOM 3039 C C . SER A 1 396 ? 2.224 14.146 -5.836 1.00 79.31 396 SER A C 1
ATOM 3041 O O . SER A 1 396 ? 3.410 14.141 -6.171 1.00 79.31 396 SER A O 1
ATOM 3043 N N . GLY A 1 397 ? 1.281 13.434 -6.458 1.00 78.25 397 GLY A N 1
ATOM 3044 C CA . GLY A 1 397 ? 1.512 12.581 -7.626 1.00 78.25 397 GLY A CA 1
ATOM 3045 C C . GLY A 1 397 ? 2.060 11.186 -7.307 1.00 78.25 397 GLY A C 1
ATOM 3046 O O . GLY A 1 397 ? 2.586 10.926 -6.220 1.00 78.25 397 GLY A O 1
ATOM 3047 N N . CYS A 1 398 ? 1.920 10.300 -8.282 1.00 84.12 398 CYS A N 1
ATOM 3048 C CA . CYS A 1 398 ? 2.651 9.051 -8.435 1.00 84.12 398 CYS A CA 1
ATOM 3049 C C . CYS A 1 398 ? 2.955 8.962 -9.929 1.00 84.12 398 CYS A C 1
ATOM 3051 O O . CYS A 1 398 ? 2.031 9.082 -10.725 1.00 84.12 398 CYS A O 1
ATOM 3053 N N . SER A 1 399 ? 4.230 8.972 -10.309 1.00 85.44 399 SER A N 1
ATOM 3054 C CA . SER A 1 399 ? 4.610 8.953 -11.725 1.00 85.44 399 SER A CA 1
ATOM 3055 C C . SER A 1 399 ? 6.063 8.547 -11.913 1.00 85.44 399 SER A C 1
ATOM 3057 O O . SER A 1 399 ? 6.889 8.697 -11.004 1.00 85.44 399 SER A O 1
ATOM 3059 N N . ALA A 1 400 ? 6.409 8.103 -13.117 1.00 89.31 400 ALA A N 1
ATOM 3060 C CA . ALA A 1 400 ? 7.769 7.740 -13.462 1.00 89.31 400 ALA A CA 1
ATOM 3061 C C . ALA A 1 400 ? 8.175 8.150 -14.877 1.00 89.31 400 ALA A C 1
ATOM 3063 O O . ALA A 1 400 ? 7.360 8.419 -15.753 1.00 89.31 400 ALA A O 1
ATOM 3064 N N . THR A 1 401 ? 9.489 8.205 -15.091 1.00 89.94 401 THR A N 1
ATOM 3065 C CA . THR A 1 401 ? 10.079 8.295 -16.429 1.00 89.94 401 THR A CA 1
ATOM 3066 C C . THR A 1 401 ? 9.866 6.981 -17.176 1.00 89.94 401 THR A C 1
ATOM 3068 O O . THR A 1 401 ? 10.114 5.926 -16.604 1.00 89.94 401 THR A O 1
ATOM 3071 N N . LEU A 1 402 ? 9.504 7.031 -18.458 1.00 85.00 402 LEU A N 1
ATOM 3072 C CA . LEU A 1 402 ? 9.335 5.831 -19.277 1.00 85.00 402 LEU A CA 1
ATOM 3073 C C . LEU A 1 402 ? 10.684 5.255 -19.759 1.00 85.00 402 LEU A C 1
ATOM 3075 O O . LEU A 1 402 ? 11.334 5.800 -20.653 1.00 85.00 402 LEU A O 1
ATOM 3079 N N . GLY A 1 403 ? 11.091 4.117 -19.192 1.00 84.75 403 GLY A N 1
ATOM 3080 C CA . GLY A 1 403 ? 12.326 3.400 -19.531 1.00 84.75 403 GLY A CA 1
ATOM 3081 C C . GLY A 1 403 ? 13.619 4.093 -19.079 1.00 84.75 403 GLY A C 1
ATOM 3082 O O . GLY A 1 403 ? 13.606 5.123 -18.404 1.00 84.75 403 GLY A O 1
ATOM 3083 N N . LYS A 1 404 ? 14.767 3.517 -19.461 1.00 86.25 404 LYS A N 1
ATOM 3084 C CA . LYS A 1 404 ? 16.140 3.970 -19.166 1.00 86.25 404 LYS A CA 1
ATOM 3085 C C . LYS A 1 404 ? 16.518 5.190 -20.011 1.00 86.25 404 LYS A C 1
ATOM 3087 O O . LYS A 1 404 ? 16.666 5.085 -21.227 1.00 86.25 404 LYS A O 1
ATOM 3092 N N . THR A 1 405 ? 16.799 6.330 -19.379 1.00 87.25 405 THR A N 1
ATOM 3093 C CA . THR A 1 405 ? 17.371 7.505 -20.075 1.00 87.25 405 THR A CA 1
ATOM 3094 C C . THR A 1 405 ? 18.879 7.635 -19.839 1.00 87.25 405 THR A C 1
ATOM 3096 O O . THR A 1 405 ? 19.443 6.922 -19.012 1.00 87.25 405 THR A O 1
ATOM 3099 N N . ASN A 1 406 ? 19.558 8.549 -20.542 1.00 85.00 406 ASN A N 1
ATOM 3100 C CA . ASN A 1 406 ? 21.000 8.779 -20.364 1.00 85.00 406 ASN A CA 1
ATOM 3101 C C . ASN A 1 406 ? 21.368 9.301 -18.963 1.00 85.00 406 ASN A C 1
ATOM 3103 O O . ASN A 1 406 ? 22.460 9.006 -18.480 1.00 85.00 406 ASN A O 1
ATOM 3107 N N . SER A 1 407 ? 20.477 10.062 -18.317 1.00 82.81 407 SER A N 1
ATOM 3108 C CA . SER A 1 407 ? 20.680 10.630 -16.973 1.00 82.81 407 SER A CA 1
ATOM 3109 C C . SER A 1 407 ? 20.071 9.772 -15.855 1.00 82.81 407 SER A C 1
ATOM 3111 O O . SER A 1 407 ? 20.070 10.182 -14.687 1.00 82.81 407 SER A O 1
ATOM 3113 N N . GLY A 1 408 ? 19.547 8.593 -16.209 1.00 86.62 408 GLY A N 1
ATOM 3114 C CA . GLY A 1 408 ? 18.745 7.757 -15.326 1.00 86.62 408 GLY A CA 1
ATOM 3115 C C . GLY A 1 408 ? 17.241 7.983 -15.465 1.00 86.62 408 GLY A C 1
ATOM 3116 O O . GLY A 1 408 ? 16.779 8.787 -16.270 1.00 86.62 408 GLY A O 1
ATOM 3117 N N . SER A 1 409 ? 16.469 7.264 -14.668 1.00 92.25 409 SER A N 1
ATOM 3118 C CA . SER A 1 409 ? 15.002 7.333 -14.665 1.00 92.25 409 SER A CA 1
ATOM 3119 C C . SER A 1 409 ? 14.545 7.736 -13.275 1.00 92.25 409 SER A C 1
ATOM 3121 O O . SER A 1 409 ? 15.273 7.517 -12.311 1.00 92.25 409 SER A O 1
ATOM 3123 N N . THR A 1 410 ? 13.377 8.353 -13.138 1.00 94.19 410 THR A N 1
ATOM 3124 C CA . THR A 1 410 ? 12.862 8.776 -11.828 1.00 94.19 410 THR A CA 1
ATOM 3125 C C . THR A 1 410 ? 11.519 8.125 -11.559 1.00 94.19 410 THR A C 1
ATOM 3127 O O . THR A 1 410 ? 10.696 8.075 -12.460 1.00 94.19 410 THR A O 1
ATOM 3130 N N . VAL A 1 411 ? 11.301 7.681 -10.322 1.00 94.38 411 VAL A N 1
ATOM 3131 C CA . VAL A 1 411 ? 9.993 7.320 -9.761 1.00 94.38 411 VAL A CA 1
ATOM 3132 C C . VAL A 1 411 ? 9.667 8.360 -8.689 1.00 94.38 411 VAL A C 1
ATOM 3134 O O . VAL A 1 411 ? 10.364 8.460 -7.674 1.00 94.38 411 VAL A O 1
ATOM 3137 N N . LYS A 1 412 ? 8.645 9.182 -8.933 1.00 93.75 412 LYS A N 1
ATOM 3138 C CA . LYS A 1 412 ? 8.145 10.211 -8.016 1.00 93.75 412 LYS A CA 1
ATOM 3139 C C . LYS A 1 412 ? 7.110 9.583 -7.078 1.00 93.75 412 LYS A C 1
ATOM 3141 O O . LYS A 1 412 ? 6.033 9.181 -7.495 1.00 93.75 412 LYS A O 1
ATOM 3146 N N . MET A 1 413 ? 7.431 9.545 -5.790 1.00 92.69 413 MET A N 1
ATOM 3147 C CA . MET A 1 413 ? 6.624 8.936 -4.733 1.00 92.69 413 MET A CA 1
ATOM 3148 C C . MET A 1 413 ? 5.947 10.018 -3.886 1.00 92.69 413 MET A C 1
ATOM 3150 O O . MET A 1 413 ? 6.409 10.351 -2.787 1.00 92.69 413 MET A O 1
ATOM 3154 N N . GLY A 1 414 ? 4.874 10.611 -4.405 1.00 87.94 414 GLY A N 1
ATOM 3155 C CA . GLY A 1 414 ? 4.073 11.603 -3.691 1.00 87.94 414 GLY A CA 1
ATOM 3156 C C . GLY A 1 414 ? 3.095 10.945 -2.732 1.00 87.94 414 GLY A C 1
ATOM 3157 O O . GLY A 1 414 ? 3.445 10.690 -1.579 1.00 87.94 414 GLY A O 1
ATOM 3158 N N . TRP A 1 415 ? 1.884 10.654 -3.212 1.00 81.94 415 TRP A N 1
ATOM 3159 C CA . TRP A 1 415 ? 0.860 9.957 -2.424 1.00 81.94 415 TRP A CA 1
ATOM 3160 C C . TRP A 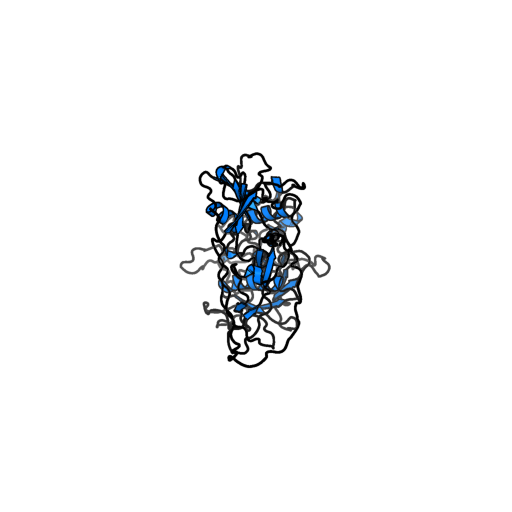1 415 ? 1.097 8.441 -2.347 1.00 81.94 415 TRP A C 1
ATOM 3162 O O . TRP A 1 415 ? 0.652 7.808 -1.390 1.00 81.94 415 TRP A O 1
ATOM 3172 N N . CYS A 1 416 ? 1.825 7.858 -3.306 1.00 84.88 416 CYS A N 1
ATOM 3173 C CA . CYS A 1 416 ? 2.220 6.448 -3.313 1.00 84.88 416 CYS A CA 1
ATOM 3174 C C . CYS A 1 416 ? 3.504 6.239 -2.494 1.00 84.88 416 CYS A C 1
ATOM 3176 O O . CYS A 1 416 ? 4.602 6.054 -3.012 1.00 84.88 416 CYS A O 1
ATOM 3178 N N . ASN A 1 417 ? 3.387 6.377 -1.174 1.00 87.75 417 ASN A N 1
ATOM 3179 C CA . ASN A 1 417 ? 4.541 6.519 -0.281 1.00 87.75 417 ASN A CA 1
ATOM 3180 C C . ASN A 1 417 ? 4.551 5.550 0.911 1.00 87.75 417 ASN A C 1
ATOM 3182 O O . ASN A 1 417 ? 5.356 5.715 1.823 1.00 87.75 417 ASN A O 1
ATOM 3186 N N . SER A 1 418 ? 3.680 4.545 0.911 1.00 86.88 418 SER A N 1
ATOM 3187 C CA . SER A 1 418 ? 3.533 3.581 2.002 1.00 86.88 418 SER A CA 1
ATOM 3188 C C . SER A 1 418 ? 3.324 2.167 1.466 1.00 86.88 418 SER A C 1
ATOM 3190 O O . SER A 1 418 ? 3.043 1.978 0.281 1.00 86.88 418 SER A O 1
ATOM 3192 N N . ILE A 1 419 ? 3.451 1.158 2.336 1.00 84.81 419 ILE A N 1
ATOM 3193 C CA . ILE A 1 419 ? 3.309 -0.249 1.931 1.00 84.81 419 ILE A CA 1
ATOM 3194 C C . ILE A 1 419 ? 1.931 -0.544 1.324 1.00 84.81 419 ILE A C 1
ATOM 3196 O O . ILE A 1 419 ? 1.827 -1.332 0.392 1.00 84.81 419 ILE A O 1
ATOM 3200 N N . THR A 1 420 ? 0.888 0.165 1.768 1.00 78.06 420 THR A N 1
ATOM 3201 C CA . THR A 1 420 ? -0.473 0.035 1.225 1.00 78.06 420 THR A CA 1
ATOM 3202 C C . THR A 1 420 ? -0.603 0.577 -0.199 1.00 78.06 420 THR A C 1
ATOM 3204 O O . THR A 1 420 ? -1.627 0.372 -0.840 1.00 78.06 420 THR A O 1
ATOM 3207 N N . LYS A 1 421 ? 0.426 1.273 -0.700 1.00 81.75 421 LYS A N 1
ATOM 3208 C CA . LYS A 1 421 ? 0.544 1.798 -2.067 1.00 81.75 421 LYS A CA 1
ATOM 3209 C C . LYS A 1 421 ? 1.658 1.119 -2.863 1.00 81.75 421 LYS A C 1
ATOM 3211 O O . LYS A 1 421 ? 2.047 1.626 -3.913 1.00 81.75 421 LYS A O 1
ATOM 3216 N N . LYS A 1 422 ? 2.186 -0.020 -2.393 1.00 85.56 422 LYS A N 1
ATOM 3217 C CA . LYS A 1 422 ? 3.269 -0.734 -3.086 1.00 85.56 422 LYS A CA 1
ATOM 3218 C C . LYS A 1 422 ? 2.892 -1.136 -4.515 1.00 85.56 422 LYS A C 1
ATOM 3220 O O . LYS A 1 422 ? 3.768 -1.113 -5.364 1.00 85.56 422 LYS A O 1
ATOM 3225 N N . GLY A 1 423 ? 1.617 -1.446 -4.781 1.00 83.62 423 GLY A N 1
ATOM 3226 C CA . GLY A 1 423 ? 1.119 -1.756 -6.126 1.00 83.62 423 GLY A CA 1
ATOM 3227 C C . GLY A 1 423 ? 1.293 -0.577 -7.083 1.00 83.62 423 GLY A C 1
ATOM 3228 O O . GLY A 1 423 ? 1.886 -0.739 -8.142 1.00 83.62 423 GLY A O 1
ATOM 3229 N N . ASN A 1 424 ? 0.913 0.634 -6.657 1.00 83.81 424 ASN A N 1
ATOM 3230 C CA . ASN A 1 424 ? 1.161 1.857 -7.430 1.00 83.81 424 ASN A CA 1
ATOM 3231 C C . ASN A 1 424 ? 2.664 2.109 -7.613 1.00 83.81 424 ASN A C 1
ATOM 3233 O O . ASN A 1 424 ? 3.114 2.433 -8.700 1.00 83.81 424 ASN A O 1
ATOM 3237 N N . ILE A 1 425 ? 3.484 1.886 -6.583 1.00 91.06 425 ILE A N 1
ATOM 3238 C CA . ILE A 1 425 ? 4.941 2.028 -6.731 1.00 91.06 425 ILE A CA 1
ATOM 3239 C C . ILE A 1 425 ? 5.502 0.975 -7.707 1.00 91.06 425 ILE A C 1
ATOM 3241 O O . ILE A 1 425 ? 6.413 1.274 -8.475 1.00 91.06 425 ILE A O 1
ATOM 3245 N N . ALA A 1 426 ? 4.971 -0.250 -7.705 1.00 92.50 426 ALA A N 1
ATOM 3246 C CA . ALA A 1 426 ? 5.369 -1.313 -8.624 1.00 92.50 426 ALA A CA 1
ATOM 3247 C C . ALA A 1 426 ? 4.965 -0.990 -10.069 1.00 92.50 426 ALA A C 1
ATOM 3249 O O . ALA A 1 426 ? 5.753 -1.259 -10.977 1.00 92.50 426 ALA A O 1
ATOM 3250 N N . HIS A 1 427 ? 3.800 -0.369 -10.265 1.00 87.56 427 HIS A N 1
ATOM 3251 C CA . HIS A 1 427 ? 3.349 0.203 -11.535 1.00 87.56 427 HIS A CA 1
ATOM 3252 C C . HIS A 1 427 ? 4.334 1.256 -12.055 1.00 87.56 427 HIS A C 1
ATOM 3254 O O . HIS A 1 427 ? 4.843 1.125 -13.167 1.00 87.56 427 HIS A O 1
ATOM 3260 N N . GLU A 1 428 ? 4.727 2.214 -11.210 1.00 91.81 428 GLU A N 1
ATOM 3261 C CA . GLU A 1 428 ? 5.729 3.225 -11.575 1.00 91.81 428 GLU A CA 1
ATOM 3262 C C . GLU A 1 428 ? 7.110 2.634 -11.880 1.00 91.81 428 GLU A C 1
ATOM 3264 O O . GLU A 1 428 ? 7.822 3.087 -12.779 1.00 91.81 428 GLU A O 1
ATOM 3269 N N . ILE A 1 429 ? 7.508 1.588 -11.154 1.00 94.06 429 ILE A N 1
ATOM 3270 C CA . ILE A 1 429 ? 8.713 0.824 -11.485 1.00 94.06 429 ILE A CA 1
ATOM 3271 C C . ILE A 1 429 ? 8.562 0.169 -12.870 1.00 94.06 429 ILE A C 1
ATOM 3273 O O . ILE A 1 429 ? 9.517 0.176 -13.644 1.00 94.06 429 ILE A O 1
ATOM 3277 N N . GLY A 1 430 ? 7.373 -0.330 -13.223 1.00 89.88 430 GLY A N 1
ATOM 3278 C CA . GLY A 1 430 ? 7.043 -0.830 -14.563 1.00 89.88 430 GLY A CA 1
ATOM 3279 C C . GLY A 1 430 ? 7.271 0.215 -15.657 1.00 89.88 430 GLY A C 1
ATOM 3280 O O . GLY A 1 430 ? 7.968 -0.059 -16.640 1.00 89.88 430 GLY A O 1
ATOM 3281 N N . HIS A 1 431 ? 6.785 1.440 -15.453 1.00 87.94 431 HIS A N 1
ATOM 3282 C CA . HIS A 1 431 ? 7.082 2.571 -16.336 1.00 87.94 431 HIS A CA 1
ATOM 3283 C C . HIS A 1 431 ? 8.585 2.834 -16.446 1.00 87.94 431 HIS A C 1
ATOM 3285 O O . HIS A 1 431 ? 9.117 2.898 -17.556 1.00 87.94 431 HIS A O 1
ATOM 3291 N N . ALA A 1 432 ? 9.307 2.875 -15.323 1.00 90.38 432 ALA A N 1
ATOM 3292 C CA . ALA A 1 432 ? 10.760 3.056 -15.305 1.00 90.38 432 ALA A CA 1
ATOM 3293 C C . ALA A 1 432 ? 11.538 1.952 -16.038 1.00 90.38 432 ALA A C 1
ATOM 3295 O O . ALA A 1 432 ? 12.664 2.184 -16.492 1.00 90.38 432 ALA A O 1
ATOM 3296 N N . MET A 1 433 ? 10.951 0.765 -16.190 1.00 88.06 433 MET A N 1
ATOM 3297 C CA . MET A 1 433 ? 11.505 -0.332 -16.985 1.00 88.06 433 MET A CA 1
ATOM 3298 C C . MET A 1 433 ? 11.122 -0.272 -18.467 1.00 88.06 433 MET A C 1
ATOM 3300 O O . MET A 1 433 ? 11.783 -0.916 -19.279 1.00 88.06 433 MET A O 1
ATOM 3304 N N . GLY A 1 434 ? 10.136 0.551 -18.828 1.00 81.06 434 GLY A N 1
ATOM 3305 C CA . GLY A 1 434 ? 9.741 0.821 -20.209 1.00 81.06 434 GLY A CA 1
ATOM 3306 C C . GLY A 1 434 ? 8.368 0.283 -20.601 1.00 81.06 434 GLY A C 1
ATOM 3307 O O . GLY A 1 434 ? 8.112 0.166 -21.797 1.00 81.06 434 GLY A O 1
ATOM 3308 N N . ALA A 1 435 ? 7.497 -0.041 -19.641 1.00 80.00 435 ALA A N 1
ATOM 3309 C CA . ALA A 1 435 ? 6.117 -0.423 -19.920 1.00 80.00 435 ALA A CA 1
ATOM 3310 C C . ALA A 1 435 ? 5.204 0.810 -20.048 1.00 80.00 435 ALA A C 1
ATOM 3312 O O . ALA A 1 435 ? 5.257 1.711 -19.215 1.00 80.00 435 ALA A O 1
ATOM 3313 N N . HIS A 1 436 ? 4.351 0.838 -21.073 1.00 78.94 436 HIS A N 1
ATOM 3314 C CA . HIS A 1 436 ? 3.235 1.787 -21.170 1.00 78.94 436 HIS A CA 1
ATOM 3315 C C . HIS A 1 436 ? 2.031 1.285 -20.370 1.00 78.94 436 HIS A C 1
ATOM 3317 O O . HIS A 1 436 ? 1.924 0.095 -20.065 1.00 78.94 436 HIS A O 1
ATOM 3323 N N . HIS A 1 437 ? 1.074 2.176 -20.122 1.00 82.38 437 HIS A N 1
ATOM 3324 C CA . HIS A 1 437 ? -0.259 1.751 -19.724 1.00 82.38 437 HIS A CA 1
ATOM 3325 C C . HIS A 1 437 ? -0.872 0.780 -20.744 1.00 82.38 437 HIS A C 1
ATOM 3327 O O . HIS A 1 437 ? -0.843 1.028 -21.952 1.00 82.38 437 HIS A O 1
ATOM 3333 N N . THR A 1 438 ? -1.480 -0.304 -20.260 1.00 80.75 438 THR A N 1
ATOM 3334 C CA . THR A 1 438 ? -1.994 -1.394 -21.105 1.00 80.75 438 THR A CA 1
ATOM 3335 C C . THR A 1 438 ? -3.036 -0.929 -22.126 1.00 80.75 438 THR A C 1
ATOM 3337 O O . THR A 1 438 ? -3.050 -1.435 -23.246 1.00 80.75 438 THR A O 1
ATOM 3340 N N . MET A 1 439 ? -3.868 0.072 -21.803 1.00 79.25 439 MET A N 1
ATOM 3341 C CA . MET A 1 439 ? -4.860 0.600 -22.754 1.00 79.25 439 MET A CA 1
ATOM 3342 C C . MET A 1 439 ? -4.245 1.338 -23.949 1.00 79.25 439 MET A C 1
ATOM 3344 O O . MET A 1 439 ? -4.946 1.585 -24.923 1.00 79.25 439 MET A O 1
ATOM 3348 N N . LYS A 1 440 ? -2.949 1.674 -23.904 1.00 83.56 440 LYS A N 1
ATOM 3349 C CA . LYS A 1 440 ? -2.234 2.293 -25.028 1.00 83.56 440 LYS A CA 1
ATOM 3350 C C . LYS A 1 440 ? -1.718 1.274 -26.040 1.00 83.56 440 LYS A C 1
ATOM 3352 O O . LYS A 1 440 ? -1.075 1.671 -27.008 1.00 83.56 440 LYS A O 1
ATOM 3357 N N . ARG A 1 441 ? -1.965 -0.026 -25.852 1.00 81.88 441 ARG A N 1
ATOM 3358 C CA . ARG A 1 441 ? -1.691 -1.025 -26.891 1.00 81.88 441 ARG A CA 1
ATOM 3359 C C . ARG A 1 441 ? -2.413 -0.658 -28.189 1.00 81.88 441 ARG A C 1
ATOM 3361 O O . ARG A 1 441 ? -3.559 -0.215 -28.161 1.00 81.88 441 ARG A O 1
ATOM 3368 N N . ALA A 1 442 ? -1.759 -0.886 -29.324 1.00 82.44 442 ALA A N 1
ATOM 3369 C CA . ALA A 1 442 ? -2.344 -0.598 -30.633 1.00 82.44 442 ALA A CA 1
ATOM 3370 C C . ALA A 1 442 ? -3.614 -1.422 -30.922 1.00 82.44 442 ALA A C 1
ATOM 3372 O O . ALA A 1 442 ? -4.507 -0.932 -31.602 1.00 82.44 442 ALA A O 1
ATOM 3373 N N . ASP A 1 443 ? -3.734 -2.622 -30.342 1.00 80.12 443 ASP A N 1
ATOM 3374 C CA . ASP A 1 443 ? -4.912 -3.495 -30.441 1.00 80.12 443 ASP A CA 1
ATOM 3375 C C . ASP A 1 443 ? -5.948 -3.283 -29.315 1.00 80.12 443 ASP A C 1
ATOM 3377 O O . ASP A 1 443 ? -6.903 -4.052 -29.186 1.00 80.12 443 ASP A O 1
ATOM 3381 N N . ALA A 1 444 ? -5.777 -2.268 -28.458 1.00 84.75 444 ALA A N 1
ATOM 3382 C CA . ALA A 1 444 ? -6.700 -2.020 -27.353 1.00 84.75 444 ALA A CA 1
ATOM 3383 C C . ALA A 1 444 ? -8.017 -1.404 -27.840 1.00 84.75 444 ALA A C 1
ATOM 3385 O O . ALA A 1 444 ? -9.063 -2.031 -27.713 1.00 84.75 444 ALA A O 1
ATOM 3386 N N . GLY A 1 445 ? -7.979 -0.182 -28.379 1.00 84.56 445 GLY A N 1
ATOM 3387 C CA . GLY A 1 445 ? -9.180 0.550 -28.802 1.00 84.56 445 GLY A CA 1
ATOM 3388 C C . GLY A 1 445 ? -9.619 0.283 -30.244 1.00 84.56 445 GLY A C 1
ATOM 3389 O O . GLY A 1 445 ? -10.769 0.548 -30.591 1.00 84.56 445 GLY A O 1
ATOM 3390 N N . GLU A 1 446 ? -8.724 -0.245 -31.078 1.00 83.69 446 GLU A N 1
ATOM 3391 C CA . GLU A 1 446 ? -8.960 -0.509 -32.499 1.00 83.69 446 GLU A CA 1
ATOM 3392 C C . GLU A 1 446 ? -8.453 -1.904 -32.881 1.00 83.69 446 GLU A C 1
ATOM 3394 O O . GLU A 1 446 ? -7.635 -2.497 -32.178 1.00 83.69 446 GLU A O 1
ATOM 3399 N N . ALA A 1 447 ? -8.964 -2.449 -33.989 1.00 83.38 447 ALA A N 1
ATOM 3400 C CA . ALA A 1 447 ? -8.419 -3.679 -34.547 1.00 83.38 447 ALA A CA 1
ATOM 3401 C C . ALA A 1 447 ? -7.055 -3.383 -35.179 1.00 83.38 447 ALA A C 1
ATOM 3403 O O . ALA A 1 447 ? -6.946 -2.512 -36.043 1.00 83.38 447 ALA A O 1
ATOM 3404 N N . TYR A 1 448 ? -6.035 -4.135 -34.788 1.00 77.62 448 TYR A N 1
ATOM 3405 C CA . TYR A 1 448 ? -4.668 -3.947 -35.249 1.00 77.62 448 TYR A CA 1
ATOM 3406 C C . TYR A 1 448 ? -4.052 -5.298 -35.602 1.00 77.62 448 TYR A C 1
ATOM 3408 O O . TYR A 1 448 ? -4.002 -6.204 -34.773 1.00 77.62 448 TYR A O 1
ATOM 3416 N N . GLU A 1 449 ? -3.652 -5.450 -36.868 1.00 73.94 449 GLU A N 1
ATOM 3417 C CA . GLU A 1 449 ? -3.029 -6.665 -37.415 1.00 73.94 449 GLU A CA 1
ATOM 3418 C C . GLU A 1 449 ? -3.796 -7.974 -37.095 1.00 73.94 449 GLU A C 1
ATOM 3420 O O . GLU A 1 449 ? -3.223 -9.026 -36.832 1.00 73.94 449 GLU A O 1
ATOM 3425 N N . GLY A 1 450 ? -5.134 -7.924 -37.106 1.00 72.94 450 GLY A N 1
ATOM 3426 C CA . GLY A 1 450 ? -5.996 -9.086 -36.834 1.00 72.94 450 GLY A CA 1
ATOM 3427 C C . GLY A 1 450 ? -6.267 -9.372 -35.351 1.00 72.94 450 GLY A C 1
ATOM 3428 O O . GLY A 1 450 ? -7.004 -10.310 -35.048 1.00 72.94 450 GLY A O 1
ATOM 3429 N N . HIS A 1 451 ? -5.734 -8.552 -34.443 1.00 73.94 451 HIS A N 1
ATOM 3430 C CA . HIS A 1 451 ? -6.020 -8.572 -33.009 1.00 73.94 451 HIS A CA 1
ATOM 3431 C C . HIS A 1 451 ? -6.916 -7.396 -32.600 1.00 73.94 451 HIS A C 1
ATOM 3433 O O . HIS A 1 451 ? -6.973 -6.376 -33.288 1.00 73.94 451 HIS A O 1
ATOM 3439 N N . GLY A 1 452 ? -7.605 -7.535 -31.464 1.00 80.19 452 GLY A N 1
ATOM 3440 C CA . GLY A 1 452 ? -8.469 -6.490 -30.916 1.00 80.19 452 GLY A CA 1
ATOM 3441 C C . GLY A 1 452 ? -9.710 -6.171 -31.773 1.00 80.19 452 GLY A C 1
ATOM 3442 O O . GLY A 1 452 ? -10.024 -6.890 -32.727 1.00 80.19 452 GLY A O 1
ATOM 3443 N N . PRO A 1 453 ? -10.442 -5.094 -31.441 1.00 85.50 453 PRO A N 1
ATOM 3444 C CA . PRO A 1 453 ? -10.253 -4.271 -30.248 1.00 85.50 453 PRO A CA 1
ATOM 3445 C C . PRO A 1 453 ? -10.618 -5.045 -28.974 1.00 85.50 453 PRO A C 1
ATOM 3447 O O . PRO A 1 453 ? -11.602 -5.786 -28.947 1.00 85.50 453 PRO A O 1
ATOM 3450 N N . HIS A 1 454 ? -9.844 -4.854 -27.909 1.00 84.31 454 HIS A N 1
ATOM 3451 C CA . HIS A 1 454 ? -10.138 -5.427 -26.585 1.00 84.31 454 HIS A CA 1
ATOM 3452 C C . HIS A 1 454 ? -10.964 -4.486 -25.705 1.00 84.31 454 HIS A C 1
ATOM 3454 O O . HIS A 1 454 ? -11.626 -4.926 -24.769 1.00 84.31 454 HIS A O 1
ATOM 3460 N N . LEU A 1 455 ? -10.928 -3.189 -26.007 1.00 85.62 455 LEU A N 1
ATOM 3461 C CA . LEU A 1 455 ? -11.564 -2.117 -25.258 1.00 85.62 455 LEU A CA 1
ATOM 3462 C C . LEU A 1 455 ? -12.513 -1.329 -26.156 1.00 85.62 455 LEU A C 1
ATOM 3464 O O . LEU A 1 455 ? -12.236 -1.071 -27.326 1.00 85.62 455 LEU A O 1
ATOM 3468 N N . LYS A 1 456 ? -13.615 -0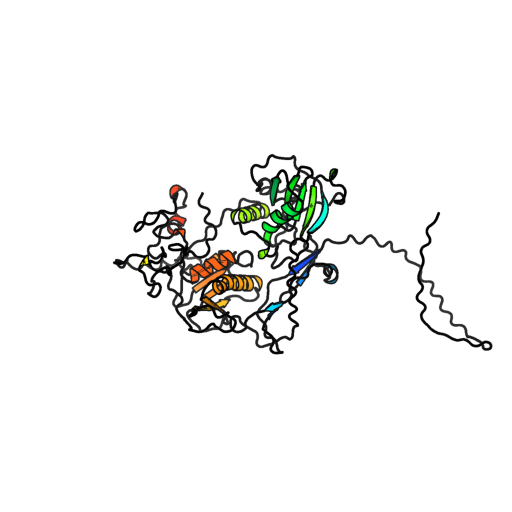.861 -25.569 1.00 88.88 456 LYS A N 1
ATOM 3469 C CA . LYS A 1 456 ? -14.472 0.156 -26.177 1.00 88.88 456 LYS A CA 1
ATOM 3470 C C . LYS A 1 456 ? -14.241 1.485 -25.469 1.00 88.88 456 LYS A C 1
ATOM 3472 O O . LYS A 1 456 ? -14.691 1.673 -24.343 1.00 88.88 456 LYS A O 1
ATOM 3477 N N . VAL A 1 457 ? -13.551 2.406 -26.135 1.00 83.69 457 VAL A N 1
ATOM 3478 C CA . VAL A 1 457 ? -13.274 3.741 -25.592 1.00 83.69 457 VAL A CA 1
ATOM 3479 C C . VAL A 1 457 ? -14.435 4.683 -25.919 1.00 83.69 457 VAL A C 1
ATOM 3481 O O . VAL A 1 457 ? -14.728 4.942 -27.086 1.00 83.69 457 VAL A O 1
ATOM 3484 N N . TYR A 1 458 ? -15.102 5.197 -24.886 1.00 89.50 458 TYR A N 1
ATOM 3485 C CA . TYR A 1 458 ? -16.155 6.211 -25.008 1.00 89.50 458 TYR A CA 1
ATOM 3486 C C . TYR A 1 458 ? -15.528 7.609 -24.991 1.00 89.50 458 TYR A C 1
ATOM 3488 O O . TYR A 1 458 ? -15.499 8.275 -23.957 1.00 89.50 458 TYR A O 1
ATOM 3496 N N . TRP A 1 459 ? -14.967 8.028 -26.127 1.00 86.62 459 TRP A N 1
ATOM 3497 C CA . TRP A 1 459 ? -14.204 9.276 -26.268 1.00 86.62 459 TRP A CA 1
ATOM 3498 C C . TRP A 1 459 ? -14.970 10.531 -25.840 1.00 86.62 459 TRP A C 1
ATOM 3500 O O . TRP A 1 459 ? -14.363 11.485 -25.365 1.00 86.62 459 TRP A O 1
ATOM 3510 N N . GLU A 1 460 ? -16.296 10.531 -25.958 1.00 90.69 460 GLU A N 1
ATOM 3511 C CA . GLU A 1 460 ? -17.166 11.612 -25.494 1.00 90.69 460 GLU A CA 1
ATOM 3512 C C . GLU A 1 460 ? -17.124 11.828 -23.973 1.00 90.69 460 GLU A C 1
ATOM 3514 O O . GLU A 1 460 ? -17.427 12.925 -23.503 1.00 90.69 460 GLU A O 1
ATOM 3519 N N . ASN A 1 461 ? -16.728 10.801 -23.216 1.00 88.44 461 ASN A N 1
ATOM 3520 C CA . ASN A 1 461 ? -16.575 10.849 -21.764 1.00 88.44 461 ASN A CA 1
ATOM 3521 C C . ASN A 1 461 ? -15.131 11.157 -21.337 1.00 88.44 461 ASN A C 1
ATOM 3523 O O . ASN A 1 461 ? -14.888 11.385 -20.154 1.00 88.44 461 ASN A O 1
ATOM 3527 N N . VAL A 1 462 ? -14.177 11.178 -22.274 1.00 80.62 462 VAL A N 1
ATOM 3528 C CA . VAL A 1 462 ? -12.769 11.473 -21.991 1.00 80.62 462 VAL A CA 1
ATOM 3529 C C . VAL A 1 462 ? -12.556 12.981 -22.081 1.00 80.62 462 VAL A C 1
ATOM 3531 O O . VAL A 1 462 ? -12.770 13.605 -23.121 1.00 80.62 462 VAL A O 1
ATOM 3534 N N . ALA A 1 463 ? -12.115 13.590 -20.980 1.00 80.12 463 ALA A N 1
ATOM 3535 C CA . ALA A 1 463 ? -11.767 15.005 -20.975 1.00 80.12 463 ALA A CA 1
ATOM 3536 C C . ALA A 1 463 ? -10.653 15.289 -21.999 1.00 80.12 463 ALA A C 1
ATOM 3538 O O . ALA A 1 463 ? -9.711 14.513 -22.145 1.00 80.12 463 ALA A O 1
ATOM 3539 N N . SER A 1 464 ? -10.722 16.428 -22.692 1.00 82.69 464 SER A N 1
ATOM 3540 C CA . SER A 1 464 ? -9.803 16.737 -23.800 1.00 82.69 464 SER A CA 1
ATOM 3541 C C . SER A 1 464 ? -8.320 16.705 -23.410 1.00 82.69 464 SER A C 1
ATOM 3543 O O . SER A 1 464 ? -7.486 16.319 -24.225 1.00 82.69 464 SER A O 1
ATOM 3545 N N . SER A 1 465 ? -7.987 17.054 -22.163 1.00 78.19 465 SER A N 1
ATOM 3546 C CA . SER A 1 465 ? -6.621 16.990 -21.626 1.00 78.19 465 SER A CA 1
ATOM 3547 C C . SER A 1 465 ? -6.104 15.569 -21.377 1.00 78.19 465 SER A C 1
ATOM 3549 O O . SER A 1 465 ? -4.916 15.411 -21.123 1.00 78.19 465 SER A O 1
ATOM 3551 N N . TRP A 1 466 ? -6.975 14.560 -21.432 1.00 75.88 466 TRP A N 1
ATOM 3552 C CA . TRP A 1 466 ? -6.668 13.156 -21.153 1.00 75.88 466 TRP A CA 1
ATOM 3553 C C . TRP A 1 466 ? -6.662 12.275 -22.398 1.00 75.88 466 TRP A C 1
ATOM 3555 O O . TRP A 1 466 ? -6.211 11.138 -22.331 1.00 75.88 466 TRP A O 1
ATOM 3565 N N . VAL A 1 467 ? -7.108 12.781 -23.551 1.00 81.44 467 VAL A N 1
ATOM 3566 C CA . VAL A 1 467 ? -7.209 11.999 -24.797 1.00 81.44 467 VAL A CA 1
ATOM 3567 C C . VAL A 1 467 ? -5.896 11.280 -25.129 1.00 81.44 467 VAL A C 1
ATOM 3569 O O . VAL A 1 467 ? -5.916 10.095 -25.450 1.00 81.44 467 VAL A O 1
ATOM 3572 N N . ASN A 1 468 ? -4.752 11.946 -24.954 1.00 80.75 468 ASN A N 1
ATOM 3573 C CA . ASN A 1 468 ? -3.424 11.378 -25.215 1.00 80.75 468 ASN A CA 1
ATOM 3574 C C . ASN A 1 468 ? -3.033 10.202 -24.295 1.00 80.75 468 ASN A C 1
ATOM 3576 O O . ASN A 1 468 ? -2.135 9.430 -24.639 1.00 80.75 468 ASN A O 1
ATOM 3580 N N . GLN A 1 469 ? -3.671 10.063 -23.131 1.00 77.69 469 GLN A N 1
ATOM 3581 C CA . GLN A 1 469 ? -3.461 8.935 -22.222 1.00 77.69 469 GLN A CA 1
ATOM 3582 C C . GLN A 1 469 ? -4.174 7.669 -22.710 1.00 77.69 469 GLN A C 1
ATOM 3584 O O . GLN A 1 469 ? -3.711 6.570 -22.420 1.00 77.69 469 GLN A O 1
ATOM 3589 N N . TYR A 1 470 ? -5.234 7.819 -23.511 1.00 80.00 470 TYR A N 1
ATOM 3590 C CA . TYR A 1 470 ? -6.006 6.715 -24.093 1.00 80.00 470 TYR A CA 1
ATOM 3591 C C . TYR A 1 470 ? -5.665 6.449 -25.563 1.00 80.00 470 TYR A C 1
ATOM 3593 O O . TYR A 1 470 ? -5.995 5.387 -26.085 1.00 80.00 470 TYR A O 1
ATOM 3601 N N . THR A 1 471 ? -5.020 7.395 -26.253 1.00 85.12 471 THR A N 1
ATOM 3602 C CA . THR A 1 471 ? -4.539 7.180 -27.622 1.00 85.12 471 THR A CA 1
ATOM 3603 C C . THR A 1 471 ? -3.500 6.059 -27.653 1.00 85.12 471 THR A C 1
ATOM 3605 O O . THR A 1 471 ? -2.552 6.048 -26.861 1.00 85.12 471 THR A O 1
ATOM 3608 N N . ALA A 1 472 ? -3.680 5.130 -28.593 1.00 83.38 472 ALA A N 1
ATOM 3609 C CA . ALA A 1 472 ? -2.751 4.039 -28.838 1.00 83.38 472 ALA A CA 1
ATOM 3610 C C . ALA A 1 472 ? -1.330 4.553 -29.117 1.00 83.38 472 ALA A C 1
ATOM 3612 O O . ALA A 1 472 ? -1.133 5.561 -29.793 1.00 83.38 472 ALA A O 1
ATOM 3613 N N . ALA A 1 473 ? -0.337 3.825 -28.617 1.00 76.62 473 ALA A N 1
ATOM 3614 C CA . ALA A 1 473 ? 1.071 4.045 -28.895 1.00 76.62 473 ALA A CA 1
ATOM 3615 C C . ALA A 1 473 ? 1.590 2.894 -29.767 1.00 76.62 473 ALA A C 1
ATOM 3617 O O . ALA A 1 473 ? 1.589 1.740 -29.347 1.00 76.62 473 ALA A O 1
ATOM 3618 N N . GLU A 1 474 ? 2.093 3.193 -30.967 1.00 69.31 474 GLU A N 1
ATOM 3619 C CA . GLU A 1 474 ? 2.564 2.180 -31.938 1.00 69.31 474 GLU A CA 1
ATOM 3620 C C . GLU A 1 474 ? 3.723 1.302 -31.410 1.00 69.31 474 GLU A C 1
ATOM 3622 O O . GLU A 1 474 ? 3.963 0.176 -31.865 1.00 69.31 474 GLU A O 1
ATOM 3627 N N . LYS A 1 475 ? 4.462 1.821 -30.423 1.00 68.31 475 LYS A N 1
ATOM 3628 C CA . LYS A 1 475 ? 5.577 1.140 -29.743 1.00 68.31 475 LYS A CA 1
ATOM 3629 C C . LYS A 1 475 ? 5.156 0.389 -28.482 1.00 68.31 475 LYS A C 1
ATOM 3631 O O . LYS A 1 475 ? 6.005 -0.210 -27.831 1.00 68.31 475 LYS A O 1
ATOM 3636 N N . ALA A 1 476 ? 3.876 0.424 -28.114 1.00 72.31 476 ALA A N 1
ATOM 3637 C CA . ALA A 1 476 ? 3.386 -0.420 -27.040 1.00 72.31 476 ALA A CA 1
ATOM 3638 C C . ALA A 1 476 ? 3.520 -1.895 -27.443 1.00 72.31 476 ALA A C 1
ATOM 3640 O O . ALA A 1 476 ? 3.219 -2.284 -28.575 1.00 72.31 476 ALA A O 1
ATOM 3641 N N . TYR A 1 477 ? 3.976 -2.710 -26.498 1.00 70.50 477 TYR A N 1
ATOM 3642 C CA . TYR A 1 477 ? 4.075 -4.149 -26.676 1.00 70.50 477 TYR A CA 1
ATOM 3643 C C . TYR A 1 477 ? 2.677 -4.751 -26.868 1.00 70.50 477 TYR A C 1
ATOM 3645 O O . TYR A 1 477 ? 1.820 -4.608 -25.999 1.00 70.50 477 TYR A O 1
ATOM 3653 N N . VAL A 1 478 ? 2.448 -5.431 -27.994 1.00 69.69 478 VAL A N 1
ATOM 3654 C CA . VAL A 1 478 ? 1.172 -6.110 -28.306 1.00 69.69 478 VAL A CA 1
ATOM 3655 C C . VAL A 1 478 ? 1.284 -7.641 -28.248 1.00 69.69 478 VAL A C 1
ATOM 3657 O O . VAL A 1 478 ? 0.326 -8.336 -28.570 1.00 69.69 478 VAL A O 1
ATOM 3660 N N . GLY A 1 479 ? 2.434 -8.172 -27.817 1.00 61.72 479 GLY A N 1
ATOM 3661 C CA . GLY A 1 479 ? 2.735 -9.608 -27.779 1.00 61.72 479 GLY A CA 1
ATOM 3662 C C . GLY A 1 479 ? 3.985 -9.981 -28.582 1.00 61.72 479 GLY A C 1
ATOM 3663 O O . GLY A 1 479 ? 4.557 -9.137 -29.271 1.00 61.72 479 GLY A O 1
ATOM 3664 N N . SER A 1 480 ? 4.398 -11.246 -28.488 1.00 56.03 480 SER A N 1
ATOM 3665 C CA . SER A 1 480 ? 5.531 -11.844 -29.206 1.00 56.03 480 SER A CA 1
ATOM 3666 C C . SER A 1 480 ? 5.043 -13.064 -29.993 1.00 56.03 480 SER A C 1
ATOM 3668 O O . SER A 1 480 ? 4.153 -13.786 -29.554 1.00 56.03 480 SER A O 1
ATOM 3670 N N . ALA A 1 481 ? 5.617 -13.315 -31.174 1.00 48.91 481 ALA A N 1
ATOM 3671 C CA . ALA A 1 481 ? 5.284 -14.484 -31.995 1.00 48.91 481 ALA A CA 1
ATOM 3672 C C . ALA A 1 481 ? 5.887 -15.792 -31.461 1.00 48.91 481 ALA A C 1
ATOM 3674 O O . ALA A 1 481 ? 5.561 -16.874 -31.950 1.00 48.91 481 ALA A O 1
ATOM 3675 N N . LYS A 1 482 ? 6.802 -15.700 -30.491 1.00 52.34 482 LYS A N 1
ATOM 3676 C CA . LYS A 1 482 ? 7.508 -16.832 -29.882 1.00 52.34 482 LYS A CA 1
ATOM 3677 C C . LYS A 1 482 ? 7.459 -16.728 -28.365 1.00 52.34 482 LYS A C 1
ATOM 3679 O O . LYS A 1 482 ? 8.494 -16.645 -27.708 1.00 52.34 482 LYS A O 1
ATOM 3684 N N . ASP A 1 483 ? 6.256 -16.736 -27.820 1.00 51.06 483 ASP A N 1
ATOM 3685 C CA . ASP A 1 483 ? 6.080 -17.105 -26.421 1.00 51.06 483 ASP A CA 1
ATOM 3686 C C . ASP A 1 483 ? 6.351 -18.621 -26.350 1.00 51.06 483 ASP A C 1
ATOM 3688 O O . ASP A 1 483 ? 5.868 -19.378 -27.195 1.00 51.06 483 ASP A O 1
ATOM 3692 N N . LEU A 1 484 ? 7.281 -19.036 -25.482 1.00 45.28 484 LEU A N 1
ATOM 3693 C CA . LEU A 1 484 ? 7.897 -20.374 -25.469 1.00 45.28 484 LEU A CA 1
ATOM 3694 C C . LEU A 1 484 ? 6.861 -21.509 -25.617 1.00 45.28 484 LEU A C 1
ATOM 3696 O O . LEU A 1 484 ? 5.713 -21.380 -25.200 1.00 45.28 484 LEU A O 1
ATOM 3700 N N . GLU A 1 485 ? 7.265 -22.654 -26.182 1.00 41.69 485 GLU A N 1
ATOM 3701 C CA . GLU A 1 485 ? 6.371 -23.809 -26.358 1.00 41.69 485 GLU A CA 1
ATOM 3702 C C . GLU A 1 485 ? 5.735 -24.216 -25.011 1.00 41.69 485 GLU A C 1
ATOM 3704 O O . GLU A 1 485 ? 6.425 -24.667 -24.098 1.00 41.69 485 GLU A O 1
ATOM 3709 N N . GLY A 1 486 ? 4.416 -24.025 -24.885 1.00 48.16 486 GLY A N 1
ATOM 3710 C CA . GLY A 1 486 ? 3.663 -24.276 -23.651 1.00 48.16 486 GLY A CA 1
ATOM 3711 C C . GLY A 1 486 ? 3.272 -23.035 -22.837 1.00 48.16 486 GLY A C 1
ATOM 3712 O O . GLY A 1 486 ? 2.676 -23.204 -21.773 1.00 48.16 486 GLY A O 1
ATOM 3713 N N . ASP A 1 487 ? 3.550 -21.815 -23.310 1.00 44.75 487 ASP A N 1
ATOM 3714 C CA . ASP A 1 487 ? 3.068 -20.595 -22.657 1.00 44.75 487 ASP A CA 1
ATOM 3715 C C . ASP A 1 487 ? 1.553 -20.408 -22.870 1.00 44.75 487 ASP A C 1
ATOM 3717 O O . ASP A 1 487 ? 1.063 -20.210 -23.984 1.00 44.75 487 ASP A O 1
ATOM 3721 N N . ALA A 1 488 ? 0.790 -20.490 -21.778 1.00 41.97 488 ALA A N 1
ATOM 3722 C CA . ALA A 1 488 ? -0.656 -20.294 -21.776 1.00 41.97 488 ALA A CA 1
ATOM 3723 C C . ALA A 1 488 ? -1.071 -18.811 -21.891 1.00 41.97 488 ALA A C 1
ATOM 3725 O O . ALA A 1 488 ? -2.270 -18.535 -21.957 1.00 41.97 488 ALA A O 1
ATOM 3726 N N . GLN A 1 489 ? -0.117 -17.869 -21.887 1.00 39.78 489 GLN A N 1
ATOM 3727 C CA . GLN A 1 489 ? -0.353 -16.418 -21.865 1.00 39.78 489 GLN A CA 1
ATOM 3728 C C . GLN A 1 489 ? 0.099 -15.682 -23.133 1.00 39.78 489 GLN A C 1
ATOM 3730 O O . GLN A 1 489 ? 0.324 -14.468 -23.101 1.00 39.78 489 GLN A O 1
ATOM 3735 N N . ALA A 1 490 ? 0.170 -16.388 -24.265 1.00 39.50 490 ALA A N 1
ATOM 3736 C CA . ALA A 1 490 ? 0.479 -15.776 -25.552 1.00 39.50 490 ALA A CA 1
ATOM 3737 C C . ALA A 1 490 ? -0.386 -14.520 -25.813 1.00 39.50 490 ALA A C 1
ATOM 3739 O O . ALA A 1 490 ? -1.617 -14.596 -25.860 1.00 39.50 490 ALA A O 1
ATOM 3740 N N . GLY A 1 491 ? 0.260 -13.355 -25.957 1.00 41.06 491 GLY A N 1
ATOM 3741 C CA . GLY A 1 491 ? -0.398 -12.064 -26.235 1.00 41.06 491 GLY A CA 1
ATOM 3742 C C . GLY A 1 491 ? -0.778 -11.181 -25.029 1.00 41.06 491 GLY A C 1
ATOM 3743 O O . GLY A 1 491 ? -1.339 -10.094 -25.229 1.00 41.06 491 GLY A O 1
ATOM 3744 N N . LEU A 1 492 ? -0.458 -11.572 -23.788 1.00 37.41 492 LEU A N 1
ATOM 3745 C CA . LEU A 1 492 ? -0.748 -10.791 -22.574 1.00 37.41 492 LEU A CA 1
ATOM 3746 C C . LEU A 1 492 ? 0.457 -10.737 -21.621 1.00 37.41 492 LEU A C 1
ATOM 3748 O O . LEU A 1 492 ? 0.559 -11.502 -20.674 1.00 37.41 492 LEU A O 1
ATOM 3752 N N . LEU A 1 493 ? 1.331 -9.747 -21.814 1.00 40.41 493 LEU A N 1
ATOM 3753 C CA . LEU A 1 493 ? 2.221 -9.260 -20.755 1.00 40.41 493 LEU A CA 1
ATOM 3754 C C . LEU A 1 493 ? 1.992 -7.758 -20.595 1.00 40.41 493 LEU A C 1
ATOM 3756 O O . LEU A 1 493 ? 2.585 -6.940 -21.294 1.00 40.41 493 LEU A O 1
ATOM 3760 N N . GLY A 1 494 ? 1.074 -7.401 -19.701 1.00 34.84 494 GLY A N 1
ATOM 3761 C CA . GLY A 1 494 ? 1.066 -6.082 -19.078 1.00 34.84 494 GLY A CA 1
ATOM 3762 C C . GLY A 1 494 ? 1.801 -6.165 -17.737 1.00 34.84 494 GLY A C 1
ATOM 3763 O O . GLY A 1 494 ? 1.729 -7.214 -17.088 1.00 34.84 494 GLY A O 1
ATOM 3764 N N . PRO A 1 495 ? 2.487 -5.102 -17.276 1.00 33.91 495 PRO A N 1
ATOM 3765 C CA . PRO A 1 495 ? 2.736 -4.970 -15.845 1.00 33.91 495 PRO A CA 1
ATOM 3766 C C . PRO A 1 495 ? 1.376 -5.082 -15.148 1.00 33.91 495 PRO A C 1
ATOM 3768 O O . PRO A 1 495 ? 0.398 -4.533 -15.656 1.00 33.91 495 PRO A O 1
ATOM 3771 N N . LEU A 1 496 ? 1.322 -5.855 -14.059 1.00 31.34 496 LEU A N 1
ATOM 3772 C CA . LEU A 1 496 ? 0.174 -6.013 -13.159 1.00 31.34 496 LEU A CA 1
ATOM 3773 C C . LEU A 1 496 ? -0.770 -4.812 -13.258 1.00 31.34 496 LEU A C 1
ATOM 3775 O O . LEU A 1 496 ? -0.438 -3.724 -12.793 1.00 31.34 496 LEU A O 1
ATOM 3779 N N . ALA A 1 497 ? -1.899 -5.011 -13.937 1.00 27.36 497 ALA A N 1
ATOM 3780 C CA . ALA A 1 497 ? -2.900 -3.980 -14.099 1.00 27.36 497 ALA A CA 1
ATOM 3781 C C . ALA A 1 497 ? -3.347 -3.535 -12.701 1.00 27.36 497 ALA A C 1
ATOM 3783 O O . ALA A 1 497 ? -3.988 -4.304 -11.984 1.00 27.36 497 ALA A O 1
ATOM 3784 N N . ALA A 1 498 ? -3.035 -2.292 -12.323 1.00 25.61 498 ALA A N 1
ATOM 3785 C CA . ALA A 1 498 ? -3.980 -1.535 -11.515 1.00 25.61 498 ALA A CA 1
ATOM 3786 C C . ALA A 1 498 ? -5.307 -1.564 -12.292 1.00 25.61 498 ALA A C 1
ATOM 3788 O O . ALA A 1 498 ? -5.317 -1.400 -13.517 1.00 25.61 498 ALA A O 1
ATOM 3789 N N . ASN A 1 499 ? -6.387 -1.946 -11.619 1.00 25.22 499 ASN A N 1
ATOM 3790 C CA . ASN A 1 499 ? -7.613 -2.421 -12.239 1.00 25.22 499 ASN A CA 1
ATOM 3791 C C . ASN A 1 499 ? -8.243 -1.299 -13.069 1.00 25.22 499 ASN A C 1
ATOM 3793 O O . ASN A 1 499 ? -8.975 -0.449 -12.563 1.00 25.22 499 ASN A O 1
ATOM 3797 N N . ALA A 1 500 ? -8.040 -1.350 -14.383 1.00 21.89 500 ALA A N 1
ATOM 3798 C CA . ALA A 1 500 ? -8.944 -0.713 -15.320 1.00 21.89 500 ALA A CA 1
ATOM 3799 C C . ALA A 1 500 ? -10.225 -1.558 -15.373 1.00 21.89 500 ALA A C 1
ATOM 3801 O O . ALA A 1 500 ? -10.416 -2.388 -16.261 1.00 21.89 500 ALA A O 1
ATOM 3802 N N . THR A 1 501 ? -11.103 -1.378 -14.387 1.00 20.28 501 THR A N 1
ATOM 3803 C CA . THR A 1 501 ? -12.509 -1.771 -14.504 1.00 20.28 501 THR A CA 1
ATOM 3804 C C . THR A 1 501 ? -13.135 -0.954 -15.629 1.00 20.28 501 THR A C 1
ATOM 3806 O O . THR A 1 501 ? -13.540 0.192 -15.451 1.00 20.28 501 THR A O 1
ATOM 3809 N N . VAL A 1 502 ? -13.191 -1.549 -16.815 1.00 21.56 502 VAL A N 1
ATOM 3810 C CA . VAL A 1 502 ? -13.998 -1.070 -17.935 1.00 21.56 502 VAL A CA 1
ATOM 3811 C C . VAL A 1 502 ? -15.440 -1.459 -17.621 1.00 21.56 502 VAL A C 1
ATOM 3813 O O . VAL A 1 502 ? -15.746 -2.648 -17.522 1.00 21.56 502 VAL A O 1
ATOM 3816 N N . ARG A 1 503 ? -16.303 -0.463 -17.402 1.00 21.52 503 ARG A N 1
ATOM 3817 C CA . ARG A 1 503 ? -17.758 -0.664 -17.352 1.00 21.52 503 ARG A CA 1
ATOM 3818 C C . ARG A 1 503 ? -18.328 -0.995 -18.725 1.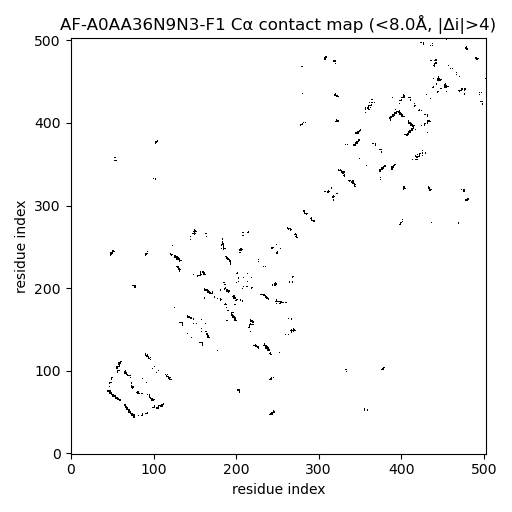00 21.52 503 ARG A C 1
ATOM 3820 O O . ARG A 1 503 ? -17.885 -0.367 -19.716 1.00 21.52 503 ARG A O 1
#

Foldseek 3Di:
DDDDDDDDDDDDDDDDDDPDDDDDDDDDPPPPPPPPPPPDPPPLFAKAKAKAFWDFWAAAPVPDAIKTFTDIFIAGLQGHTDDPVSCPVFQYAQGIDGDHCFFTPYDPDHDHDDRPPRPPFPPPDKDWPAFFDQQDDDDDDPDQADCPLLQDADLAACRQLQPGTKDADPDQDPSNLVLVQVQLQFFKWKAFLRGMIGTAHGLLQCVLLVNDDAHRNNHHDDHPGHCPCSNPGGMIMMGGRHYHYNRTRDPVSYNDDVVSSQSSNSSNVSHRDDPDDADACCFDQPPVRDTDDRPDPPPPPPDPDDLQQFDVQDVVTLFQANAQDQKDQADRPPADTDDRIAREAEEEEPDPDQSFQVSLLVVLQVVDSVPHRYRYGYDYPPDPDPPHEYEYEDQDHFAKAAEHDRNHIYTYCHVCRGNVNSLSSNVRVLRHRGAAQPLQAPQDCDNDPNHHVVDPDPVVPADPVCVVSNHHDPSHRQFHPPPDDPDPQGRDDHRPDPDPPDD

Organism: NCBI:txid2562239

Mean predicted aligned error: 13.52 Å

InterPro domains:
  IPR001506 Peptidase M12A [PF01400] (337-477)
  IPR001506 Peptidase M12A [PS51864] (333-443)
  IPR006026 Peptidase, metallopeptidase [SM00235] (335-480)
  IPR024079 Metallopeptidase, catalytic domain superfamily [G3DSA:3.40.390.10] (276-484)

Nearest PDB structures (foldseek):
  7dvb-assembly4_D  TM=6.605E-01  e=2.052E-01  Bacteroides thetaiotaomicron
  7dvb-assembly3_C  TM=6.529E-01  e=2.316E-01  Bacteroides thetaiotaomicron
  7dva-assembly1_B  TM=6.610E-01  e=1.180E+00  Bacteroides thetaiotaomicron

pLDDT: mean 75.49, std 22.15, range [20.28, 97.06]

Sequence (503 aa):
MRCVLILCLIATAGARCNPGGQCDSGSAFIQRRSVNKRMEPVEEKVVSWTAGAFDKCTRSCNGQAAFESRKLSCQSMDGEEQPHDVCQHLPKPALHRPCSCTLSLCGAKCEDVEVANLNVDPDGQFECLGCYPLSDAEKSLDDVMDDTCIHHNTDEPCNGGLPFFRMKSNSVTVGTCYAFCLGNGLDLFGLTAGGECRCGASRLNKAVWRDAKPRPGLELPKPRGSCTMEEQCPLRVYRWLGPFASGGVPEHLQAENEEQNIYIQSVARGKQVLQEEDTDHSVLENEDGQLEGALAEPEALLQNEAPWDRLCNDNPGCNAGKPWTDRVSAAPEGVVDRWEDYVVIPYYFMFEGDSTRREAFRAAAKMWMDQTCIVFKEYPDDTTLTPILKAKSASSGCSATLGKTNSGSTVKMGWCNSITKKGNIAHEIGHAMGAHHTMKRADAGEAYEGHGPHLKVYWENVASSWVNQYTAAEKAYVGSAKDLEGDAQAGLLGPLAANATVR

Secondary structure (DSSP, 8-state):
--PPP----PPP------SSS-------------------------EEEEEEEE---BEETTSPPPEEEEEEEEEETTS-EE-TTTTTTS-PPPSEEE--TTTSPPPSSEE-----------TT-EEEEEEE---S-----SSSB-GGGTS--SSSPGGGT--SBEEE-TT--HHHHHHHHHHTT-SEEEEETTSEEEEE--TT-HHHHTTSPPPTTSS-----B-TT-TTT-SEEEEEE-SPEETTBS-GGGS---HHHHHHHHHHHHTSPPPP-------S-B-TTS-B-------------S-TTS--TTSSSTTSSSPPP--EESSPPTTS---SSSEEEEEEEEE-SS-HHHHHHHHHHHHHHHHHSSEEEEE--TT---SS-EEEEE-SS-EEE-SS--TT-EEEEESS--SGGGHHHHHHHHHHHHTPPPGGGSHHHHS-BTTB-------GGGS-GGGHHHHS--TTS----TT--TT-TTTT---S--------